Protein AF-A0A2D6RML5-F1 (afdb_monomer_lite)

Radius of gyration: 29.49 Å; chains: 1; bounding box: 66×85×63 Å

Foldseek 3Di:
DDDDPPVVVVVVVVVVVVVVVVPVVVVVVVVVVLVLQLLVLVLVVVCVVPPDDDDPPVNVVSVVVSVVVVVVVVVVVPDPVVVVVVVVVVVVQCVDVVSVVVVVVSSVVSVVSVVVVCVVVVVVCCVPVVVDDDDDDDDDDDDPVVVVVVVVVVVVPPPDPDPDPVPQPPPDPFDPFDWAPQADPLVVVWDQACPVVLDDDCVQFDADDLVDLLRLLLLLLLCQVQLQLLCVVLVADHCLLSLLLSLAASNQQLDAGPLLQQFGGSNRQHPVLCRNNGWGAGDDDDDSGHNPNSVSSVVQCVSCVVDLNSSCVRTVSSQRNSVSNSLSVQLSVQLVVQVPPPDDDPVPDDDVVVVRSSLQSQLCSVPNPCGPDPVSVVSSVSSVVSSVSSVPVVSVVVSQ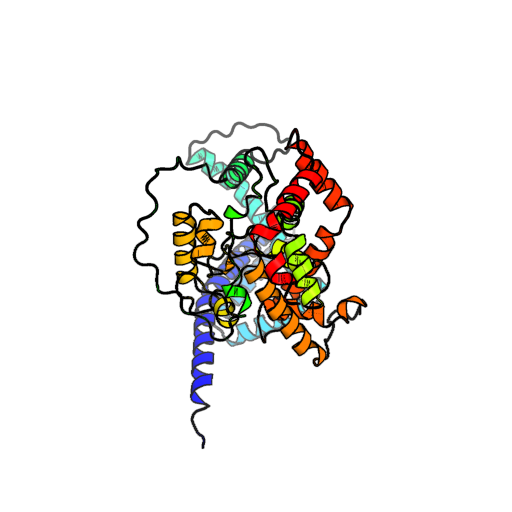VVRCVSRPPAGSVNVSVSSVSSVVSRVSVVVSVVD

Structure (mmCIF, N/CA/C/O backbone):
data_AF-A0A2D6RML5-F1
#
_entry.id   AF-A0A2D6RML5-F1
#
loop_
_atom_site.group_PDB
_atom_site.id
_atom_site.type_symbol
_atom_site.label_atom_id
_atom_site.label_alt_id
_atom_site.label_comp_id
_atom_site.label_asym_id
_atom_site.label_entity_id
_atom_site.label_seq_id
_atom_site.pdbx_PDB_ins_code
_atom_site.Cartn_x
_atom_site.Cartn_y
_atom_site.Cartn_z
_atom_site.occupancy
_atom_site.B_iso_or_equiv
_atom_site.auth_seq_id
_atom_site.auth_comp_id
_atom_site.auth_asym_id
_atom_site.auth_atom_id
_atom_site.pdbx_PDB_model_num
ATOM 1 N N . MET A 1 1 ? 26.154 -9.950 -41.671 1.00 42.19 1 MET A N 1
ATOM 2 C CA . MET A 1 1 ? 26.059 -9.262 -40.361 1.00 42.19 1 MET A CA 1
ATOM 3 C C . MET A 1 1 ? 27.225 -8.283 -40.330 1.00 42.19 1 MET A C 1
ATOM 5 O O . MET A 1 1 ? 28.320 -8.748 -40.572 1.00 42.19 1 MET A O 1
ATOM 9 N N . THR A 1 2 ? 27.128 -6.959 -40.227 1.00 41.44 2 THR A N 1
ATOM 10 C CA . THR A 1 2 ? 26.152 -6.022 -39.641 1.00 41.44 2 THR A CA 1
ATOM 11 C C . THR A 1 2 ? 26.542 -4.614 -40.118 1.00 41.44 2 THR A C 1
ATOM 13 O O . THR A 1 2 ? 27.722 -4.290 -40.067 1.00 41.44 2 THR A O 1
ATOM 16 N N . ASN A 1 3 ? 25.586 -3.774 -40.532 1.00 40.44 3 ASN A N 1
ATOM 17 C CA . ASN A 1 3 ? 25.802 -2.325 -40.693 1.00 40.44 3 ASN A CA 1
ATOM 18 C C . ASN A 1 3 ? 24.469 -1.559 -40.536 1.00 40.44 3 ASN A C 1
ATOM 20 O O . ASN A 1 3 ? 23.990 -0.903 -41.452 1.00 40.44 3 ASN A O 1
ATOM 24 N N . LYS A 1 4 ? 23.799 -1.746 -39.388 1.00 39.09 4 LYS A N 1
ATOM 25 C CA . LYS A 1 4 ? 22.510 -1.094 -39.057 1.00 39.09 4 LYS A CA 1
ATOM 26 C C . LYS A 1 4 ? 22.431 -0.521 -37.631 1.00 39.09 4 LYS A C 1
ATOM 28 O O . LYS A 1 4 ? 21.375 -0.063 -37.220 1.00 39.09 4 LYS A O 1
ATOM 33 N N . SER A 1 5 ? 23.524 -0.516 -36.867 1.00 38.81 5 SER A N 1
ATOM 34 C CA . SER A 1 5 ? 23.531 -0.071 -35.462 1.00 38.81 5 SER A CA 1
ATOM 35 C C . SER A 1 5 ? 24.027 1.365 -35.239 1.00 38.81 5 SER A C 1
ATOM 37 O O . SER A 1 5 ? 24.003 1.830 -34.104 1.00 38.81 5 SER A O 1
ATOM 39 N N . ILE A 1 6 ? 24.456 2.082 -36.284 1.00 40.28 6 ILE A N 1
ATOM 40 C CA . ILE A 1 6 ? 25.068 3.418 -36.139 1.00 40.28 6 ILE A CA 1
ATOM 41 C C . ILE A 1 6 ? 24.062 4.562 -36.386 1.00 40.28 6 ILE A C 1
ATOM 43 O O . ILE A 1 6 ? 24.215 5.640 -35.819 1.00 40.28 6 ILE A O 1
ATOM 47 N N . GLU A 1 7 ? 22.966 4.331 -37.114 1.00 38.59 7 GLU A N 1
ATOM 48 C CA . GLU A 1 7 ? 21.981 5.390 -37.406 1.00 38.59 7 GLU A CA 1
ATOM 49 C C . GLU A 1 7 ? 21.042 5.709 -36.225 1.00 38.59 7 GLU A C 1
ATOM 51 O O . GLU A 1 7 ? 20.632 6.854 -36.059 1.00 38.59 7 GLU A O 1
ATOM 56 N N . GLY A 1 8 ? 20.765 4.751 -35.331 1.00 37.38 8 GLY A N 1
ATOM 57 C CA . GLY A 1 8 ? 19.822 4.955 -34.217 1.00 37.38 8 GLY A CA 1
ATOM 58 C C . GLY A 1 8 ? 20.338 5.842 -33.073 1.00 37.38 8 GLY A C 1
ATOM 59 O O . GLY A 1 8 ? 19.549 6.472 -32.373 1.00 37.38 8 GLY A O 1
ATOM 60 N N . VAL A 1 9 ? 21.659 5.930 -32.885 1.00 39.06 9 VAL A N 1
ATOM 61 C CA . VAL A 1 9 ? 22.270 6.714 -31.791 1.00 39.06 9 VAL A CA 1
ATOM 62 C C . VAL A 1 9 ? 22.336 8.206 -32.143 1.00 39.06 9 VAL A C 1
ATOM 64 O O . VAL A 1 9 ? 22.167 9.060 -31.274 1.00 39.06 9 VAL A O 1
ATOM 67 N N . SER A 1 10 ? 22.490 8.528 -33.430 1.00 37.97 10 SER A N 1
ATOM 68 C CA . SER A 1 10 ? 22.509 9.904 -33.942 1.00 37.97 10 SER A CA 1
ATOM 69 C C . SER A 1 10 ? 21.151 10.602 -3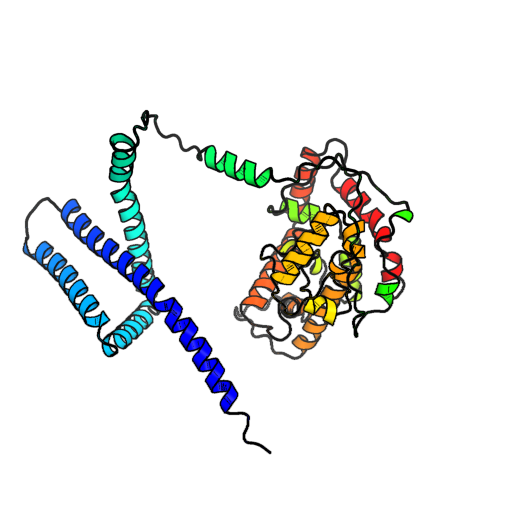3.789 1.00 37.97 10 SER A C 1
ATOM 71 O O . SER A 1 10 ? 21.093 11.755 -33.362 1.00 37.97 10 SER A O 1
ATOM 73 N N . THR A 1 11 ? 20.047 9.896 -34.047 1.00 42.00 11 THR A N 1
ATOM 74 C CA . THR A 1 11 ? 18.691 10.466 -33.971 1.00 42.00 11 THR A CA 1
ATOM 75 C C . THR A 1 11 ? 18.270 10.800 -32.536 1.00 42.00 11 THR A C 1
ATOM 77 O O . THR A 1 11 ? 17.606 11.808 -32.303 1.00 42.00 11 THR A O 1
ATOM 80 N N . ILE A 1 12 ? 18.702 9.998 -31.557 1.00 39.56 12 ILE A N 1
ATOM 81 C CA . ILE A 1 12 ? 18.418 10.229 -30.131 1.00 39.56 12 ILE A CA 1
ATOM 82 C C . ILE A 1 12 ? 19.254 11.398 -29.592 1.00 39.56 12 ILE A C 1
ATOM 84 O O . ILE A 1 12 ? 18.739 12.221 -28.834 1.00 39.56 12 ILE A O 1
ATOM 88 N N . ALA A 1 13 ? 20.513 11.516 -30.024 1.00 39.06 13 ALA A N 1
ATOM 89 C CA . ALA A 1 13 ? 21.373 12.638 -29.659 1.00 39.06 13 ALA A CA 1
ATOM 90 C C . ALA A 1 13 ? 20.826 13.974 -30.193 1.00 39.06 13 ALA A C 1
ATOM 92 O O . ALA A 1 13 ? 20.714 14.926 -29.426 1.00 39.06 13 ALA A O 1
ATOM 93 N N . CYS A 1 14 ? 20.380 14.029 -31.455 1.00 43.09 14 CYS A N 1
ATOM 94 C CA . CYS A 1 14 ? 19.749 15.229 -32.023 1.00 43.09 14 CYS A CA 1
ATOM 95 C C . CYS A 1 14 ? 18.402 15.577 -31.365 1.00 43.09 14 CYS A C 1
ATOM 97 O O . CYS A 1 14 ? 18.081 16.754 -31.212 1.00 43.09 14 CYS A O 1
ATOM 99 N N . GLY A 1 15 ? 17.617 14.579 -30.943 1.00 42.00 15 GLY A N 1
ATOM 100 C CA . GLY A 1 15 ? 16.360 14.808 -30.223 1.00 42.00 15 GLY A CA 1
ATOM 101 C C . GLY A 1 15 ? 16.565 15.447 -28.845 1.00 42.00 15 GLY A C 1
ATOM 102 O O . GLY A 1 15 ? 15.837 16.367 -28.474 1.00 42.00 15 GLY A O 1
ATOM 103 N N . LEU A 1 16 ? 17.589 15.006 -28.109 1.00 36.88 16 LEU A N 1
ATOM 104 C CA . LEU A 1 16 ? 17.956 15.577 -26.809 1.00 36.88 16 LEU A CA 1
ATOM 105 C C . LEU A 1 16 ? 18.562 16.982 -26.940 1.00 36.88 16 LEU A C 1
ATOM 107 O O . LEU A 1 16 ? 18.265 17.848 -26.116 1.00 36.88 16 LEU A O 1
ATOM 111 N N . ASP A 1 17 ? 19.341 17.229 -27.995 1.00 39.72 17 ASP A N 1
ATOM 112 C CA . ASP A 1 17 ? 19.921 18.548 -28.273 1.00 39.72 17 ASP A CA 1
ATOM 113 C C . ASP A 1 17 ? 18.847 19.584 -28.640 1.00 39.72 17 ASP A C 1
ATOM 115 O O . ASP A 1 17 ? 18.898 20.717 -28.168 1.00 39.72 17 ASP A O 1
ATOM 119 N N . ASN A 1 18 ? 17.807 19.189 -29.380 1.00 43.88 18 ASN A N 1
ATOM 120 C CA . ASN A 1 18 ? 16.681 20.072 -29.705 1.00 43.88 18 ASN A CA 1
ATOM 121 C C . ASN A 1 18 ? 15.830 20.429 -28.472 1.00 43.88 18 ASN A C 1
ATOM 123 O O . ASN A 1 18 ? 15.392 21.571 -28.328 1.00 43.88 18 ASN A O 1
ATOM 127 N N . ILE A 1 19 ? 15.626 19.483 -27.545 1.00 41.50 19 ILE A N 1
ATOM 128 C CA . ILE A 1 19 ? 14.914 19.737 -26.278 1.00 41.50 19 ILE A CA 1
ATOM 129 C C . ILE A 1 19 ? 15.720 20.698 -25.393 1.00 41.50 19 ILE A C 1
ATOM 131 O O . ILE A 1 19 ? 15.155 21.631 -24.812 1.00 41.50 19 ILE A O 1
ATOM 135 N N . LYS A 1 20 ? 17.044 20.523 -25.346 1.00 38.44 20 LYS A N 1
ATOM 136 C CA . LYS A 1 20 ? 17.963 21.405 -24.621 1.00 38.44 20 LYS A CA 1
ATOM 137 C C . LYS A 1 20 ? 17.997 22.817 -25.222 1.00 38.44 20 LYS A C 1
ATOM 139 O O . LYS A 1 20 ? 17.806 23.790 -24.498 1.00 38.44 20 LYS A O 1
ATOM 144 N N . GLN A 1 21 ? 18.107 22.933 -26.547 1.00 46.50 21 GLN A N 1
ATOM 145 C CA . GLN A 1 21 ? 18.068 24.221 -27.252 1.00 46.50 21 GLN A CA 1
ATOM 146 C C . GLN A 1 21 ? 16.720 24.949 -27.104 1.00 46.50 21 GLN A C 1
ATOM 148 O O . GLN A 1 21 ? 16.680 26.175 -27.173 1.00 46.50 21 GLN A O 1
ATOM 153 N N . SER A 1 22 ? 15.618 24.224 -26.874 1.00 39.84 22 SER A N 1
ATOM 154 C CA . SER A 1 22 ? 14.286 24.820 -26.683 1.00 39.84 22 SER A CA 1
ATOM 155 C C . SER A 1 22 ? 14.029 25.361 -25.269 1.00 39.84 22 SER A C 1
ATOM 157 O O . SER A 1 22 ? 13.205 26.259 -25.101 1.00 39.84 22 SER A O 1
ATOM 159 N N . THR A 1 23 ? 14.731 24.848 -24.252 1.00 42.41 23 THR A N 1
ATOM 160 C CA . THR A 1 23 ? 14.510 25.202 -22.836 1.00 42.41 23 THR A CA 1
ATOM 161 C C . THR A 1 23 ? 15.512 26.231 -22.297 1.00 42.41 23 THR A C 1
ATOM 163 O O . THR A 1 23 ? 15.146 27.038 -21.440 1.00 42.41 23 THR A O 1
ATOM 166 N N . GLU A 1 24 ? 16.733 26.287 -22.840 1.00 45.62 24 GLU A N 1
ATOM 167 C CA . GLU A 1 24 ? 17.774 27.265 -22.465 1.00 45.62 24 GLU A CA 1
ATOM 168 C C . GLU A 1 24 ? 17.383 28.752 -22.666 1.00 45.62 24 GLU A C 1
ATOM 170 O O . GLU A 1 24 ? 17.621 29.548 -21.756 1.00 45.62 24 GLU A O 1
ATOM 175 N N . PRO A 1 25 ? 16.709 29.181 -23.757 1.00 50.28 25 PRO A N 1
ATOM 176 C CA . PRO A 1 25 ? 16.496 30.608 -24.023 1.00 50.28 25 PRO A CA 1
ATOM 177 C C . PRO A 1 25 ? 15.594 31.317 -23.009 1.00 50.28 25 PRO A C 1
ATOM 179 O O . PRO A 1 25 ? 15.702 32.530 -22.834 1.00 50.28 25 PRO A O 1
ATOM 182 N N . TRP A 1 26 ? 14.672 30.594 -22.369 1.00 45.53 26 TRP A N 1
ATOM 183 C CA . TRP A 1 26 ? 13.777 31.168 -21.362 1.00 45.53 26 TRP A CA 1
ATOM 184 C C . TRP A 1 26 ? 14.434 31.212 -19.981 1.00 45.53 26 TRP A C 1
ATOM 186 O O . TRP A 1 26 ? 14.336 32.235 -19.303 1.00 45.53 26 TRP A O 1
ATOM 196 N N . LEU A 1 27 ? 15.147 30.150 -19.593 1.00 41.25 27 LEU A N 1
ATOM 197 C CA . LEU A 1 27 ? 15.841 30.093 -18.308 1.00 41.25 27 LEU A CA 1
ATOM 198 C C . LEU A 1 27 ? 16.982 31.120 -18.257 1.00 41.25 27 LEU A C 1
ATOM 200 O O . LEU A 1 27 ? 17.114 31.846 -17.273 1.00 41.25 27 LEU A O 1
ATOM 204 N N . ASP A 1 28 ? 17.729 31.263 -19.355 1.00 43.78 28 ASP A N 1
ATOM 205 C CA . ASP A 1 28 ? 18.783 32.269 -19.484 1.00 43.78 28 ASP A CA 1
ATOM 206 C C . ASP A 1 28 ? 18.213 33.691 -19.519 1.00 43.78 28 ASP A C 1
ATOM 208 O O . ASP A 1 28 ? 18.802 34.596 -18.934 1.00 43.78 28 ASP A O 1
ATOM 212 N N . LYS A 1 29 ? 17.034 33.910 -20.126 1.00 44.41 29 LYS A N 1
ATOM 213 C CA . LYS A 1 29 ? 16.326 35.203 -20.049 1.00 44.41 29 LYS A CA 1
ATOM 214 C C . LYS A 1 29 ? 15.871 35.521 -18.627 1.00 44.41 29 LYS A C 1
ATOM 216 O O . LYS A 1 29 ? 16.040 36.654 -18.190 1.00 44.41 29 LYS A O 1
ATOM 221 N N . ALA A 1 30 ? 15.319 34.551 -17.903 1.00 42.19 30 ALA A N 1
ATOM 222 C CA . ALA A 1 30 ? 14.874 34.735 -16.523 1.00 42.19 30 ALA A CA 1
ATOM 223 C C . ALA A 1 30 ? 16.055 35.019 -15.577 1.00 42.19 30 ALA A C 1
ATOM 225 O O . ALA A 1 30 ? 15.977 35.928 -14.753 1.00 42.19 30 ALA A O 1
ATOM 226 N N . LEU A 1 31 ? 17.176 34.312 -15.749 1.00 46.28 31 LEU A N 1
ATOM 227 C CA . LEU A 1 31 ? 18.411 34.542 -14.995 1.00 46.28 31 LEU A CA 1
ATOM 228 C C . LEU A 1 31 ? 19.086 35.868 -15.371 1.00 46.28 31 LEU A C 1
ATOM 230 O O . LEU A 1 31 ? 19.602 36.557 -14.496 1.00 46.28 31 LEU A O 1
ATOM 234 N N . PHE A 1 32 ? 19.040 36.264 -16.644 1.00 47.00 32 PHE A N 1
ATOM 235 C CA . PHE A 1 32 ? 19.547 37.553 -17.118 1.00 47.00 32 PHE A CA 1
ATOM 236 C C . PHE A 1 32 ? 18.724 38.730 -16.577 1.00 47.00 32 PHE A C 1
ATOM 238 O O . PHE A 1 32 ? 19.299 39.691 -16.075 1.00 47.00 32 PHE A O 1
ATOM 245 N N . ILE A 1 33 ? 17.390 38.639 -16.607 1.00 45.69 33 ILE A N 1
ATOM 246 C CA . ILE A 1 33 ? 16.487 39.656 -16.042 1.00 45.69 33 ILE A CA 1
ATOM 247 C C . ILE A 1 33 ? 16.641 39.723 -14.515 1.00 45.69 33 ILE A C 1
ATOM 249 O O . ILE A 1 33 ? 16.730 40.814 -13.953 1.00 45.69 33 ILE A O 1
ATOM 253 N N . GLY A 1 34 ? 16.745 38.573 -13.841 1.00 46.78 34 GLY A N 1
ATOM 254 C CA . GLY A 1 34 ? 17.000 38.511 -12.400 1.00 46.78 34 GLY A CA 1
ATOM 255 C C . GLY A 1 34 ? 18.358 39.106 -12.007 1.00 46.78 34 GLY A C 1
ATOM 256 O O . GLY A 1 34 ? 18.441 39.871 -11.049 1.00 46.78 34 GLY A O 1
ATOM 257 N N . GLY A 1 35 ? 19.411 38.818 -12.778 1.00 50.12 35 GLY A N 1
ATOM 258 C CA . GLY A 1 35 ? 20.758 39.352 -12.558 1.00 50.12 35 GLY A CA 1
ATOM 259 C C . GLY A 1 35 ? 20.877 40.853 -12.838 1.00 50.12 35 GLY A C 1
ATOM 260 O O . GLY A 1 35 ? 21.521 41.563 -12.066 1.00 50.12 35 GLY A O 1
ATOM 261 N N . LEU A 1 36 ? 20.218 41.351 -13.892 1.00 49.09 36 LEU A N 1
ATOM 262 C CA . LEU A 1 36 ? 20.160 42.780 -14.225 1.00 49.09 36 LEU A CA 1
ATOM 263 C C . LEU A 1 36 ? 19.483 43.596 -13.123 1.00 49.09 36 LEU A C 1
ATOM 265 O O . LEU A 1 36 ? 20.012 44.625 -12.702 1.00 49.09 36 LEU A O 1
ATOM 269 N N . ASN A 1 37 ? 18.345 43.112 -12.624 1.00 46.25 37 ASN A N 1
ATOM 270 C CA . ASN A 1 37 ? 17.605 43.803 -11.575 1.00 46.25 37 ASN A CA 1
ATOM 271 C C . ASN A 1 37 ? 18.340 43.733 -10.230 1.00 46.25 37 ASN A C 1
ATOM 273 O O . ASN A 1 37 ? 18.374 44.726 -9.509 1.00 46.25 37 ASN A O 1
ATOM 277 N N . GLY A 1 38 ? 19.001 42.615 -9.914 1.00 51.97 38 GLY A N 1
ATOM 278 C CA . GLY A 1 38 ? 19.785 42.476 -8.684 1.00 51.97 38 GLY A CA 1
ATOM 279 C C . GLY A 1 38 ? 20.999 43.410 -8.624 1.00 51.97 38 GLY A C 1
ATOM 280 O O . GLY A 1 38 ? 21.196 44.096 -7.623 1.00 51.97 38 GLY A O 1
ATOM 281 N N . ALA A 1 39 ? 21.788 43.491 -9.701 1.00 49.84 39 ALA A N 1
ATOM 282 C CA . ALA A 1 39 ? 22.988 44.333 -9.739 1.00 49.84 39 ALA A CA 1
ATOM 283 C C . ALA A 1 39 ? 22.658 45.836 -9.756 1.00 49.84 39 ALA A C 1
ATOM 285 O O . ALA A 1 39 ? 23.314 46.614 -9.065 1.00 49.84 39 ALA A O 1
ATOM 286 N N . GLY A 1 40 ? 21.614 46.241 -10.490 1.00 46.00 40 GLY A N 1
ATOM 287 C CA . GLY A 1 40 ? 21.133 47.625 -10.488 1.00 46.00 40 GLY A CA 1
ATOM 288 C C . GLY A 1 40 ? 20.578 48.052 -9.127 1.00 46.00 40 GLY A C 1
ATOM 289 O O . GLY A 1 40 ? 20.875 49.149 -8.664 1.00 46.00 40 GLY A O 1
ATOM 290 N N . THR A 1 41 ? 19.840 47.164 -8.452 1.00 48.03 41 THR A N 1
ATOM 291 C CA . THR A 1 41 ? 19.266 47.438 -7.123 1.00 48.03 41 THR A CA 1
ATOM 292 C C . THR A 1 41 ? 20.349 47.533 -6.050 1.00 48.03 41 THR A C 1
ATOM 294 O O . THR A 1 41 ? 20.286 48.430 -5.218 1.00 48.03 41 THR A O 1
ATOM 297 N N . LEU A 1 42 ? 21.381 46.680 -6.093 1.00 49.97 42 LEU A N 1
ATOM 298 C CA . LEU A 1 42 ? 22.512 46.757 -5.159 1.00 49.97 42 LEU A CA 1
ATOM 299 C C . LEU A 1 42 ? 23.336 48.036 -5.349 1.00 49.97 42 LEU A C 1
ATOM 301 O O . LEU A 1 42 ? 23.629 48.708 -4.366 1.00 49.97 42 LEU A O 1
ATOM 305 N N . ALA A 1 43 ? 23.634 48.426 -6.593 1.00 48.72 43 ALA A N 1
ATOM 306 C CA . ALA A 1 43 ? 24.344 49.676 -6.871 1.00 48.72 43 ALA A CA 1
ATOM 307 C C . ALA A 1 43 ? 23.538 50.911 -6.427 1.00 48.72 43 ALA A C 1
ATOM 309 O O . ALA A 1 43 ? 24.101 51.861 -5.890 1.00 48.72 43 ALA A O 1
ATOM 310 N N . LEU A 1 44 ? 22.213 50.890 -6.609 1.00 44.22 44 LEU A N 1
ATOM 311 C CA . LEU A 1 44 ? 21.331 51.968 -6.162 1.00 44.22 44 LEU A CA 1
ATOM 312 C C . LEU A 1 44 ? 21.219 52.009 -4.629 1.00 44.22 44 LEU A C 1
ATOM 314 O O . LEU A 1 44 ? 21.276 53.086 -4.046 1.00 44.22 44 LEU A O 1
ATOM 318 N N . MET A 1 45 ? 21.108 50.851 -3.967 1.00 47.91 45 MET A N 1
ATOM 319 C CA . MET A 1 45 ? 21.062 50.758 -2.503 1.00 47.91 45 MET A CA 1
ATOM 320 C C . MET A 1 45 ? 22.375 51.195 -1.856 1.00 47.91 45 MET A C 1
ATOM 322 O O . MET A 1 45 ? 22.332 51.858 -0.830 1.00 47.91 45 MET A O 1
ATOM 326 N N . GLU A 1 46 ? 23.525 50.903 -2.460 1.00 46.94 46 GLU A N 1
ATOM 327 C CA . GLU A 1 46 ? 24.830 51.331 -1.949 1.00 46.94 46 GLU A CA 1
ATOM 328 C C . GLU A 1 46 ? 25.055 52.846 -2.120 1.00 46.94 46 GLU A C 1
ATOM 330 O O . GLU A 1 46 ? 25.651 53.482 -1.251 1.00 46.94 46 GLU A O 1
ATOM 335 N N . VAL A 1 47 ? 24.501 53.451 -3.181 1.00 45.59 47 VAL A N 1
ATOM 336 C CA . VAL A 1 47 ? 24.452 54.916 -3.373 1.00 45.59 47 VAL A CA 1
ATOM 337 C C . VAL A 1 47 ? 23.504 55.590 -2.373 1.00 45.59 47 VAL A C 1
ATOM 339 O O . VAL A 1 47 ? 23.814 56.669 -1.873 1.00 45.59 47 VAL A O 1
ATOM 342 N N . ILE A 1 48 ? 22.367 54.959 -2.065 1.00 47.41 48 ILE A N 1
ATOM 343 C CA . ILE A 1 48 ? 21.362 55.478 -1.123 1.00 47.41 48 ILE A CA 1
ATOM 344 C C . ILE A 1 48 ? 21.814 55.309 0.336 1.00 47.41 48 ILE A C 1
ATOM 346 O O . ILE A 1 48 ? 21.557 56.180 1.159 1.00 47.41 48 ILE A O 1
ATOM 350 N N . GLN A 1 49 ? 22.487 54.206 0.675 1.00 47.78 49 GLN A N 1
ATOM 351 C CA . GLN A 1 49 ? 22.914 53.914 2.049 1.00 47.78 49 GLN A CA 1
ATOM 352 C C . GLN A 1 49 ? 24.173 54.675 2.473 1.00 47.78 49 GLN A C 1
ATOM 354 O O . GLN A 1 49 ? 24.360 54.887 3.667 1.00 47.78 49 GLN A O 1
ATOM 359 N N . ASN A 1 50 ? 25.011 55.113 1.529 1.00 45.72 50 ASN A N 1
ATOM 360 C CA . ASN A 1 50 ? 26.264 55.817 1.826 1.00 45.72 50 ASN A CA 1
ATOM 361 C C . ASN A 1 50 ? 26.233 57.308 1.448 1.00 45.72 50 ASN A C 1
ATOM 363 O O . ASN A 1 50 ? 27.278 57.916 1.212 1.00 45.72 50 ASN A O 1
ATOM 367 N N . SER A 1 51 ? 25.049 57.924 1.386 1.00 41.06 51 SER A N 1
ATOM 368 C CA . SER A 1 51 ? 24.885 59.334 1.022 1.00 41.06 51 SER A CA 1
ATOM 369 C C . SER A 1 51 ? 25.198 60.313 2.166 1.00 41.06 51 SER A C 1
ATOM 371 O O . SER A 1 51 ? 24.421 61.231 2.402 1.00 41.06 51 SER A O 1
ATOM 373 N N . ASP A 1 52 ? 26.342 60.149 2.834 1.00 40.84 52 ASP A N 1
ATOM 374 C CA . ASP A 1 52 ? 26.995 61.210 3.608 1.00 40.84 52 ASP A CA 1
ATOM 375 C C . ASP A 1 52 ? 28.530 61.143 3.408 1.00 40.84 52 ASP A C 1
ATOM 377 O O . ASP A 1 52 ? 29.258 60.447 4.108 1.00 40.84 52 ASP A O 1
ATOM 381 N N . PHE A 1 53 ? 28.988 61.922 2.414 1.00 36.44 53 PHE A N 1
ATOM 382 C CA . PHE A 1 53 ? 30.347 62.432 2.122 1.00 36.44 53 PHE A CA 1
ATOM 383 C C . PHE A 1 53 ? 31.500 61.500 1.655 1.00 36.44 53 PHE A C 1
ATOM 385 O O . PHE A 1 53 ? 32.134 60.800 2.434 1.00 36.44 53 PHE A O 1
ATOM 392 N N . SER A 1 54 ? 31.965 61.690 0.401 1.00 38.19 54 SER A N 1
ATOM 393 C CA . SER A 1 54 ? 33.125 62.566 0.046 1.00 38.19 54 SER A CA 1
ATOM 394 C C . SER A 1 54 ? 34.075 62.105 -1.072 1.00 38.19 54 SER A C 1
ATOM 396 O O . SER A 1 54 ? 34.828 62.949 -1.551 1.00 38.19 54 SER A O 1
ATOM 398 N N . GLU A 1 55 ? 34.022 60.876 -1.592 1.00 47.53 55 GLU A N 1
ATOM 399 C CA . GLU A 1 55 ? 34.833 60.532 -2.776 1.00 47.53 55 GLU A CA 1
ATOM 400 C C . GLU A 1 55 ? 33.981 60.065 -3.964 1.00 47.53 55 GLU A C 1
ATOM 402 O O . GLU A 1 55 ? 33.645 58.884 -4.086 1.00 47.53 55 GLU A O 1
ATOM 407 N N . PRO A 1 56 ? 33.670 60.991 -4.901 1.00 44.41 56 PRO A N 1
ATOM 408 C CA . PRO A 1 56 ? 33.011 60.690 -6.173 1.00 44.41 56 PRO A CA 1
ATOM 409 C C . PRO A 1 56 ? 33.703 59.570 -6.957 1.00 44.41 56 PRO A C 1
ATOM 411 O O . PRO A 1 56 ? 33.062 58.888 -7.750 1.00 44.41 56 PRO A O 1
ATOM 414 N N . ALA A 1 57 ? 35.002 59.359 -6.721 1.00 43.91 57 ALA A N 1
ATOM 415 C CA . ALA A 1 57 ? 35.798 58.324 -7.361 1.00 43.91 57 ALA A CA 1
ATOM 416 C C . ALA A 1 57 ? 35.273 56.911 -7.067 1.00 43.91 57 ALA A C 1
ATOM 418 O O . ALA A 1 57 ? 35.214 56.093 -7.981 1.00 43.91 57 ALA A O 1
ATOM 419 N N . THR A 1 58 ? 34.832 56.619 -5.844 1.00 46.47 58 THR A N 1
ATOM 420 C CA . THR A 1 58 ? 34.402 55.266 -5.452 1.00 46.47 58 THR A CA 1
ATOM 421 C C . THR A 1 58 ? 33.035 54.933 -6.042 1.00 46.47 58 THR A C 1
ATOM 423 O O . THR A 1 58 ? 32.861 53.876 -6.644 1.00 46.47 58 THR A O 1
ATOM 426 N N . ALA A 1 59 ? 32.097 55.883 -5.994 1.00 45.72 59 ALA A N 1
ATOM 427 C CA . ALA A 1 59 ? 30.785 55.744 -6.625 1.00 45.72 59 ALA A CA 1
ATOM 428 C C . ALA A 1 59 ? 30.891 55.648 -8.158 1.00 45.72 59 ALA A C 1
ATOM 430 O O . ALA A 1 59 ? 30.233 54.810 -8.777 1.00 45.72 59 ALA A O 1
ATOM 431 N N . LEU A 1 60 ? 31.769 56.449 -8.774 1.00 43.94 60 LEU A N 1
ATOM 432 C CA . LEU A 1 60 ? 32.038 56.390 -10.210 1.00 43.94 60 LEU A CA 1
ATOM 433 C C . LEU A 1 60 ? 32.713 55.070 -10.602 1.00 43.94 60 LEU A C 1
ATOM 435 O O . LEU A 1 60 ? 32.399 54.524 -11.655 1.00 43.94 60 LEU A O 1
ATOM 439 N N . THR A 1 61 ? 33.589 54.524 -9.753 1.00 44.72 61 THR A N 1
ATOM 440 C CA . THR A 1 61 ? 34.252 53.234 -9.992 1.00 44.72 61 THR A CA 1
ATOM 441 C C . THR A 1 61 ? 33.258 52.081 -9.905 1.00 44.72 61 THR A C 1
ATOM 443 O O . THR A 1 61 ? 33.260 51.235 -10.794 1.00 44.72 61 THR A O 1
ATOM 446 N N . SER A 1 62 ? 32.358 52.069 -8.918 1.00 48.72 62 SER A N 1
ATOM 447 C CA . SER A 1 62 ? 31.310 51.045 -8.793 1.00 48.72 62 SER A CA 1
ATOM 448 C C . SER A 1 62 ? 30.279 51.131 -9.922 1.00 48.72 62 SER A C 1
ATOM 450 O O . SER A 1 62 ? 29.916 50.110 -10.508 1.00 48.72 62 SER A O 1
ATOM 452 N N . ALA A 1 63 ? 29.872 52.345 -10.312 1.00 48.34 63 ALA A N 1
ATOM 453 C CA . ALA A 1 63 ? 29.002 52.563 -11.466 1.00 48.34 63 ALA A CA 1
ATOM 454 C C . ALA A 1 63 ? 29.686 52.163 -12.787 1.00 48.34 63 ALA A C 1
ATOM 456 O O . ALA A 1 63 ? 29.066 51.515 -13.631 1.00 48.34 63 ALA A O 1
ATOM 457 N N . ALA A 1 64 ? 30.977 52.473 -12.951 1.00 46.06 64 ALA A N 1
ATOM 458 C CA . ALA A 1 64 ? 31.775 52.040 -14.095 1.00 46.06 64 ALA A CA 1
ATOM 459 C C . ALA A 1 64 ? 31.960 50.517 -14.116 1.00 46.06 64 ALA A C 1
ATOM 461 O O . ALA A 1 64 ? 31.912 49.925 -15.190 1.00 46.06 64 ALA A O 1
ATOM 462 N N . TYR A 1 65 ? 32.098 49.865 -12.957 1.00 47.62 65 TYR A N 1
ATOM 463 C CA . TYR A 1 65 ? 32.164 48.406 -12.851 1.00 47.62 65 TYR A CA 1
ATOM 464 C C . TYR A 1 65 ? 30.831 47.757 -13.232 1.00 47.62 65 TYR A C 1
ATOM 466 O O . TYR A 1 65 ? 30.814 46.800 -14.007 1.00 47.62 65 TYR A O 1
ATOM 474 N N . GLY A 1 66 ? 29.708 48.304 -12.758 1.00 54.28 66 GLY A N 1
ATOM 475 C CA . GLY A 1 66 ? 28.364 47.865 -13.138 1.00 54.28 66 GLY A CA 1
ATOM 476 C C . GLY A 1 66 ? 28.114 48.020 -14.640 1.00 54.28 66 GLY A C 1
ATOM 477 O O . GLY A 1 66 ? 27.733 47.059 -15.309 1.00 54.28 66 GLY A O 1
ATOM 478 N N . ALA A 1 67 ? 28.431 49.190 -15.200 1.00 46.25 67 ALA A N 1
ATOM 479 C CA . ALA A 1 67 ? 28.293 49.472 -16.628 1.00 46.25 67 ALA A CA 1
ATOM 480 C C . ALA A 1 67 ? 29.241 48.622 -17.496 1.00 46.25 67 ALA A C 1
ATOM 482 O O . ALA A 1 67 ? 28.822 48.100 -18.529 1.00 46.25 67 ALA A O 1
ATOM 483 N N . ALA A 1 68 ? 30.491 48.411 -17.073 1.00 44.81 68 ALA A N 1
ATOM 484 C CA . ALA A 1 68 ? 31.441 47.534 -17.757 1.00 44.81 68 ALA A CA 1
ATOM 485 C C . ALA A 1 68 ? 30.981 46.072 -17.720 1.00 44.81 68 ALA A C 1
ATOM 487 O O . ALA A 1 68 ? 31.055 45.380 -18.731 1.00 44.81 68 ALA A O 1
ATOM 488 N N . THR A 1 69 ? 30.428 45.612 -16.596 1.00 50.84 69 THR A N 1
ATOM 489 C CA . THR A 1 69 ? 29.864 44.260 -16.469 1.00 50.84 69 THR A CA 1
ATOM 490 C C . THR A 1 69 ? 28.627 44.097 -17.358 1.00 50.84 69 THR A C 1
ATOM 492 O O . THR A 1 69 ? 28.482 43.072 -18.022 1.00 50.84 69 THR A O 1
ATOM 495 N N . MET A 1 70 ? 27.772 45.123 -17.459 1.00 48.84 70 MET A N 1
ATOM 496 C CA . MET A 1 70 ? 26.642 45.151 -18.398 1.00 48.84 70 MET A CA 1
ATOM 497 C C . MET A 1 70 ? 27.102 45.124 -19.861 1.00 48.84 70 MET A C 1
ATOM 499 O O . MET A 1 70 ? 26.545 44.368 -20.654 1.00 48.84 70 MET A O 1
ATOM 503 N N . LEU A 1 71 ? 28.135 45.890 -20.221 1.00 45.56 71 LEU A N 1
ATOM 504 C CA . LEU A 1 71 ? 28.694 45.923 -21.577 1.00 45.56 71 LEU A CA 1
ATOM 505 C C . LEU A 1 71 ? 29.394 44.611 -21.947 1.00 45.56 71 LEU A C 1
ATOM 507 O O . LEU A 1 71 ? 29.213 44.118 -23.057 1.00 45.56 71 LEU A O 1
ATOM 511 N N . VAL A 1 72 ? 30.138 44.004 -21.019 1.00 48.44 72 VAL A N 1
ATOM 512 C CA . VAL A 1 72 ? 30.782 42.696 -21.211 1.00 48.44 72 VAL A CA 1
ATOM 513 C C . VAL A 1 72 ? 29.736 41.589 -21.329 1.00 48.44 72 VAL A C 1
ATOM 515 O O . VAL A 1 72 ? 29.854 40.752 -22.220 1.00 48.44 72 VAL A O 1
ATOM 518 N N . ASN A 1 73 ? 28.676 41.603 -20.515 1.00 51.38 73 ASN A N 1
ATOM 519 C CA . ASN A 1 73 ? 27.582 40.631 -20.615 1.00 51.38 73 ASN A CA 1
ATOM 520 C C . ASN A 1 73 ? 26.743 40.827 -21.889 1.00 51.38 73 ASN A C 1
ATOM 522 O O . ASN A 1 73 ? 26.379 39.847 -22.541 1.00 51.38 73 ASN A O 1
ATOM 526 N N . GLY A 1 74 ? 26.502 42.076 -22.297 1.00 47.31 74 GLY A N 1
ATOM 527 C CA . GLY A 1 74 ? 25.864 42.411 -23.572 1.00 47.31 74 GLY A CA 1
ATOM 528 C C . GLY A 1 74 ? 26.700 41.977 -24.781 1.00 47.31 74 GLY A C 1
ATOM 529 O O . GLY A 1 74 ? 26.167 41.391 -25.721 1.00 47.31 74 GLY A O 1
ATOM 530 N N . ALA A 1 75 ? 28.022 42.166 -24.734 1.00 45.75 75 ALA A N 1
ATOM 531 C CA . ALA A 1 75 ? 28.950 41.708 -25.771 1.00 45.75 75 ALA A CA 1
ATOM 532 C C . ALA A 1 75 ? 29.127 40.174 -25.778 1.00 45.75 75 ALA A C 1
ATOM 534 O O . ALA A 1 75 ? 29.282 39.564 -26.839 1.00 45.75 75 ALA A O 1
ATOM 535 N N . ALA A 1 76 ? 29.055 39.521 -24.612 1.00 47.69 76 ALA A N 1
ATOM 536 C CA . ALA A 1 76 ? 29.122 38.065 -24.471 1.00 47.69 76 ALA A CA 1
ATOM 537 C C . ALA A 1 76 ? 27.885 37.348 -25.039 1.00 47.69 76 ALA A C 1
ATOM 539 O O . ALA A 1 76 ? 27.997 36.205 -25.490 1.00 47.69 76 ALA A O 1
ATOM 540 N N . TYR A 1 77 ? 26.731 38.023 -25.103 1.00 45.91 77 TYR A N 1
ATOM 541 C CA . TYR A 1 77 ? 25.505 37.488 -25.705 1.00 45.91 77 TYR A CA 1
ATOM 542 C C . TYR A 1 77 ? 25.715 37.074 -27.181 1.00 45.91 77 TYR A C 1
ATOM 544 O O . TYR A 1 77 ? 25.150 36.078 -27.640 1.00 45.91 77 TYR A O 1
ATOM 552 N N . GLY A 1 78 ? 26.631 37.746 -27.894 1.00 43.56 78 GLY A N 1
ATOM 553 C CA . GLY A 1 78 ? 26.985 37.451 -29.289 1.00 43.56 78 GLY A CA 1
ATOM 554 C C . GLY A 1 78 ? 28.178 36.506 -29.515 1.00 43.56 78 GLY A C 1
ATOM 555 O O . GLY A 1 78 ? 28.444 36.144 -30.657 1.00 43.56 78 GLY A O 1
ATOM 556 N N . SER A 1 79 ? 28.912 36.086 -28.477 1.00 49.62 79 SER A N 1
ATOM 557 C CA . SER A 1 79 ? 30.223 35.427 -28.630 1.00 49.62 79 SER A CA 1
ATOM 558 C C . SER A 1 79 ? 30.279 34.043 -27.967 1.00 49.62 79 SER A C 1
ATOM 560 O O . SER A 1 79 ? 30.290 33.914 -26.742 1.00 49.62 79 SER A O 1
ATOM 562 N N . GLN A 1 80 ? 30.372 32.977 -28.775 1.00 51.97 80 GLN A N 1
ATOM 563 C CA . GLN A 1 80 ? 30.488 31.587 -28.293 1.00 51.97 80 GLN A CA 1
ATOM 564 C C . GLN A 1 80 ? 31.735 31.340 -27.423 1.00 51.97 80 GLN A C 1
ATOM 566 O O . GLN A 1 80 ? 31.681 30.534 -26.495 1.00 51.97 80 GLN A O 1
ATOM 571 N N . ARG A 1 81 ? 32.848 32.049 -27.672 1.00 44.28 81 ARG A N 1
ATOM 572 C CA . ARG A 1 81 ? 34.083 31.905 -26.878 1.00 44.28 81 ARG A CA 1
ATOM 573 C C . ARG A 1 81 ? 33.903 32.379 -25.434 1.00 44.28 81 ARG A C 1
ATOM 575 O O . ARG A 1 81 ? 34.415 31.732 -24.527 1.00 44.28 81 ARG A O 1
ATOM 582 N N . LEU A 1 82 ? 33.137 33.449 -25.212 1.00 43.00 82 LEU A N 1
ATOM 583 C CA . LEU A 1 82 ? 32.907 34.003 -23.873 1.00 43.00 82 LEU A CA 1
ATOM 584 C C . LEU A 1 82 ? 31.970 33.133 -23.021 1.00 43.00 82 LEU A C 1
ATOM 586 O O . LEU A 1 82 ? 32.180 33.026 -21.815 1.00 43.00 82 LEU A O 1
ATOM 590 N N . ARG A 1 83 ? 31.004 32.428 -23.630 1.00 52.34 83 ARG A N 1
ATOM 591 C CA . ARG A 1 83 ? 30.159 31.451 -22.911 1.00 52.34 83 ARG A CA 1
ATOM 592 C C . ARG A 1 83 ? 30.971 30.282 -22.355 1.00 52.34 83 ARG A C 1
ATOM 594 O O . ARG A 1 83 ? 30.727 29.854 -21.230 1.00 52.34 83 ARG A O 1
ATOM 601 N N . GLY A 1 84 ? 31.969 29.810 -23.107 1.00 55.81 84 GLY A N 1
ATOM 602 C CA . GLY A 1 84 ? 32.901 28.781 -22.636 1.00 55.81 84 GLY A CA 1
ATOM 603 C C . GLY A 1 84 ? 33.717 29.244 -21.427 1.00 55.81 84 GLY A C 1
ATOM 604 O O . GLY A 1 84 ? 33.835 28.518 -20.440 1.00 55.81 84 GLY A O 1
ATOM 605 N N . THR A 1 85 ? 34.211 30.484 -21.459 1.00 47.19 85 THR A N 1
ATOM 606 C CA . THR A 1 85 ? 34.938 31.088 -20.334 1.00 47.19 85 THR A CA 1
ATOM 607 C C . THR A 1 85 ? 34.041 31.271 -19.107 1.00 47.19 85 THR A C 1
ATOM 609 O O . THR A 1 85 ? 34.453 30.923 -18.003 1.00 47.19 85 THR A O 1
ATOM 612 N N . MET A 1 86 ? 32.794 31.721 -19.279 1.00 46.38 86 MET A N 1
ATOM 613 C CA . MET A 1 86 ? 31.843 31.880 -18.169 1.00 46.38 86 MET A CA 1
ATOM 614 C C . MET A 1 86 ? 31.403 30.541 -17.567 1.00 46.38 86 MET A C 1
ATOM 616 O O . MET A 1 86 ? 31.281 30.434 -16.349 1.00 46.38 86 MET A O 1
ATOM 620 N N . GLY A 1 87 ? 31.239 29.494 -18.383 1.00 56.94 87 GLY A N 1
ATOM 621 C CA . GLY A 1 87 ? 30.982 28.135 -17.897 1.00 56.94 87 GLY A CA 1
ATOM 622 C C . GLY A 1 87 ? 32.139 27.583 -17.058 1.00 56.94 87 GLY A C 1
ATOM 623 O O . GLY A 1 87 ? 31.915 26.976 -16.008 1.00 56.94 87 GLY A O 1
ATOM 624 N N . TRP A 1 88 ? 33.382 27.856 -17.469 1.00 62.25 88 TRP A N 1
ATOM 625 C CA . TRP A 1 88 ? 34.570 27.497 -16.692 1.00 62.25 88 TRP A CA 1
ATOM 626 C C . TRP A 1 88 ? 34.655 28.278 -15.372 1.00 62.25 88 TRP A C 1
ATOM 628 O O . TRP A 1 88 ? 34.866 27.663 -14.329 1.00 62.25 88 TRP A O 1
ATOM 638 N N . ILE A 1 89 ? 34.404 29.594 -15.388 1.00 47.19 89 ILE A N 1
ATOM 639 C CA . ILE A 1 89 ? 34.383 30.438 -14.180 1.00 47.19 89 ILE A CA 1
ATOM 640 C C . ILE A 1 89 ? 33.299 29.965 -13.201 1.00 47.19 89 ILE A C 1
ATOM 642 O O . ILE A 1 89 ? 33.593 29.781 -12.024 1.00 47.19 89 ILE A O 1
ATOM 646 N N . ASN A 1 90 ? 32.076 29.680 -13.664 1.00 49.28 90 ASN A N 1
ATOM 647 C CA . ASN A 1 90 ? 31.009 29.159 -12.797 1.00 49.28 90 ASN A CA 1
ATOM 648 C C . ASN A 1 90 ? 31.397 27.812 -12.168 1.00 49.28 90 ASN A C 1
ATOM 650 O O . ASN A 1 90 ? 31.252 27.624 -10.965 1.00 49.28 90 ASN A O 1
ATOM 654 N N . THR A 1 91 ? 31.979 26.909 -12.962 1.00 56.44 91 THR A N 1
ATOM 655 C CA . THR A 1 91 ? 32.449 25.602 -12.475 1.00 56.44 91 THR A CA 1
ATOM 656 C C . THR A 1 91 ? 33.603 25.739 -11.472 1.00 56.44 91 THR A C 1
ATOM 658 O O . THR A 1 91 ? 33.731 24.931 -10.553 1.00 56.44 91 THR A O 1
ATOM 661 N N . TYR A 1 92 ? 34.460 26.748 -11.638 1.00 51.00 92 T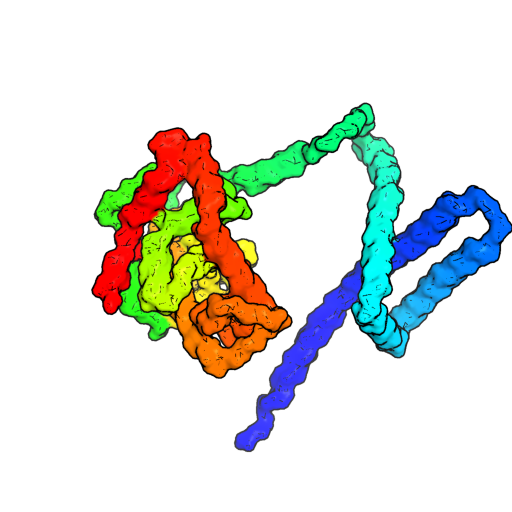YR A N 1
ATOM 662 C CA . TYR A 1 92 ? 35.562 27.051 -10.725 1.00 51.00 92 TYR A CA 1
ATOM 663 C C . TYR A 1 92 ? 35.064 27.646 -9.394 1.00 51.00 92 TYR A C 1
ATOM 665 O O . TYR A 1 92 ? 35.504 27.223 -8.322 1.00 51.00 92 TYR A O 1
ATOM 673 N N . LEU A 1 93 ? 34.096 28.565 -9.448 1.00 44.28 93 LEU A N 1
ATOM 674 C CA . LEU A 1 93 ? 33.493 29.198 -8.269 1.00 44.28 93 LEU A CA 1
ATOM 675 C C . LEU A 1 93 ? 32.633 28.217 -7.457 1.00 44.28 93 LEU A C 1
ATOM 677 O O . LEU A 1 93 ? 32.678 28.232 -6.230 1.00 44.28 93 LEU A O 1
ATOM 681 N N . ASP A 1 94 ? 31.916 27.303 -8.114 1.00 48.84 94 ASP A N 1
ATOM 682 C CA . ASP A 1 94 ? 31.098 26.295 -7.425 1.00 48.84 94 ASP A CA 1
ATOM 683 C C . ASP A 1 94 ? 31.954 25.239 -6.692 1.00 48.84 94 ASP A C 1
ATOM 685 O O . ASP A 1 94 ? 31.505 24.626 -5.722 1.00 48.84 94 ASP A O 1
ATOM 689 N N . LYS A 1 95 ? 33.222 25.057 -7.089 1.00 49.72 95 LYS A N 1
ATOM 690 C CA . LYS A 1 95 ? 34.177 24.175 -6.390 1.00 49.72 95 LYS A CA 1
ATOM 691 C C . LYS A 1 95 ? 34.785 24.800 -5.134 1.00 49.72 95 LYS A C 1
ATOM 693 O O . LYS A 1 95 ? 35.337 24.076 -4.306 1.00 49.72 95 LYS A O 1
ATOM 698 N N . THR A 1 96 ? 34.682 26.115 -4.955 1.00 43.38 96 THR A N 1
ATOM 699 C CA . THR A 1 96 ? 35.208 26.814 -3.778 1.00 43.38 96 THR A CA 1
ATOM 700 C C . THR A 1 96 ? 34.060 27.175 -2.835 1.00 43.38 96 THR A C 1
ATOM 702 O O . THR A 1 96 ? 33.377 28.184 -2.991 1.00 43.38 96 THR A O 1
ATOM 705 N N . ARG A 1 97 ? 33.846 26.318 -1.821 1.00 42.62 97 ARG A N 1
ATOM 706 C CA . ARG A 1 97 ? 32.728 26.400 -0.854 1.00 42.62 97 ARG A CA 1
ATOM 707 C C . ARG A 1 97 ? 32.450 27.811 -0.297 1.00 42.62 97 ARG A C 1
ATOM 709 O O . ARG A 1 97 ? 31.281 28.181 -0.290 1.00 42.62 97 ARG A O 1
ATOM 716 N N . PRO A 1 98 ? 33.447 28.627 0.104 1.00 39.31 98 PRO A N 1
ATOM 717 C CA . PRO A 1 98 ? 33.177 29.969 0.632 1.00 39.31 98 PRO A CA 1
ATOM 718 C C . PRO A 1 98 ? 32.538 30.912 -0.401 1.00 39.31 98 PRO A C 1
ATOM 720 O O . PRO A 1 98 ? 31.701 31.743 -0.064 1.00 39.31 98 PRO A O 1
ATOM 723 N N . VAL A 1 99 ? 32.893 30.753 -1.677 1.00 41.00 99 VAL A N 1
ATOM 724 C CA . VAL A 1 99 ? 32.462 31.640 -2.765 1.00 41.00 99 VAL A CA 1
ATOM 725 C C . VAL A 1 99 ? 31.084 31.239 -3.298 1.00 41.00 99 VAL A C 1
ATOM 727 O O . VAL A 1 99 ? 30.259 32.097 -3.603 1.00 41.00 99 VAL A O 1
ATOM 730 N N . SER A 1 100 ? 30.783 29.938 -3.311 1.00 42.78 100 SER A N 1
ATOM 731 C CA . SER A 1 100 ? 29.437 29.415 -3.592 1.00 42.78 100 SER A CA 1
ATOM 732 C C . SER A 1 100 ? 28.396 29.889 -2.558 1.00 42.78 100 SER A C 1
ATOM 734 O O . SER A 1 100 ? 27.260 30.228 -2.911 1.00 42.78 100 SER A O 1
ATOM 736 N N . TRP A 1 101 ? 28.799 30.008 -1.287 1.00 42.69 101 TRP A N 1
ATOM 737 C CA . TRP A 1 101 ? 27.954 30.555 -0.220 1.00 42.69 101 TRP A CA 1
ATOM 738 C C . TRP A 1 101 ? 27.745 32.064 -0.370 1.00 42.69 101 TRP A C 1
ATOM 740 O O . TRP A 1 101 ? 26.612 32.528 -0.269 1.00 42.69 101 TRP A O 1
ATOM 750 N N . ALA A 1 102 ? 28.795 32.818 -0.710 1.00 43.75 102 ALA A N 1
ATOM 751 C CA . ALA A 1 102 ? 28.680 34.247 -1.002 1.00 43.75 102 ALA A CA 1
ATOM 752 C C . ALA A 1 102 ? 27.750 34.524 -2.200 1.00 43.75 102 ALA A C 1
ATOM 754 O O . ALA A 1 102 ? 26.878 35.385 -2.118 1.00 43.75 102 ALA A O 1
ATOM 755 N N . LYS A 1 103 ? 27.855 33.735 -3.280 1.00 47.59 103 LYS A N 1
ATOM 756 C CA . LYS A 1 103 ? 26.966 33.806 -4.456 1.00 47.59 103 LYS A CA 1
ATOM 757 C C . LYS A 1 103 ? 25.497 33.579 -4.081 1.00 47.59 103 LYS A C 1
ATOM 759 O O . LYS A 1 103 ? 24.627 34.332 -4.510 1.00 47.59 103 LYS A O 1
ATOM 764 N N . SER A 1 104 ? 25.227 32.576 -3.247 1.00 44.69 104 SER A N 1
ATOM 765 C CA . SER A 1 104 ? 23.870 32.262 -2.776 1.00 44.69 104 SER A CA 1
ATOM 766 C C . SER A 1 104 ? 23.324 33.336 -1.824 1.00 44.69 104 SER A C 1
ATOM 768 O O . SER A 1 104 ? 22.148 33.699 -1.906 1.00 44.69 104 SER A O 1
ATOM 770 N N . GLY A 1 105 ? 24.185 33.898 -0.970 1.00 41.41 105 GLY A N 1
ATOM 771 C CA . GLY A 1 105 ? 23.852 35.010 -0.078 1.00 41.41 105 GLY A CA 1
ATOM 772 C C . GLY A 1 105 ? 23.491 36.287 -0.838 1.00 41.41 105 GLY A C 1
ATOM 773 O O . GLY A 1 105 ? 22.460 36.888 -0.554 1.00 41.41 105 GLY A O 1
ATOM 774 N N . ILE A 1 106 ? 24.271 36.650 -1.861 1.00 47.81 106 ILE A N 1
ATOM 775 C CA . ILE A 1 106 ? 24.022 37.831 -2.705 1.00 47.81 106 ILE A CA 1
ATOM 776 C C . ILE A 1 106 ? 22.710 37.687 -3.489 1.00 47.81 106 ILE A C 1
ATOM 778 O O . ILE A 1 106 ? 21.933 38.636 -3.563 1.00 47.81 106 ILE A O 1
ATOM 782 N N . LEU A 1 107 ? 22.415 36.497 -4.025 1.00 45.84 107 LEU A N 1
ATOM 783 C CA . LEU A 1 107 ? 21.152 36.237 -4.730 1.00 45.84 107 LEU A CA 1
ATOM 784 C C . LEU A 1 107 ? 19.937 36.329 -3.799 1.00 45.84 107 LEU A C 1
ATOM 786 O O . LEU A 1 107 ? 18.915 36.903 -4.171 1.00 45.84 107 LEU A O 1
ATOM 790 N N . THR A 1 108 ? 20.060 35.804 -2.580 1.00 42.38 108 THR A N 1
ATOM 791 C CA . THR A 1 108 ? 18.987 35.853 -1.578 1.00 42.38 108 THR A CA 1
ATOM 792 C C . THR A 1 108 ? 18.759 37.284 -1.089 1.00 42.38 108 THR A C 1
ATOM 794 O O . THR A 1 108 ? 17.619 37.741 -1.035 1.00 42.38 108 THR A O 1
ATOM 797 N N . ALA A 1 109 ? 19.833 38.028 -0.811 1.00 44.81 109 ALA A N 1
ATOM 798 C CA . ALA A 1 109 ? 19.761 39.433 -0.419 1.00 44.81 109 ALA A CA 1
ATOM 799 C C . ALA A 1 109 ? 19.188 40.317 -1.539 1.00 44.81 109 ALA A C 1
ATOM 801 O O . ALA A 1 109 ? 18.362 41.183 -1.264 1.00 44.81 109 ALA A O 1
ATOM 802 N N . GLY A 1 110 ? 19.546 40.057 -2.801 1.00 49.22 110 GLY A N 1
ATOM 803 C CA . GLY A 1 110 ? 18.971 40.741 -3.961 1.00 49.22 110 GLY A CA 1
ATOM 804 C C . GLY A 1 110 ? 17.473 40.470 -4.130 1.00 49.22 110 GLY A C 1
ATOM 805 O O . GLY A 1 110 ? 16.706 41.400 -4.365 1.00 49.22 110 GLY A O 1
ATOM 806 N N . ALA A 1 111 ? 17.028 39.222 -3.942 1.00 42.66 111 ALA A N 1
ATOM 807 C CA . ALA A 1 111 ? 15.607 38.871 -3.992 1.00 42.66 111 ALA A CA 1
ATOM 808 C C . ALA A 1 111 ? 14.802 39.541 -2.863 1.00 42.66 111 ALA A C 1
ATOM 810 O O . ALA A 1 111 ? 13.717 40.068 -3.105 1.00 42.66 111 ALA A O 1
ATOM 811 N N . ILE A 1 112 ? 15.356 39.577 -1.647 1.00 42.09 112 ILE A N 1
ATOM 812 C CA . ILE A 1 112 ? 14.748 40.260 -0.496 1.00 42.09 112 ILE A CA 1
ATOM 813 C C . ILE A 1 112 ? 14.730 41.781 -0.712 1.00 42.09 112 ILE A C 1
ATOM 815 O O . ILE A 1 112 ? 13.710 42.414 -0.460 1.00 42.09 112 ILE A O 1
ATOM 819 N N . GLY A 1 113 ? 15.808 42.368 -1.239 1.00 48.00 113 GLY A N 1
ATOM 820 C CA . GLY A 1 113 ? 15.891 43.797 -1.556 1.00 48.00 113 GLY A CA 1
ATOM 821 C C . GLY A 1 113 ? 14.876 44.234 -2.614 1.00 48.00 113 GLY A C 1
ATOM 822 O O . GLY A 1 113 ? 14.236 45.268 -2.453 1.00 48.00 113 GLY A O 1
ATOM 823 N N . VAL A 1 114 ? 14.650 43.414 -3.647 1.00 47.25 114 VAL A N 1
ATOM 824 C CA . VAL A 1 114 ? 13.596 43.653 -4.648 1.00 47.25 114 VAL A CA 1
ATOM 825 C C . VAL A 1 114 ? 12.205 43.557 -4.015 1.00 47.25 114 VAL A C 1
ATOM 827 O O . VAL A 1 114 ? 11.372 44.426 -4.254 1.00 47.25 114 VAL A O 1
ATOM 830 N N . LEU A 1 115 ? 11.948 42.558 -3.165 1.00 42.31 115 LEU A N 1
ATOM 831 C CA . LEU A 1 115 ? 10.660 42.427 -2.468 1.00 42.31 115 LEU A CA 1
ATOM 832 C C . LEU A 1 115 ? 10.380 43.613 -1.532 1.00 42.31 115 LEU A C 1
ATOM 834 O O . LEU A 1 115 ? 9.265 44.131 -1.517 1.00 42.31 115 LEU A O 1
ATOM 838 N N . LEU A 1 116 ? 11.392 44.078 -0.797 1.00 45.91 116 LEU A N 1
ATOM 839 C CA . LEU A 1 116 ? 11.277 45.221 0.110 1.00 45.91 116 LEU A CA 1
ATOM 840 C C . LEU A 1 116 ? 11.202 46.561 -0.634 1.00 45.91 116 LEU A C 1
ATOM 842 O O . LEU A 1 116 ? 10.480 47.449 -0.193 1.00 45.91 116 LEU A O 1
ATOM 846 N N . GLY A 1 117 ? 11.890 46.709 -1.770 1.00 51.50 117 GLY A N 1
ATOM 847 C CA . GLY A 1 117 ? 11.843 47.913 -2.609 1.00 51.50 117 GLY A CA 1
ATOM 848 C C . GLY A 1 117 ? 10.549 48.052 -3.417 1.00 51.50 117 GLY A C 1
ATOM 849 O O . GLY A 1 117 ? 10.124 49.164 -3.713 1.00 51.50 117 GLY A O 1
ATOM 850 N N . LEU A 1 118 ? 9.882 46.939 -3.737 1.00 45.47 118 LEU A N 1
ATOM 851 C CA . LEU A 1 118 ? 8.574 46.943 -4.400 1.00 45.47 118 LEU A CA 1
ATOM 852 C C . LEU A 1 118 ? 7.406 47.145 -3.422 1.00 45.47 118 LEU A C 1
ATOM 854 O O . LEU A 1 118 ? 6.320 47.535 -3.846 1.00 45.47 118 LEU A O 1
ATOM 858 N N . TYR A 1 119 ? 7.618 46.923 -2.123 1.00 47.41 119 TYR A N 1
ATOM 859 C CA . TYR A 1 119 ? 6.581 47.029 -1.094 1.00 47.41 119 TYR A CA 1
ATOM 860 C C . TYR A 1 119 ? 5.932 48.432 -0.982 1.00 47.41 119 TYR A C 1
ATOM 862 O O . TYR A 1 119 ? 4.701 48.505 -0.932 1.00 47.41 119 TYR A O 1
ATOM 870 N N . PRO A 1 120 ? 6.676 49.560 -1.032 1.00 45.34 120 PRO A N 1
ATOM 871 C CA . PRO A 1 120 ? 6.083 50.900 -1.012 1.00 45.34 120 PRO A CA 1
ATOM 872 C C . PRO A 1 120 ? 5.267 51.205 -2.277 1.00 45.34 120 PRO A C 1
ATOM 874 O O . PRO A 1 120 ? 4.235 51.867 -2.204 1.00 45.34 120 PRO A O 1
ATOM 877 N N . HIS A 1 121 ? 5.691 50.681 -3.432 1.00 47.53 121 HIS A N 1
ATOM 878 C CA . HIS A 1 121 ? 5.025 50.908 -4.718 1.00 47.53 121 HIS A CA 1
ATOM 879 C C . HIS A 1 121 ? 3.785 50.027 -4.910 1.00 47.53 121 HIS A C 1
ATOM 881 O O . HIS A 1 121 ? 2.799 50.475 -5.487 1.00 47.53 121 HIS A O 1
ATOM 887 N N . ALA A 1 122 ? 3.781 48.809 -4.362 1.00 48.12 122 ALA A N 1
ATOM 888 C CA . ALA A 1 122 ? 2.589 47.965 -4.312 1.00 48.12 122 ALA A CA 1
ATOM 889 C C . ALA A 1 122 ? 1.476 48.600 -3.458 1.00 48.12 122 ALA A C 1
ATOM 891 O O . ALA A 1 122 ? 0.300 48.506 -3.810 1.00 48.12 122 ALA A O 1
ATOM 892 N N . LYS A 1 123 ? 1.850 49.298 -2.373 1.00 42.84 123 LYS A N 1
ATOM 893 C CA . LYS A 1 123 ? 0.918 50.070 -1.536 1.00 42.84 123 LYS A CA 1
ATOM 894 C C . LYS A 1 123 ? 0.310 51.247 -2.307 1.00 42.84 123 LYS A C 1
ATOM 896 O O . LYS A 1 123 ? -0.894 51.446 -2.222 1.00 42.84 123 LYS A O 1
ATOM 901 N N . GLN A 1 124 ? 1.118 51.955 -3.099 1.00 43.97 124 GLN A N 1
ATOM 902 C CA . GLN A 1 124 ? 0.675 53.087 -3.918 1.00 43.97 124 GLN A CA 1
ATOM 903 C C . GLN A 1 124 ? -0.265 52.667 -5.066 1.00 43.97 124 GLN A C 1
ATOM 905 O O . GLN A 1 124 ? -1.269 53.324 -5.307 1.00 43.97 124 GLN A O 1
ATOM 910 N N . ILE A 1 125 ? -0.010 51.526 -5.719 1.00 44.16 125 ILE A N 1
ATOM 911 C CA . ILE A 1 125 ? -0.911 50.966 -6.747 1.00 44.16 125 ILE A CA 1
ATOM 912 C C . ILE A 1 125 ? -2.250 50.518 -6.129 1.00 44.16 125 ILE A C 1
ATOM 914 O O . ILE A 1 125 ? -3.309 50.690 -6.731 1.00 44.16 125 ILE A O 1
ATOM 918 N N . ALA A 1 126 ? -2.228 49.967 -4.911 1.00 45.41 126 ALA A N 1
ATOM 919 C CA . ALA A 1 126 ? -3.442 49.545 -4.213 1.00 45.41 126 ALA A CA 1
ATOM 920 C C . ALA A 1 126 ? -4.331 50.728 -3.776 1.00 45.41 126 ALA A C 1
ATOM 922 O O . ALA A 1 126 ? -5.558 50.600 -3.793 1.00 45.41 126 ALA A O 1
ATOM 923 N N . THR A 1 127 ? -3.733 51.870 -3.414 1.00 46.72 127 THR A N 1
ATOM 924 C CA . THR A 1 127 ? -4.471 53.071 -2.997 1.00 46.72 127 THR A CA 1
ATOM 925 C C . THR A 1 127 ? -4.912 53.950 -4.165 1.00 46.72 127 THR A C 1
ATOM 927 O O . THR A 1 127 ? -6.041 54.437 -4.135 1.00 46.72 127 THR A O 1
ATOM 930 N N . ASP A 1 128 ? -4.079 54.121 -5.196 1.00 41.94 128 ASP A N 1
ATOM 931 C CA . ASP A 1 128 ? -4.306 55.149 -6.224 1.00 41.94 128 ASP A CA 1
ATOM 932 C C . ASP A 1 128 ? -5.075 54.614 -7.451 1.00 41.94 128 ASP A C 1
ATOM 934 O O . ASP A 1 128 ? -5.888 55.345 -8.014 1.00 41.94 128 ASP A O 1
ATOM 938 N N . ASP A 1 129 ? -4.906 53.333 -7.820 1.00 42.69 129 ASP A N 1
ATOM 939 C CA . ASP A 1 129 ? -5.540 52.744 -9.020 1.00 42.69 129 ASP A CA 1
ATOM 940 C C . ASP A 1 129 ? -6.728 51.811 -8.714 1.00 42.69 129 ASP A C 1
ATOM 942 O O . ASP A 1 129 ? -7.572 51.571 -9.581 1.00 42.69 129 ASP A O 1
ATOM 946 N N . LEU A 1 130 ? -6.820 51.267 -7.494 1.00 38.94 130 LEU A N 1
ATOM 947 C CA . LEU A 1 130 ? -7.829 50.258 -7.124 1.00 38.94 130 LEU A CA 1
ATOM 948 C C . LEU A 1 130 ? -8.807 50.704 -6.026 1.00 38.94 130 LEU A C 1
ATOM 950 O O . LEU A 1 130 ? -9.747 49.971 -5.721 1.00 38.94 130 LEU A O 1
ATOM 954 N N . GLY A 1 131 ? -8.625 51.898 -5.450 1.00 36.31 131 GLY A N 1
ATOM 955 C CA . GLY A 1 131 ? -9.555 52.483 -4.477 1.00 36.31 131 GLY A CA 1
ATOM 956 C C . GLY A 1 131 ? -9.743 51.660 -3.196 1.00 36.31 131 GLY A C 1
ATOM 957 O O . GLY A 1 131 ? -10.796 51.739 -2.562 1.00 36.31 131 GLY A O 1
ATOM 958 N N . MET A 1 132 ? -8.756 50.846 -2.815 1.00 36.38 132 MET A N 1
ATOM 959 C CA . MET A 1 132 ? -8.831 50.021 -1.613 1.00 36.38 132 MET A CA 1
ATOM 960 C C . MET A 1 132 ? -8.260 50.776 -0.410 1.00 36.38 132 MET A C 1
ATOM 962 O O . MET A 1 132 ? -7.053 50.985 -0.301 1.00 36.38 132 MET A O 1
ATOM 966 N N . PHE A 1 133 ? -9.133 51.158 0.523 1.00 36.25 133 PHE A N 1
ATOM 967 C CA . PHE A 1 133 ? -8.718 51.671 1.826 1.00 36.25 133 PHE A CA 1
ATOM 968 C C . PHE A 1 133 ? -8.084 50.544 2.648 1.00 36.25 133 PHE A C 1
ATOM 970 O O . PHE A 1 133 ? -8.730 49.537 2.934 1.00 36.25 133 PHE A O 1
ATOM 977 N N . VAL A 1 134 ? -6.822 50.724 3.040 1.00 39.06 134 VAL A N 1
ATOM 978 C CA . VAL A 1 134 ? -6.156 49.880 4.037 1.00 39.06 134 VAL A CA 1
ATOM 979 C C . VAL A 1 134 ? -6.098 50.680 5.332 1.00 39.06 134 VAL A C 1
ATOM 981 O O . VAL A 1 134 ? -5.303 51.610 5.455 1.00 39.06 134 VAL A O 1
ATOM 984 N N . GLU A 1 135 ? -6.985 50.350 6.267 1.00 36.69 135 GLU A N 1
ATOM 985 C CA . GLU A 1 135 ? -6.977 50.902 7.620 1.00 36.69 135 GLU A CA 1
ATOM 986 C C . GLU A 1 135 ? -5.819 50.279 8.417 1.00 36.69 135 GLU A C 1
ATOM 988 O O . GLU A 1 135 ? -5.577 49.071 8.374 1.00 36.69 135 GLU A O 1
ATOM 993 N N . GLU A 1 136 ? -5.046 51.131 9.083 1.00 39.78 136 GLU A N 1
ATOM 994 C CA . GLU A 1 136 ? -3.796 50.786 9.752 1.00 39.78 136 GLU A CA 1
ATOM 995 C C . GLU A 1 136 ? -4.090 50.196 11.140 1.00 39.78 136 GLU A C 1
ATOM 997 O O . GLU A 1 136 ? -4.448 50.921 12.068 1.00 39.78 136 GLU A O 1
ATOM 1002 N N . GLN A 1 137 ? -3.938 48.875 11.302 1.00 32.22 137 GLN A N 1
ATOM 1003 C CA . GLN A 1 137 ? -3.851 48.248 12.622 1.00 32.22 137 GLN A CA 1
ATOM 1004 C C . GLN A 1 137 ? -2.528 47.508 12.826 1.00 32.22 137 GLN A C 1
ATOM 1006 O O . GLN A 1 137 ? -1.977 46.854 11.942 1.00 32.22 137 GLN A O 1
ATOM 1011 N N . VAL A 1 138 ? -2.028 47.698 14.043 1.00 34.44 138 VAL A N 1
ATOM 1012 C CA . VAL A 1 138 ? -0.744 47.286 14.603 1.00 34.44 138 VAL A CA 1
ATOM 1013 C C . VAL A 1 138 ? -0.548 45.769 14.520 1.00 34.44 138 VAL A C 1
ATOM 1015 O O . VAL A 1 138 ? -1.423 44.990 14.883 1.00 34.44 138 VAL A O 1
ATOM 1018 N N . VAL A 1 139 ? 0.638 45.365 14.061 1.00 34.03 139 VAL A N 1
ATOM 1019 C CA . VAL A 1 139 ? 1.056 43.975 13.847 1.00 34.03 139 VAL A CA 1
ATOM 1020 C C . VAL A 1 139 ? 1.266 43.249 15.183 1.00 34.03 139 VAL A C 1
ATOM 1022 O O . VAL A 1 139 ? 2.278 43.449 15.851 1.00 34.03 139 VAL A O 1
ATOM 1025 N N . ALA A 1 140 ? 0.349 42.343 15.521 1.00 33.66 140 ALA A N 1
ATOM 1026 C CA . ALA A 1 140 ? 0.678 41.069 16.156 1.00 33.66 140 ALA A CA 1
ATOM 1027 C C . ALA A 1 140 ? 0.558 39.987 15.071 1.00 33.66 140 ALA A C 1
ATOM 1029 O O . ALA A 1 140 ? -0.377 39.997 14.275 1.00 33.66 140 ALA A O 1
ATOM 1030 N N . THR A 1 141 ? 1.557 39.115 14.964 1.00 43.62 141 THR A N 1
ATOM 1031 C CA . THR A 1 141 ? 1.682 38.113 13.897 1.00 43.62 141 THR A CA 1
ATOM 1032 C C . THR A 1 141 ? 0.576 37.060 13.972 1.00 43.62 141 THR A C 1
ATOM 1034 O O . THR A 1 141 ? 0.725 36.068 14.682 1.00 43.62 141 THR A O 1
ATOM 1037 N N . GLU A 1 142 ? -0.489 37.245 13.195 1.00 35.91 142 GLU A N 1
ATOM 1038 C CA . GLU A 1 142 ? -1.444 36.195 12.839 1.00 35.91 142 GLU A CA 1
ATOM 1039 C C . GLU A 1 142 ? -1.291 35.835 11.356 1.00 35.91 142 GLU A C 1
ATOM 1041 O O . GLU A 1 142 ? -1.162 36.692 10.477 1.00 35.91 142 GLU A O 1
ATOM 1046 N N . ILE A 1 143 ? -1.252 34.530 11.089 1.00 39.28 143 ILE A N 1
ATOM 1047 C CA . ILE A 1 143 ? -1.256 33.950 9.746 1.00 39.28 143 ILE A CA 1
ATOM 1048 C C . ILE A 1 143 ? -2.548 34.413 9.052 1.00 39.28 143 ILE A C 1
ATOM 1050 O O . ILE A 1 143 ? -3.610 34.350 9.667 1.00 39.28 143 ILE A O 1
ATOM 1054 N N . PRO A 1 144 ? -2.513 34.889 7.792 1.00 43.19 144 PRO A N 1
ATOM 1055 C CA . PRO A 1 144 ? -3.713 35.417 7.159 1.00 43.19 144 PRO A CA 1
ATOM 1056 C C . PRO A 1 144 ? -4.800 34.338 7.078 1.00 43.19 144 PRO A C 1
ATOM 1058 O O . PRO A 1 144 ? -4.622 33.303 6.437 1.00 43.19 144 PRO A O 1
ATOM 1061 N N . THR A 1 145 ? -5.958 34.634 7.669 1.00 50.59 145 THR A N 1
ATOM 1062 C CA . THR A 1 145 ? -7.185 33.815 7.726 1.00 50.59 145 THR A CA 1
ATOM 1063 C C . THR A 1 145 ? -7.704 33.379 6.351 1.00 50.59 145 THR A C 1
ATOM 1065 O O . THR A 1 145 ? -8.528 32.475 6.246 1.00 50.59 145 THR A O 1
ATOM 1068 N N . SER A 1 146 ? -7.226 33.986 5.260 1.00 46.88 146 SER A N 1
ATOM 1069 C CA . SER A 1 146 ? -7.507 33.544 3.889 1.00 46.88 146 SER A CA 1
ATOM 1070 C C . SER A 1 146 ? -6.674 32.330 3.465 1.00 46.88 146 SER A C 1
ATOM 1072 O O . SER A 1 146 ? -7.129 31.557 2.625 1.00 46.88 146 SER A O 1
ATOM 1074 N N . LEU A 1 147 ? -5.485 32.138 4.047 1.00 40.25 147 LEU A N 1
ATOM 1075 C CA . LEU A 1 147 ? -4.653 30.951 3.867 1.00 40.25 147 LEU A CA 1
ATOM 1076 C C . LEU A 1 147 ? -5.174 29.799 4.729 1.00 40.25 147 LEU A C 1
ATOM 1078 O O . LEU A 1 147 ? -5.272 28.694 4.214 1.00 40.25 147 LEU A O 1
ATOM 1082 N N . GLU A 1 148 ? -5.604 30.064 5.967 1.00 49.75 148 GLU A N 1
ATOM 1083 C CA . GLU A 1 148 ? -6.347 29.084 6.775 1.00 49.75 148 GLU A CA 1
ATOM 1084 C C . GLU A 1 148 ? -7.661 28.701 6.103 1.00 49.75 148 GLU A C 1
ATOM 1086 O O . GLU A 1 148 ? -7.868 27.522 5.877 1.00 49.75 148 GLU A O 1
ATOM 1091 N N . LYS A 1 149 ? -8.475 29.648 5.615 1.00 45.47 149 LYS A N 1
ATOM 1092 C CA . LYS A 1 149 ? -9.684 29.304 4.842 1.00 45.47 149 LYS A CA 1
ATOM 1093 C C . LYS A 1 149 ? -9.391 28.554 3.547 1.00 45.47 149 LYS A C 1
ATOM 1095 O O . LYS A 1 149 ? -10.216 27.750 3.136 1.00 45.47 149 LYS A O 1
ATOM 1100 N N . ARG A 1 150 ? -8.259 28.800 2.879 1.00 48.28 150 ARG A N 1
ATOM 1101 C CA . ARG A 1 150 ? -7.857 28.054 1.670 1.00 48.28 150 ARG A CA 1
ATOM 1102 C C . ARG A 1 150 ? -7.298 26.671 1.995 1.00 48.28 150 ARG A C 1
ATOM 1104 O O . ARG A 1 150 ? -7.514 25.754 1.212 1.00 48.28 150 ARG A O 1
ATOM 1111 N N . LEU A 1 151 ? -6.609 26.511 3.124 1.00 44.12 151 LEU A N 1
ATOM 1112 C CA . LEU A 1 151 ? -6.115 25.227 3.624 1.00 44.12 151 LEU A CA 1
ATOM 1113 C C . LEU A 1 151 ? -7.250 24.393 4.232 1.00 44.12 151 LEU A C 1
ATOM 1115 O O . LEU A 1 151 ? -7.293 23.196 3.988 1.00 44.12 151 LEU A O 1
ATOM 1119 N N . GLU A 1 152 ? -8.213 25.020 4.907 1.00 46.56 152 GLU A N 1
ATOM 1120 C CA . GLU A 1 152 ? -9.483 24.426 5.322 1.00 46.56 152 GLU A CA 1
ATOM 1121 C C . GLU A 1 152 ? -10.336 24.082 4.102 1.00 46.56 152 GLU A C 1
ATOM 1123 O O . GLU A 1 152 ? -10.788 22.958 4.010 1.00 46.56 152 GLU A O 1
ATOM 1128 N N . GLN A 1 153 ? -10.495 24.951 3.096 1.00 42.84 153 GLN A N 1
ATOM 1129 C CA . GLN A 1 153 ? -11.219 24.597 1.862 1.00 42.84 153 GLN A CA 1
ATOM 1130 C C . GLN A 1 153 ? -10.534 23.473 1.068 1.00 42.84 153 GLN A C 1
ATOM 1132 O O . GLN A 1 153 ? -11.229 22.649 0.483 1.00 42.84 153 GLN A O 1
ATOM 1137 N N . ALA A 1 154 ? -9.199 23.389 1.082 1.00 42.59 154 ALA A N 1
ATOM 1138 C CA . ALA A 1 154 ? -8.449 22.282 0.481 1.00 42.59 154 ALA A CA 1
ATOM 1139 C C . ALA A 1 154 ? -8.441 21.003 1.348 1.00 42.59 154 ALA A C 1
ATOM 1141 O O . ALA A 1 154 ? -8.202 19.916 0.825 1.00 42.59 154 ALA A O 1
ATOM 1142 N N . ALA A 1 155 ? -8.701 21.114 2.654 1.00 42.72 155 ALA A N 1
ATOM 1143 C CA . ALA A 1 155 ? -8.890 19.990 3.573 1.00 42.72 155 ALA A CA 1
ATOM 1144 C C . ALA A 1 155 ? -10.363 19.541 3.683 1.00 42.72 155 ALA A C 1
ATOM 1146 O O . ALA A 1 155 ? -10.613 18.414 4.091 1.00 42.72 155 ALA A O 1
ATOM 1147 N N . VAL A 1 156 ? -11.314 20.397 3.288 1.00 39.78 156 VAL A N 1
ATOM 1148 C CA . VAL A 1 156 ? -12.776 20.192 3.297 1.00 39.78 156 VAL A CA 1
ATOM 1149 C C . VAL A 1 156 ? -13.314 19.759 1.924 1.00 39.78 156 VAL A C 1
ATOM 1151 O O . VAL A 1 156 ? -14.483 19.399 1.815 1.00 39.78 156 VAL A O 1
ATOM 1154 N N . GLU A 1 157 ? -12.468 19.613 0.896 1.00 38.78 157 GLU A N 1
ATOM 1155 C CA . GLU A 1 157 ? -12.733 18.639 -0.182 1.00 38.78 157 GLU A CA 1
ATOM 1156 C C . GLU A 1 157 ? -12.533 17.189 0.319 1.00 38.78 157 GLU A C 1
ATOM 1158 O O . GLU A 1 157 ? -11.992 16.321 -0.365 1.00 38.78 157 GLU A O 1
ATOM 1163 N N . ASP A 1 158 ? -13.006 16.911 1.535 1.00 44.66 158 ASP A N 1
ATOM 1164 C CA . ASP A 1 158 ? -13.578 15.616 1.840 1.00 44.66 158 ASP A CA 1
ATOM 1165 C C . ASP A 1 158 ? -14.830 15.478 0.979 1.00 44.66 158 ASP A C 1
ATOM 1167 O O . ASP A 1 158 ? -15.666 16.381 0.864 1.00 44.66 158 ASP A O 1
ATOM 1171 N N . ILE A 1 159 ? -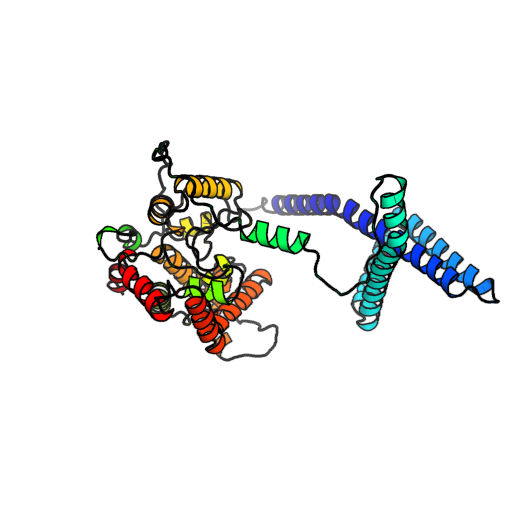14.906 14.340 0.306 1.00 45.47 159 ILE A N 1
ATOM 1172 C CA . ILE A 1 159 ? -15.987 13.955 -0.585 1.00 45.47 159 ILE A CA 1
ATOM 1173 C C . ILE A 1 159 ? -17.290 14.074 0.210 1.00 45.47 159 ILE A C 1
ATOM 1175 O O . ILE A 1 159 ? -17.633 13.187 0.988 1.00 45.47 159 ILE A O 1
ATOM 1179 N N . LYS A 1 160 ? -18.032 15.176 0.029 1.00 29.17 160 LYS A N 1
ATOM 1180 C CA . LYS A 1 160 ? -19.423 15.238 0.481 1.00 29.17 160 LYS A CA 1
ATOM 1181 C C . LYS A 1 160 ? -20.117 14.020 -0.124 1.00 29.17 160 LYS A C 1
ATOM 1183 O O . LYS A 1 160 ? -19.995 13.848 -1.341 1.00 29.17 160 LYS A O 1
ATOM 1188 N N . PRO A 1 161 ? -20.819 13.185 0.662 1.00 33.06 161 PRO A N 1
ATOM 1189 C CA . PRO A 1 161 ? -21.591 12.090 0.103 1.00 33.06 161 PRO A CA 1
ATOM 1190 C C . PRO A 1 161 ? -22.577 12.698 -0.893 1.00 33.06 161 PRO A C 1
ATOM 1192 O O . PRO A 1 161 ? -23.523 13.397 -0.527 1.00 33.06 161 PRO A O 1
ATOM 1195 N N . VAL A 1 162 ? -22.287 12.509 -2.180 1.00 36.56 162 VAL A N 1
ATOM 1196 C CA . VAL A 1 162 ? -23.205 12.861 -3.252 1.00 36.56 162 VAL A CA 1
ATOM 1197 C C . VAL A 1 162 ? -24.425 11.993 -3.009 1.00 36.56 162 VAL A C 1
ATOM 1199 O O . VAL A 1 162 ? -24.301 10.771 -2.932 1.00 36.56 162 VAL A O 1
ATOM 1202 N N . ALA A 1 163 ? -25.582 12.632 -2.823 1.00 33.72 163 ALA A N 1
ATOM 1203 C CA . ALA A 1 163 ? -26.854 11.944 -2.685 1.00 33.72 163 ALA A CA 1
ATOM 1204 C C . ALA A 1 163 ? -26.943 10.870 -3.775 1.00 33.72 163 ALA A C 1
ATOM 1206 O O . ALA A 1 163 ? -26.852 11.181 -4.965 1.00 33.72 163 ALA A O 1
ATOM 1207 N N . VAL A 1 164 ? -27.033 9.611 -3.344 1.00 39.50 164 VAL A N 1
ATOM 1208 C CA . VAL A 1 164 ? -27.036 8.438 -4.214 1.00 39.50 164 VAL A CA 1
ATOM 1209 C C . VAL A 1 164 ? -28.281 8.512 -5.091 1.00 39.50 164 VAL A C 1
ATOM 1211 O O . VAL A 1 164 ? -29.366 8.088 -4.701 1.00 39.50 164 VAL A O 1
ATOM 1214 N N . ALA A 1 165 ? -28.133 9.070 -6.291 1.00 36.69 165 ALA A N 1
ATOM 1215 C CA . ALA A 1 165 ? -29.041 8.774 -7.380 1.00 36.69 165 ALA A CA 1
ATOM 1216 C C . ALA A 1 165 ? -28.838 7.288 -7.701 1.00 36.69 165 ALA A C 1
ATOM 1218 O O . ALA A 1 165 ? -27.753 6.878 -8.108 1.00 36.69 165 ALA A O 1
ATOM 1219 N N . SER A 1 166 ? -29.866 6.477 -7.459 1.00 42.28 166 SER A N 1
ATOM 1220 C CA . SER A 1 166 ? -29.870 5.009 -7.543 1.00 42.28 166 SER A CA 1
ATOM 1221 C C . SER A 1 166 ? -29.653 4.432 -8.949 1.00 42.28 166 SER A C 1
ATOM 1223 O O . SER A 1 166 ? -29.891 3.243 -9.174 1.00 42.28 166 SER A O 1
ATOM 1225 N N . ASP A 1 167 ? -29.214 5.239 -9.907 1.00 43.91 167 ASP A N 1
ATOM 1226 C CA . ASP A 1 167 ? -28.921 4.778 -11.252 1.00 43.91 167 ASP A CA 1
ATOM 1227 C C . ASP A 1 167 ? -27.516 4.184 -11.260 1.00 43.91 167 ASP A C 1
ATOM 1229 O O . ASP A 1 167 ? -26.520 4.868 -11.503 1.00 43.91 167 ASP A O 1
ATOM 1233 N N . LYS A 1 168 ? -27.446 2.873 -10.979 1.00 50.25 168 LYS A N 1
ATOM 1234 C CA . LYS A 1 168 ? -26.249 2.062 -11.232 1.00 50.25 168 LYS A CA 1
ATOM 1235 C C . LYS A 1 168 ? -25.694 2.466 -12.606 1.00 50.25 168 LYS A C 1
ATOM 1237 O O . LYS A 1 168 ? -26.461 2.449 -13.577 1.00 50.25 168 LYS A O 1
ATOM 1242 N N . PRO A 1 169 ? -24.404 2.835 -12.713 1.00 44.91 169 PRO A N 1
ATOM 1243 C CA . PRO A 1 169 ? -23.839 3.291 -13.971 1.00 44.91 169 PRO A CA 1
ATOM 1244 C C . PRO A 1 169 ? -24.154 2.269 -15.055 1.00 44.91 169 PRO A C 1
ATOM 1246 O O . PRO A 1 169 ? -23.938 1.070 -14.861 1.00 44.91 169 PRO A O 1
ATOM 1249 N N . LYS A 1 170 ? -24.674 2.725 -16.201 1.00 46.97 170 LYS A N 1
ATOM 1250 C CA . LYS A 1 170 ? -24.781 1.875 -17.388 1.00 46.97 170 LYS A CA 1
ATOM 1251 C C . LYS A 1 170 ? -23.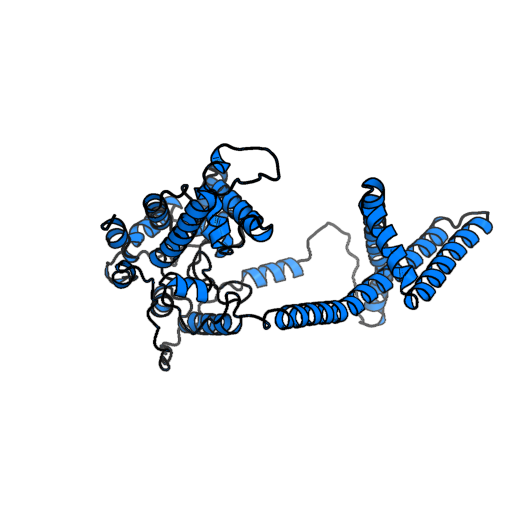369 1.416 -17.720 1.00 46.97 170 LYS A C 1
ATOM 1253 O O . LYS A 1 170 ? -22.578 2.186 -18.261 1.00 46.97 170 LYS A O 1
ATOM 1258 N N . VAL A 1 171 ? -23.062 0.177 -17.342 1.00 51.47 171 VAL A N 1
ATOM 1259 C CA . VAL A 1 171 ? -21.801 -0.509 -17.605 1.00 51.47 171 VAL A CA 1
ATOM 1260 C C . VAL A 1 171 ? -21.692 -0.684 -19.119 1.00 51.47 171 VAL A C 1
ATOM 1262 O O . VAL A 1 171 ? -22.061 -1.708 -19.691 1.00 51.47 171 VAL A O 1
ATOM 1265 N N . ASN A 1 172 ? -21.272 0.374 -19.809 1.00 45.06 172 ASN A N 1
ATOM 1266 C CA . ASN A 1 172 ? -21.005 0.342 -21.235 1.00 45.06 172 ASN A CA 1
ATOM 1267 C C . ASN A 1 172 ? -19.852 -0.631 -21.443 1.00 45.06 172 ASN A C 1
ATOM 1269 O O . ASN A 1 172 ? -18.740 -0.328 -21.026 1.00 45.06 172 ASN A O 1
ATOM 1273 N N . LYS A 1 173 ? -20.166 -1.800 -22.029 1.00 47.56 173 LYS A N 1
ATOM 1274 C CA . LYS A 1 173 ? -19.256 -2.873 -22.471 1.00 47.56 173 LYS A CA 1
ATOM 1275 C C . LYS A 1 173 ? -17.828 -2.678 -21.964 1.00 47.56 173 LYS A C 1
ATOM 1277 O O . LYS A 1 173 ? -16.979 -2.150 -22.681 1.00 47.56 173 LYS A O 1
ATOM 1282 N N . LEU A 1 174 ? -17.604 -3.104 -20.722 1.00 52.34 174 LEU A N 1
ATOM 1283 C CA . LEU A 1 174 ? -16.274 -3.203 -20.139 1.00 52.34 174 LEU A CA 1
ATOM 1284 C C . LEU A 1 174 ? -15.357 -3.884 -21.149 1.00 52.34 174 LEU A C 1
ATOM 1286 O O . LEU A 1 174 ? -15.691 -4.947 -21.686 1.00 52.34 174 LEU A O 1
ATOM 1290 N N . GLY A 1 175 ? -14.233 -3.233 -21.447 1.00 54.78 175 GLY A N 1
ATOM 1291 C CA . GLY A 1 175 ? -13.188 -3.839 -22.254 1.00 54.78 175 GLY A CA 1
ATOM 1292 C C . GLY A 1 175 ? -12.862 -5.213 -21.677 1.00 54.78 175 GLY A C 1
ATOM 1293 O O . GLY A 1 175 ? -12.795 -5.376 -20.461 1.00 54.78 175 GLY A O 1
ATOM 1294 N N . LYS A 1 176 ? -12.728 -6.220 -22.544 1.00 55.97 176 LYS A N 1
ATOM 1295 C CA . LYS A 1 176 ? -12.327 -7.559 -22.113 1.00 55.97 176 LYS A CA 1
ATOM 1296 C C . LYS A 1 176 ? -10.992 -7.435 -21.382 1.00 55.97 176 LYS A C 1
ATOM 1298 O O . LYS A 1 176 ? -9.989 -7.113 -22.014 1.00 55.97 176 LYS A O 1
ATOM 1303 N N . VAL A 1 177 ? -11.004 -7.688 -20.078 1.00 60.03 177 VAL A N 1
ATOM 1304 C CA . VAL A 1 177 ? -9.795 -7.843 -19.274 1.00 60.03 177 VAL A CA 1
ATOM 1305 C C . VAL A 1 177 ? -8.958 -8.946 -19.916 1.00 60.03 177 VAL A C 1
ATOM 1307 O O . VAL A 1 177 ? -9.458 -10.044 -20.176 1.00 60.03 177 VAL A O 1
ATOM 1310 N N . LYS A 1 178 ? -7.707 -8.638 -20.256 1.00 60.41 178 LYS A N 1
ATOM 1311 C CA . LYS A 1 178 ? -6.817 -9.590 -20.916 1.00 60.41 178 LYS A CA 1
ATOM 1312 C C . LYS A 1 178 ? -6.028 -10.346 -19.843 1.00 60.41 178 LYS A C 1
ATOM 1314 O O . LYS A 1 178 ? -5.286 -9.700 -19.111 1.00 60.41 178 LYS A O 1
ATOM 1319 N N . PRO A 1 179 ? -6.136 -11.683 -19.757 1.00 61.69 179 PRO A N 1
ATOM 1320 C CA . PRO A 1 179 ? -5.379 -12.442 -18.771 1.00 61.69 179 PRO A CA 1
ATOM 1321 C C . PRO A 1 179 ? -3.871 -12.295 -19.017 1.00 61.69 179 PRO A C 1
ATOM 1323 O O . PRO A 1 179 ? -3.392 -12.408 -20.153 1.00 61.69 179 PRO A O 1
ATOM 1326 N N . SER A 1 180 ? -3.127 -12.023 -17.944 1.00 71.00 180 SER A N 1
ATOM 1327 C CA . SER A 1 180 ? -1.667 -11.910 -17.969 1.00 71.00 180 SER A CA 1
ATOM 1328 C C . SER A 1 180 ? -0.986 -13.277 -18.100 1.00 71.00 180 SER A C 1
ATOM 1330 O O . SER A 1 180 ? -1.462 -14.282 -17.580 1.00 71.00 180 SER A O 1
ATOM 1332 N N . ARG A 1 181 ? 0.176 -13.310 -18.768 1.00 72.44 181 ARG A N 1
ATOM 1333 C CA . ARG A 1 181 ? 0.985 -14.527 -18.970 1.00 72.44 181 ARG A CA 1
ATOM 1334 C C . ARG A 1 181 ? 1.651 -15.060 -17.695 1.00 72.44 181 ARG A C 1
ATOM 1336 O O . ARG A 1 181 ? 2.005 -16.229 -17.677 1.00 72.44 181 ARG A O 1
ATOM 1343 N N . ASN A 1 182 ? 1.830 -14.229 -16.665 1.00 87.44 182 ASN A N 1
ATOM 1344 C CA . ASN A 1 182 ? 2.566 -14.575 -15.436 1.00 87.44 182 ASN A CA 1
ATOM 1345 C C . ASN A 1 182 ? 1.666 -14.574 -14.190 1.00 87.44 182 ASN A C 1
ATOM 1347 O O . ASN A 1 182 ? 2.125 -14.280 -13.082 1.00 87.44 182 ASN A O 1
ATOM 1351 N N . ARG A 1 183 ? 0.371 -14.825 -14.386 1.00 93.31 183 ARG A N 1
ATOM 1352 C CA . ARG A 1 183 ? -0.641 -14.772 -13.335 1.00 93.31 183 ARG A CA 1
ATOM 1353 C C . ARG A 1 183 ? -0.490 -15.939 -12.350 1.00 93.31 183 ARG A C 1
ATOM 1355 O O . ARG A 1 183 ? -0.536 -17.083 -12.793 1.00 93.31 183 ARG A O 1
ATOM 1362 N N . PRO A 1 184 ? -0.338 -15.678 -11.038 1.00 95.62 184 PRO A N 1
ATOM 1363 C CA . PRO A 1 184 ? -0.443 -16.721 -10.021 1.00 95.62 184 PRO A CA 1
ATOM 1364 C C . PRO A 1 184 ? -1.842 -17.338 -10.016 1.00 95.62 184 PRO A C 1
ATOM 1366 O O . PRO A 1 184 ? -2.824 -16.603 -9.953 1.00 95.62 184 PRO A O 1
ATOM 1369 N N . GLU A 1 185 ? -1.934 -18.669 -10.013 1.00 94.62 185 GLU A N 1
ATOM 1370 C CA . GLU A 1 185 ? -3.219 -19.393 -10.006 1.00 94.62 185 GLU A CA 1
ATOM 1371 C C . GLU A 1 185 ? -4.104 -18.992 -8.817 1.00 94.62 185 GLU A C 1
ATOM 1373 O O . GLU A 1 185 ? -5.314 -18.830 -8.957 1.00 94.62 185 GLU A O 1
ATOM 1378 N N . ILE A 1 186 ? -3.490 -18.718 -7.660 1.00 95.56 186 ILE A N 1
ATOM 1379 C CA . ILE A 1 186 ? -4.195 -18.253 -6.461 1.00 95.56 186 ILE A CA 1
ATOM 1380 C C . ILE A 1 186 ? -4.989 -16.962 -6.702 1.00 95.56 186 ILE A C 1
ATOM 1382 O O . ILE A 1 186 ? -6.016 -16.763 -6.068 1.00 95.56 186 ILE A O 1
ATOM 1386 N N . TYR A 1 187 ? -4.600 -16.096 -7.646 1.00 96.00 187 TYR A N 1
ATOM 1387 C CA . TYR A 1 187 ? -5.348 -14.858 -7.901 1.00 96.00 187 TYR A CA 1
ATOM 1388 C C . TYR A 1 187 ? -6.749 -15.108 -8.464 1.00 96.00 187 TYR A C 1
ATOM 1390 O O . TYR A 1 187 ? -7.617 -14.256 -8.283 1.00 96.00 187 TYR A O 1
ATOM 1398 N N . ASP A 1 188 ? -6.987 -16.247 -9.114 1.00 94.25 188 ASP A N 1
ATOM 1399 C CA . ASP A 1 188 ? -8.317 -16.611 -9.615 1.00 94.25 188 ASP A CA 1
ATOM 1400 C C . ASP A 1 188 ? -9.240 -17.141 -8.514 1.00 94.25 188 ASP A C 1
ATOM 1402 O O . ASP A 1 188 ? -10.457 -17.139 -8.681 1.00 94.25 188 ASP A O 1
ATOM 1406 N N . LEU A 1 189 ? -8.668 -17.535 -7.374 1.00 94.38 189 LEU A N 1
ATOM 1407 C CA . LEU A 1 189 ? -9.397 -17.946 -6.174 1.00 94.38 189 LEU A CA 1
ATOM 1408 C C . LEU A 1 189 ? -9.616 -16.786 -5.195 1.00 94.38 189 LEU A C 1
ATOM 1410 O O . LEU A 1 189 ? -10.393 -16.913 -4.255 1.00 94.38 189 LEU A O 1
ATOM 1414 N N . LEU A 1 190 ? -8.911 -15.669 -5.390 1.00 94.69 190 LEU A N 1
ATOM 1415 C CA . LEU A 1 190 ? -9.021 -14.492 -4.541 1.00 94.69 190 LEU A CA 1
ATOM 1416 C C . LEU A 1 190 ? -10.042 -13.509 -5.112 1.00 94.69 190 LEU A C 1
ATOM 1418 O O . LEU A 1 190 ? -9.894 -12.987 -6.223 1.00 94.69 190 LEU A O 1
ATOM 1422 N N . SER A 1 191 ? -11.031 -13.190 -4.298 1.00 90.56 191 SER A N 1
ATOM 1423 C CA . SER A 1 191 ? -11.946 -12.073 -4.477 1.00 90.56 191 SER A CA 1
ATOM 1424 C C . SER A 1 191 ? -12.203 -11.443 -3.122 1.00 90.56 191 SER A C 1
ATOM 1426 O O . SER A 1 191 ? -12.107 -12.124 -2.104 1.00 90.56 191 SER A O 1
ATOM 1428 N N . TYR A 1 192 ? -12.584 -10.169 -3.112 1.00 87.62 192 TYR A N 1
ATOM 1429 C CA . TYR A 1 192 ? -13.254 -9.644 -1.938 1.00 87.62 192 TYR A CA 1
ATOM 1430 C C . TYR A 1 192 ? -14.662 -10.214 -1.863 1.00 87.62 192 TYR A C 1
ATOM 1432 O O . TYR A 1 192 ? -15.472 -9.971 -2.764 1.00 87.62 192 TYR A O 1
ATOM 1440 N N . ASP A 1 193 ? -14.914 -10.971 -0.809 1.00 85.50 193 ASP A N 1
ATOM 1441 C CA . ASP A 1 193 ? -16.195 -11.593 -0.542 1.00 85.50 193 ASP A CA 1
ATOM 1442 C C . ASP A 1 193 ? -16.833 -10.934 0.684 1.00 85.50 193 ASP A C 1
ATOM 1444 O O . ASP A 1 193 ? -16.439 -11.184 1.823 1.00 85.50 193 ASP A O 1
ATOM 1448 N N . SER A 1 194 ? -17.796 -10.044 0.436 1.00 78.44 194 SER A N 1
ATOM 1449 C CA . SER A 1 194 ? -18.626 -9.450 1.491 1.00 78.44 194 SER A CA 1
ATOM 1450 C C . SER A 1 194 ? -19.574 -10.474 2.122 1.00 78.44 194 SER A C 1
ATOM 1452 O O . SER A 1 194 ? -20.031 -10.281 3.245 1.00 78.44 194 SER A O 1
ATOM 1454 N N . ASP A 1 195 ? -19.860 -11.582 1.433 1.00 80.62 195 ASP A N 1
ATOM 1455 C CA . ASP A 1 195 ? -20.872 -12.551 1.853 1.00 80.62 195 ASP A CA 1
ATOM 1456 C C . ASP A 1 195 ? -20.359 -13.489 2.961 1.00 80.62 195 ASP A C 1
ATOM 1458 O O . ASP A 1 195 ? -21.152 -14.210 3.569 1.00 80.62 195 ASP A O 1
ATOM 1462 N N . LEU A 1 196 ? -19.062 -13.427 3.307 1.00 81.94 196 LEU A N 1
ATOM 1463 C CA . LEU A 1 196 ? -18.509 -14.072 4.508 1.00 81.94 196 LEU A CA 1
ATOM 1464 C C . LEU A 1 196 ? -19.099 -13.507 5.813 1.00 81.94 196 LEU A C 1
ATOM 1466 O O . LEU A 1 196 ? -18.916 -14.099 6.875 1.00 81.94 196 LEU A O 1
ATOM 1470 N N . GLY A 1 197 ? -19.835 -12.391 5.742 1.00 77.38 197 GLY A N 1
ATOM 1471 C CA . GLY A 1 197 ? -20.648 -11.876 6.843 1.00 77.38 197 GLY A CA 1
ATOM 1472 C C . GLY A 1 197 ? -19.856 -11.178 7.947 1.00 77.38 197 GLY A C 1
ATOM 1473 O O . GLY A 1 197 ? -20.443 -10.803 8.962 1.00 77.38 197 GLY A O 1
ATOM 1474 N N . ILE A 1 198 ? -18.547 -10.982 7.762 1.00 88.69 198 ILE A N 1
ATOM 1475 C CA . ILE A 1 198 ? -17.719 -10.186 8.668 1.00 88.69 198 ILE A CA 1
ATOM 1476 C C . ILE A 1 198 ? -17.729 -8.744 8.168 1.00 88.69 198 ILE A C 1
ATOM 1478 O O . ILE A 1 198 ? -16.871 -8.325 7.391 1.00 88.69 198 ILE A O 1
ATOM 1482 N N . GLU A 1 199 ? -18.737 -7.986 8.575 1.00 91.56 199 GLU A N 1
ATOM 1483 C CA . GLU A 1 199 ? -18.830 -6.558 8.290 1.00 91.56 199 GLU A CA 1
ATOM 1484 C C . GLU A 1 199 ? -18.910 -5.774 9.597 1.00 91.56 199 GLU A C 1
ATOM 1486 O O . GLU A 1 199 ? -19.685 -6.104 10.495 1.00 91.56 199 GLU A O 1
ATOM 1491 N N . HIS A 1 200 ? -18.122 -4.706 9.683 1.00 94.44 200 HIS A N 1
ATOM 1492 C CA . HIS A 1 200 ? -18.199 -3.737 10.769 1.00 94.44 200 HIS A CA 1
ATOM 1493 C C . HIS A 1 200 ? -18.610 -2.381 10.206 1.00 94.44 200 HIS A C 1
ATOM 1495 O O . HIS A 1 200 ? -18.166 -1.969 9.130 1.00 94.44 200 HIS A O 1
ATOM 1501 N N . ASP A 1 201 ? -19.468 -1.681 10.942 1.00 93.94 201 ASP A N 1
ATOM 1502 C CA . ASP A 1 201 ? -19.886 -0.333 10.586 1.00 93.94 201 ASP A CA 1
ATOM 1503 C C . ASP A 1 201 ? -18.879 0.694 11.115 1.00 93.94 201 ASP A C 1
ATOM 1505 O O . ASP A 1 201 ? -18.749 0.916 12.317 1.00 93.94 201 ASP A O 1
ATOM 1509 N N . PHE A 1 202 ? -18.186 1.351 10.188 1.00 94.31 202 PHE A N 1
ATOM 1510 C CA . PHE A 1 202 ? -17.239 2.424 10.480 1.00 94.31 202 PHE A CA 1
ATOM 1511 C C . PHE A 1 202 ? -17.812 3.821 10.209 1.00 94.31 202 PHE A C 1
ATOM 1513 O O . PHE A 1 202 ? -17.060 4.796 10.253 1.00 94.31 202 PHE A O 1
ATOM 1520 N N . SER A 1 203 ? -19.112 3.950 9.912 1.00 92.12 203 SER A N 1
ATOM 1521 C CA . SER A 1 203 ? -19.741 5.221 9.519 1.00 92.12 203 SER A CA 1
ATOM 1522 C C . SER A 1 203 ? -19.661 6.313 10.594 1.00 92.12 203 SER A C 1
ATOM 1524 O O . SER A 1 203 ? -19.668 7.498 10.263 1.00 92.12 203 SER A O 1
ATOM 1526 N N . GLY A 1 204 ? -19.520 5.928 11.865 1.00 93.19 204 GLY A N 1
ATOM 1527 C CA . GLY A 1 204 ? -19.288 6.833 12.994 1.00 93.19 204 GLY A CA 1
ATOM 1528 C C . GLY A 1 204 ? -17.816 7.134 13.293 1.00 93.19 204 GLY A C 1
ATOM 1529 O O . GLY A 1 204 ? -17.546 7.890 14.221 1.00 93.19 204 GLY A O 1
ATOM 1530 N N . THR A 1 205 ? -16.870 6.551 12.547 1.00 96.25 205 THR A N 1
ATOM 1531 C CA . THR A 1 205 ? -15.434 6.709 12.821 1.00 96.25 205 THR A CA 1
ATOM 1532 C C . THR A 1 205 ? -14.783 7.785 11.953 1.00 96.25 205 THR A C 1
ATOM 1534 O O . THR A 1 205 ? -15.026 7.883 10.750 1.00 96.25 205 THR A O 1
ATOM 1537 N N . SER A 1 206 ? -13.904 8.580 12.558 1.00 96.56 206 SER A N 1
ATOM 1538 C CA . SER A 1 206 ? -13.130 9.642 11.925 1.00 96.56 206 SER A CA 1
ATOM 1539 C C . SER A 1 206 ? -11.631 9.424 12.124 1.00 96.56 206 SER A C 1
ATOM 1541 O O . SER A 1 206 ? -11.118 9.330 13.240 1.00 96.56 206 SER A O 1
ATOM 1543 N N . ILE A 1 207 ? -10.906 9.374 11.012 1.00 94.75 207 ILE A N 1
ATOM 1544 C CA . ILE A 1 207 ? -9.454 9.183 10.958 1.00 94.75 207 ILE A CA 1
ATOM 1545 C C . ILE A 1 207 ? -8.775 10.478 10.529 1.00 94.75 207 ILE A C 1
ATOM 1547 O O . ILE A 1 207 ? -9.296 11.205 9.681 1.00 94.75 207 ILE A O 1
ATOM 1551 N N . VAL A 1 208 ? -7.584 10.759 11.064 1.00 95.50 208 VAL A N 1
ATOM 1552 C CA . VAL A 1 208 ? -6.902 12.024 10.769 1.00 95.50 208 VAL A CA 1
ATOM 1553 C C . VAL A 1 208 ? -6.524 12.135 9.286 1.00 95.50 208 VAL A C 1
ATOM 1555 O O . VAL A 1 208 ? -6.474 11.159 8.515 1.00 95.50 208 VAL A O 1
ATOM 1558 N N . ASN A 1 209 ? -6.246 13.372 8.878 1.00 95.50 209 ASN A N 1
ATOM 1559 C CA . ASN A 1 209 ? -5.810 13.713 7.535 1.00 95.50 209 ASN A CA 1
ATOM 1560 C C . ASN A 1 209 ? -4.654 12.804 7.075 1.00 95.50 209 ASN A C 1
ATOM 1562 O O . ASN A 1 209 ? -3.618 12.690 7.730 1.00 95.50 209 ASN A O 1
ATOM 1566 N N . LYS A 1 210 ? -4.818 12.188 5.899 1.00 94.56 210 LYS A N 1
ATOM 1567 C CA . LYS A 1 210 ? -3.870 11.219 5.321 1.00 94.56 210 LYS A CA 1
ATOM 1568 C C . LYS A 1 210 ? -2.457 11.770 5.077 1.00 94.56 210 LYS A C 1
ATOM 1570 O O . LYS A 1 210 ? -1.525 10.997 4.882 1.00 94.56 210 LYS A O 1
ATOM 1575 N N . ASN A 1 211 ? -2.286 13.091 5.063 1.00 94.88 211 ASN A N 1
ATOM 1576 C CA . ASN A 1 211 ? -0.990 13.726 4.844 1.00 94.88 211 ASN A CA 1
ATOM 1577 C C . ASN A 1 211 ? -0.134 13.802 6.118 1.00 94.88 211 ASN A C 1
ATOM 1579 O O . ASN A 1 211 ? 1.073 14.021 6.004 1.00 94.88 211 ASN A O 1
ATOM 1583 N N . THR A 1 212 ? -0.711 13.601 7.309 1.00 97.56 212 THR A N 1
ATOM 1584 C CA . THR A 1 212 ? 0.041 13.588 8.573 1.00 97.56 212 THR A CA 1
ATOM 1585 C C . THR A 1 212 ? 0.695 12.224 8.809 1.00 97.56 212 THR A C 1
ATOM 1587 O O . THR A 1 212 ? 0.264 11.206 8.263 1.00 97.56 212 THR A O 1
ATOM 1590 N N . ASN A 1 213 ? 1.744 12.176 9.640 1.00 97.88 213 ASN A N 1
ATOM 1591 C CA . ASN A 1 213 ? 2.349 10.898 10.038 1.00 97.88 213 ASN A CA 1
ATOM 1592 C C . ASN A 1 213 ? 1.311 9.990 10.717 1.00 97.88 213 ASN A C 1
ATOM 1594 O O . ASN A 1 213 ? 1.210 8.818 10.364 1.00 97.88 213 ASN A O 1
ATOM 1598 N N . ILE A 1 214 ? 0.519 10.559 11.631 1.00 98.25 214 ILE A N 1
ATOM 1599 C CA . ILE A 1 214 ? -0.513 9.843 12.384 1.00 98.25 214 ILE A CA 1
ATOM 1600 C C . ILE A 1 214 ? -1.567 9.246 11.441 1.00 98.25 214 ILE A C 1
ATOM 1602 O O . ILE A 1 214 ? -1.892 8.068 11.551 1.00 98.25 214 ILE A O 1
ATOM 1606 N N . GLY A 1 215 ? -2.024 10.002 10.438 1.00 97.88 215 GLY A N 1
ATOM 1607 C CA . GLY A 1 215 ? -3.048 9.528 9.502 1.00 97.88 215 GLY A CA 1
ATOM 1608 C C . GLY A 1 215 ? -2.575 8.388 8.632 1.00 97.88 215 GLY A C 1
ATOM 1609 O O . GLY A 1 215 ? -3.327 7.449 8.382 1.00 97.88 215 GLY A O 1
ATOM 1610 N N . ARG A 1 216 ? -1.311 8.423 8.208 1.00 98.12 216 ARG A N 1
ATOM 1611 C CA . ARG A 1 216 ? -0.708 7.302 7.481 1.00 98.12 216 ARG A CA 1
ATOM 1612 C C . ARG A 1 216 ? -0.612 6.056 8.355 1.00 98.12 216 ARG A C 1
ATOM 1614 O O . ARG A 1 216 ? -0.890 4.972 7.850 1.00 98.12 216 ARG A O 1
ATOM 1621 N N . ILE A 1 217 ? -0.250 6.202 9.633 1.00 98.50 217 ILE A N 1
ATOM 1622 C CA . ILE A 1 217 ? -0.171 5.088 10.593 1.00 98.50 217 ILE A CA 1
ATOM 1623 C C . ILE A 1 217 ? -1.559 4.475 10.794 1.00 98.50 217 ILE A C 1
ATOM 1625 O O . ILE A 1 217 ? -1.744 3.302 10.471 1.00 98.50 217 ILE A O 1
ATOM 1629 N N . GLN A 1 218 ? -2.549 5.282 11.200 1.00 98.12 218 GLN A N 1
ATOM 1630 C CA . GLN A 1 218 ? -3.937 4.842 11.402 1.00 98.12 218 GLN A CA 1
ATOM 1631 C C . GLN A 1 218 ? -4.484 4.107 10.175 1.00 98.12 218 GLN A C 1
ATOM 1633 O O . GLN A 1 218 ? -5.097 3.048 10.283 1.00 98.12 218 GLN A O 1
ATOM 1638 N N . ARG A 1 219 ? -4.213 4.631 8.974 1.00 98.19 219 ARG A N 1
ATOM 1639 C CA . ARG A 1 219 ? -4.708 4.045 7.725 1.00 98.19 219 ARG A CA 1
ATOM 1640 C C . ARG A 1 219 ? -4.003 2.757 7.325 1.00 98.19 219 ARG A C 1
ATOM 1642 O O . ARG A 1 219 ? -4.656 1.909 6.722 1.00 98.19 219 ARG A O 1
ATOM 1649 N N . THR A 1 220 ? -2.707 2.637 7.599 1.00 98.50 220 THR A N 1
ATOM 1650 C CA . THR A 1 220 ? -1.883 1.496 7.170 1.00 98.50 220 THR A CA 1
ATOM 1651 C C . THR A 1 220 ? -2.058 0.297 8.093 1.00 98.50 220 THR A C 1
ATOM 1653 O O . THR A 1 220 ? -2.130 -0.829 7.605 1.00 98.50 220 THR A O 1
ATOM 1656 N N . LEU A 1 221 ? -2.197 0.524 9.404 1.00 98.56 221 LEU A N 1
ATOM 1657 C CA . LEU A 1 221 ? -2.338 -0.550 10.394 1.00 98.56 221 LEU A CA 1
ATOM 1658 C C . LEU A 1 221 ? -3.600 -1.404 10.206 1.00 98.56 221 LEU A C 1
ATOM 1660 O O . LEU A 1 221 ? -3.591 -2.575 10.576 1.00 98.56 221 LEU A O 1
ATOM 1664 N N . ARG A 1 222 ? -4.641 -0.882 9.544 1.00 98.06 222 ARG A N 1
ATOM 1665 C CA . ARG A 1 222 ? -5.830 -1.656 9.126 1.00 98.06 222 ARG A CA 1
ATOM 1666 C C . ARG A 1 222 ? -5.483 -2.895 8.302 1.00 98.06 222 ARG A C 1
ATOM 1668 O O . ARG A 1 222 ? -6.184 -3.894 8.351 1.00 98.06 222 ARG A O 1
ATOM 1675 N N . TRP A 1 223 ? -4.387 -2.831 7.549 1.00 98.12 223 TRP A N 1
ATOM 1676 C CA . TRP A 1 223 ? -3.968 -3.876 6.615 1.00 98.12 223 TRP A CA 1
ATOM 1677 C C . TRP A 1 223 ? -2.867 -4.780 7.181 1.00 98.12 223 TRP A C 1
ATOM 1679 O O . TRP A 1 223 ? -2.295 -5.577 6.437 1.00 98.12 223 TRP A O 1
ATOM 1689 N N . GLN A 1 224 ? -2.553 -4.656 8.476 1.00 98.50 224 GLN A N 1
ATOM 1690 C CA . GLN A 1 224 ? -1.421 -5.330 9.111 1.00 98.50 224 GLN A CA 1
ATOM 1691 C C . GLN A 1 224 ? -1.418 -6.855 8.990 1.00 98.50 224 GLN A C 1
ATOM 1693 O O . GLN A 1 224 ? -0.380 -7.382 8.579 1.00 98.50 224 GLN A O 1
ATOM 1698 N N . PRO A 1 225 ? -2.523 -7.573 9.256 1.00 98.50 225 PRO A N 1
ATOM 1699 C CA . PRO A 1 225 ? -2.538 -9.024 9.092 1.00 98.50 225 PRO A CA 1
ATOM 1700 C C . PRO A 1 225 ? -2.188 -9.447 7.662 1.00 98.50 225 PRO A C 1
ATOM 1702 O O . PRO A 1 225 ? -1.419 -10.382 7.456 1.00 98.50 225 PRO A O 1
ATOM 1705 N N . ILE A 1 226 ? -2.687 -8.702 6.669 1.00 98.50 226 ILE A N 1
ATOM 1706 C CA . ILE A 1 226 ? -2.460 -8.992 5.252 1.00 98.50 226 ILE A CA 1
ATOM 1707 C C . ILE A 1 226 ? -0.997 -8.760 4.876 1.00 98.50 226 ILE A C 1
ATOM 1709 O O . ILE A 1 226 ? -0.357 -9.662 4.336 1.00 98.50 226 ILE A O 1
ATOM 1713 N N . TYR A 1 227 ? -0.451 -7.564 5.130 1.00 98.50 227 TYR A N 1
ATOM 1714 C CA . TYR A 1 227 ? 0.909 -7.275 4.673 1.00 98.50 227 TYR A CA 1
ATOM 1715 C C . TYR A 1 227 ? 1.956 -8.106 5.427 1.00 98.50 227 TYR A C 1
ATOM 1717 O O . TYR A 1 227 ? 2.931 -8.513 4.806 1.00 98.50 227 TYR A O 1
ATOM 1725 N N . ARG A 1 228 ? 1.741 -8.435 6.712 1.00 98.31 228 ARG A N 1
ATOM 1726 C CA . ARG A 1 228 ? 2.675 -9.278 7.480 1.00 98.31 228 ARG A CA 1
ATOM 1727 C C . ARG A 1 228 ? 2.677 -10.728 7.012 1.00 98.31 228 ARG A C 1
ATOM 1729 O O . ARG A 1 228 ? 3.753 -11.287 6.842 1.00 98.31 228 ARG A O 1
ATOM 1736 N N . ALA A 1 229 ? 1.510 -11.307 6.724 1.00 98.12 229 ALA A N 1
ATOM 1737 C CA . ALA A 1 229 ? 1.430 -12.661 6.170 1.00 98.12 229 ALA A CA 1
ATOM 1738 C C . ALA A 1 229 ? 2.126 -12.772 4.799 1.00 98.12 229 ALA A C 1
ATOM 1740 O O . ALA A 1 229 ? 2.705 -13.801 4.454 1.00 98.12 229 ALA A O 1
ATOM 1741 N N . ILE A 1 230 ? 2.080 -11.702 3.998 1.00 98.12 230 ILE A N 1
ATOM 1742 C CA . ILE A 1 230 ? 2.790 -11.634 2.717 1.00 98.12 230 ILE A CA 1
ATOM 1743 C C . ILE A 1 230 ? 4.297 -11.452 2.937 1.00 98.12 230 ILE A C 1
ATOM 1745 O O . ILE A 1 230 ? 5.084 -12.108 2.260 1.00 98.12 230 ILE A O 1
ATOM 1749 N N . GLU A 1 231 ? 4.712 -10.582 3.859 1.00 97.25 231 GLU A N 1
ATOM 1750 C CA . GLU A 1 231 ? 6.127 -10.401 4.201 1.00 97.25 231 GLU A CA 1
ATOM 1751 C C . GLU A 1 231 ? 6.762 -11.706 4.681 1.00 97.25 231 GLU A C 1
ATOM 1753 O O . GLU A 1 231 ? 7.823 -12.071 4.183 1.00 97.25 231 GLU A O 1
ATOM 1758 N N . GLU A 1 232 ? 6.081 -12.441 5.562 1.00 96.38 232 GLU A N 1
ATOM 1759 C CA . GLU A 1 232 ? 6.519 -13.747 6.059 1.00 96.38 232 GLU A CA 1
ATOM 1760 C C . GLU A 1 232 ? 6.719 -14.753 4.916 1.00 96.38 232 GLU A C 1
ATOM 1762 O O . GLU A 1 232 ? 7.799 -15.328 4.786 1.00 96.38 232 GLU A O 1
ATOM 1767 N N . LYS A 1 233 ? 5.736 -14.882 4.013 1.00 95.88 233 LYS A N 1
ATOM 1768 C CA . LYS A 1 233 ? 5.811 -15.778 2.843 1.00 95.88 233 LYS A CA 1
ATOM 1769 C C . LYS A 1 233 ? 7.058 -15.564 1.983 1.00 95.88 233 LYS A C 1
ATOM 1771 O O . LYS A 1 233 ? 7.591 -16.510 1.407 1.00 95.88 233 LYS A O 1
ATOM 1776 N N . TYR A 1 234 ? 7.471 -14.309 1.823 1.00 94.50 234 TYR A N 1
ATOM 1777 C CA . TYR A 1 234 ? 8.565 -13.919 0.932 1.00 94.50 234 TYR A CA 1
ATOM 1778 C C . TYR A 1 234 ? 9.876 -13.621 1.669 1.00 94.50 234 TYR A C 1
ATOM 1780 O O . TYR A 1 234 ? 10.805 -13.120 1.029 1.00 94.50 234 TYR A O 1
ATOM 1788 N N . ASP A 1 235 ? 9.956 -13.926 2.970 1.00 93.31 235 ASP A N 1
ATOM 1789 C CA . ASP A 1 235 ? 11.108 -13.625 3.831 1.00 93.31 235 ASP A CA 1
ATOM 1790 C C . ASP A 1 235 ? 11.523 -12.142 3.736 1.00 93.31 235 ASP A C 1
ATOM 1792 O O . ASP A 1 235 ? 12.692 -11.776 3.583 1.00 93.31 235 ASP A O 1
ATOM 1796 N N . LEU A 1 236 ? 10.522 -11.257 3.735 1.00 93.19 236 LEU A N 1
ATOM 1797 C CA . LEU A 1 236 ? 10.731 -9.817 3.708 1.00 93.19 236 LEU A CA 1
ATOM 1798 C C . LEU A 1 236 ? 10.894 -9.267 5.129 1.00 93.19 236 LEU A C 1
ATOM 1800 O O . LEU A 1 236 ? 10.208 -9.718 6.048 1.00 93.19 236 LEU A O 1
ATOM 1804 N N . PRO A 1 237 ? 11.740 -8.236 5.331 1.00 93.75 237 PRO A N 1
ATOM 1805 C CA . PRO A 1 237 ? 11.789 -7.518 6.589 1.00 93.75 237 PRO A CA 1
ATOM 1806 C C . PRO A 1 237 ? 10.395 -7.037 6.967 1.00 93.75 237 PRO A C 1
ATOM 1808 O O . PRO A 1 237 ? 9.722 -6.376 6.178 1.00 93.75 237 PRO A O 1
ATOM 1811 N N . GLN A 1 238 ? 9.997 -7.334 8.197 1.00 96.06 238 GLN A N 1
ATOM 1812 C CA . GLN A 1 238 ? 8.692 -6.943 8.705 1.00 96.06 238 GLN A CA 1
ATOM 1813 C C . GLN A 1 238 ? 8.456 -5.424 8.533 1.00 96.06 238 GLN A C 1
ATOM 1815 O O . GLN A 1 238 ? 9.376 -4.602 8.668 1.00 96.06 238 GLN A O 1
ATOM 1820 N N . ASP A 1 239 ? 7.211 -5.077 8.221 1.00 97.56 239 ASP A N 1
ATOM 1821 C CA . ASP A 1 239 ? 6.682 -3.739 7.944 1.00 97.56 239 ASP A CA 1
ATOM 1822 C C . ASP A 1 239 ? 7.349 -2.998 6.758 1.00 97.56 239 ASP A C 1
ATOM 1824 O O . ASP A 1 239 ? 7.194 -1.779 6.617 1.00 97.56 239 ASP A O 1
ATOM 1828 N N . ILE A 1 240 ? 8.074 -3.694 5.872 1.00 97.25 240 ILE A N 1
ATOM 1829 C CA . ILE A 1 240 ? 8.594 -3.093 4.635 1.00 97.25 240 ILE A CA 1
ATOM 1830 C C . ILE A 1 240 ? 7.461 -2.712 3.675 1.00 97.25 240 ILE A C 1
ATOM 1832 O O . ILE A 1 240 ? 7.463 -1.609 3.123 1.00 97.25 240 ILE A O 1
ATOM 1836 N N . LEU A 1 241 ? 6.453 -3.576 3.526 1.00 98.25 241 LEU A N 1
ATOM 1837 C CA . LEU A 1 241 ? 5.265 -3.302 2.726 1.00 98.25 241 LEU A CA 1
ATOM 1838 C C . LEU A 1 241 ? 4.443 -2.190 3.371 1.00 98.25 241 LEU A C 1
ATOM 1840 O O . LEU A 1 241 ? 3.936 -1.329 2.658 1.00 98.25 241 LEU A O 1
ATOM 1844 N N . ALA A 1 242 ? 4.379 -2.127 4.704 1.00 98.56 242 ALA A N 1
ATOM 1845 C CA . ALA A 1 242 ? 3.757 -1.002 5.400 1.00 98.56 242 ALA A CA 1
ATOM 1846 C C . ALA A 1 242 ? 4.440 0.331 5.047 1.00 98.56 242 ALA A C 1
ATOM 1848 O O . ALA A 1 242 ? 3.766 1.307 4.711 1.00 98.56 242 ALA A O 1
ATOM 1849 N N . GLY A 1 243 ? 5.777 0.357 5.026 1.00 98.12 243 GLY A N 1
ATOM 1850 C CA . GLY A 1 243 ? 6.544 1.519 4.579 1.00 98.12 243 GLY A CA 1
ATOM 1851 C C . GLY A 1 243 ? 6.224 1.929 3.135 1.00 98.12 243 GLY A C 1
ATOM 1852 O O . GLY A 1 243 ? 6.056 3.118 2.855 1.00 98.12 243 GLY A O 1
ATOM 1853 N N . MET A 1 244 ? 6.069 0.958 2.228 1.00 98.25 244 MET A N 1
ATOM 1854 C CA . MET A 1 244 ? 5.652 1.210 0.841 1.00 98.25 244 MET A CA 1
ATOM 1855 C C . MET A 1 244 ? 4.221 1.759 0.759 1.00 98.25 244 MET A C 1
ATOM 1857 O O . MET A 1 244 ? 3.972 2.704 0.012 1.00 98.25 244 MET A O 1
ATOM 1861 N N . ILE A 1 245 ? 3.292 1.217 1.551 1.00 98.50 245 ILE A N 1
ATOM 1862 C CA . ILE A 1 245 ? 1.895 1.667 1.605 1.00 98.50 245 ILE A CA 1
ATOM 1863 C C . ILE A 1 245 ? 1.806 3.131 2.057 1.00 98.50 245 ILE A C 1
ATOM 1865 O O . ILE A 1 245 ? 1.112 3.945 1.438 1.00 98.50 245 ILE A O 1
ATOM 1869 N N . MET A 1 246 ? 2.523 3.476 3.130 1.00 98.25 246 MET A N 1
ATOM 1870 C CA . MET A 1 246 ? 2.558 4.832 3.683 1.00 98.25 246 MET A CA 1
ATOM 1871 C C . MET A 1 246 ? 3.204 5.836 2.732 1.00 98.25 246 MET A C 1
ATOM 1873 O O . MET A 1 246 ? 2.809 7.004 2.728 1.00 98.25 246 MET A O 1
ATOM 1877 N N . GLU A 1 247 ? 4.204 5.408 1.962 1.00 97.38 247 GLU A N 1
ATOM 1878 C CA . GLU A 1 247 ? 4.886 6.252 0.983 1.00 97.38 247 GLU A CA 1
ATOM 1879 C C . GLU A 1 247 ? 4.018 6.521 -0.247 1.00 97.38 247 GLU A C 1
ATOM 1881 O O . GLU A 1 247 ? 3.943 7.663 -0.694 1.00 97.38 247 GLU A O 1
ATOM 1886 N N . GLU A 1 248 ? 3.374 5.486 -0.785 1.00 97.00 248 GLU A N 1
ATOM 1887 C CA . GLU A 1 248 ? 2.698 5.574 -2.078 1.00 97.00 248 GLU A CA 1
ATOM 1888 C C . GLU A 1 248 ? 1.265 6.098 -1.940 1.00 97.00 248 GLU A C 1
ATOM 1890 O O . GLU A 1 248 ? 0.923 7.099 -2.565 1.00 97.00 248 GLU A O 1
ATOM 1895 N N . SER A 1 249 ? 0.428 5.479 -1.102 1.00 97.31 249 SER A N 1
ATOM 1896 C CA . SER A 1 249 ? -1.027 5.728 -1.099 1.00 97.31 249 SER A CA 1
ATOM 1897 C C . SER A 1 249 ? -1.584 6.300 0.202 1.00 97.31 249 SER A C 1
ATOM 1899 O O . SER A 1 249 ? -2.781 6.595 0.283 1.00 97.31 249 SER A O 1
ATOM 1901 N N . TYR A 1 250 ? -0.750 6.406 1.239 1.00 97.31 250 TYR A N 1
ATOM 1902 C CA . TYR A 1 250 ? -1.183 6.753 2.596 1.00 97.31 250 TYR A CA 1
ATOM 1903 C C . TYR A 1 250 ? -2.165 5.729 3.198 1.00 97.31 250 TYR A C 1
ATOM 1905 O O . TYR A 1 250 ? -2.975 6.078 4.056 1.00 97.31 250 TYR A O 1
ATOM 1913 N N . GLY A 1 251 ? -2.135 4.475 2.729 1.00 97.06 251 GLY A N 1
ATOM 1914 C CA . GLY A 1 251 ? -3.026 3.409 3.200 1.00 97.06 251 GLY A CA 1
ATOM 1915 C C . GLY A 1 251 ? -4.400 3.363 2.532 1.00 97.06 251 GLY A C 1
ATOM 1916 O O . GLY A 1 251 ? -5.316 2.764 3.101 1.00 97.06 251 GLY A O 1
ATOM 1917 N N . ASN A 1 252 ? -4.575 3.990 1.363 1.00 96.62 252 ASN A N 1
ATOM 1918 C CA . ASN A 1 252 ? -5.843 4.004 0.631 1.00 96.62 252 ASN A CA 1
ATOM 1919 C C . ASN A 1 252 ? -5.786 3.121 -0.643 1.00 96.62 252 ASN A C 1
ATOM 1921 O O . ASN A 1 252 ? -5.097 3.486 -1.597 1.00 96.62 252 ASN A O 1
ATOM 1925 N N . PRO A 1 253 ? -6.537 2.002 -0.712 1.00 96.62 253 PRO A N 1
ATOM 1926 C CA . PRO A 1 253 ? -6.501 1.071 -1.848 1.00 96.62 253 PRO A CA 1
ATOM 1927 C C . PRO A 1 253 ? -7.070 1.634 -3.154 1.00 96.62 253 PRO A C 1
ATOM 1929 O O . PRO A 1 253 ? -6.725 1.140 -4.224 1.00 96.62 253 PRO A O 1
ATOM 1932 N N . VAL A 1 254 ? -7.905 2.673 -3.094 1.00 96.94 254 VAL A N 1
ATOM 1933 C CA . VAL A 1 254 ? -8.504 3.307 -4.283 1.00 96.94 254 VAL A CA 1
ATOM 1934 C C . VAL A 1 254 ? -7.856 4.647 -4.627 1.00 96.94 254 VAL A C 1
ATOM 1936 O O . VAL A 1 254 ? -8.382 5.399 -5.444 1.00 96.94 254 VAL A O 1
ATOM 1939 N N . GLN A 1 255 ? -6.715 4.973 -4.012 1.00 95.00 255 GLN A N 1
ATOM 1940 C CA . GLN A 1 255 ? -5.969 6.190 -4.313 1.00 95.00 255 GLN A CA 1
ATOM 1941 C C . GLN A 1 255 ? -5.293 6.046 -5.686 1.00 95.00 255 GLN A C 1
ATOM 1943 O O . GLN A 1 255 ? -4.441 5.173 -5.859 1.00 95.00 255 GLN A O 1
ATOM 1948 N N . PRO A 1 256 ? -5.642 6.879 -6.682 1.00 94.81 256 PRO A N 1
ATOM 1949 C CA . PRO A 1 256 ? -4.835 6.983 -7.882 1.00 94.81 256 PRO A CA 1
ATOM 1950 C C . PRO A 1 256 ? -3.588 7.817 -7.579 1.00 94.81 256 PRO A C 1
ATOM 1952 O O . PRO A 1 256 ? -3.621 8.735 -6.744 1.00 94.81 256 PRO A O 1
ATOM 1955 N N . ASN A 1 257 ? -2.513 7.561 -8.321 1.00 91.88 257 ASN A N 1
ATOM 1956 C CA . ASN A 1 257 ? -1.317 8.387 -8.234 1.00 91.88 257 ASN A CA 1
ATOM 1957 C C . ASN A 1 257 ? -1.634 9.854 -8.598 1.00 91.88 257 ASN A C 1
ATOM 1959 O O . ASN A 1 257 ? -2.349 10.137 -9.567 1.00 91.88 257 ASN A O 1
ATOM 1963 N N . ALA A 1 258 ? -1.094 10.801 -7.827 1.00 89.25 258 ALA A N 1
ATOM 1964 C CA . ALA A 1 258 ? -1.392 12.230 -7.935 1.00 89.25 258 ALA A CA 1
ATOM 1965 C C . ALA A 1 258 ? -1.016 12.823 -9.303 1.00 89.25 258 ALA A C 1
ATOM 1967 O O . ALA A 1 258 ? -1.710 13.699 -9.818 1.00 89.25 258 ALA A O 1
ATOM 1968 N N . THR A 1 259 ? 0.044 12.304 -9.924 1.00 90.00 259 THR A N 1
ATOM 1969 C CA . THR A 1 259 ? 0.499 12.691 -11.271 1.00 90.00 259 THR A CA 1
ATOM 1970 C C . THR A 1 259 ? -0.453 12.238 -12.379 1.00 90.00 259 THR A C 1
ATOM 1972 O O . THR A 1 259 ? -0.305 12.661 -13.524 1.00 90.00 259 THR A O 1
ATOM 1975 N N . GLY A 1 260 ? -1.429 11.379 -12.060 1.00 91.44 260 GLY A N 1
ATOM 1976 C CA . GLY A 1 260 ? -2.325 10.774 -13.036 1.00 91.44 260 GLY A CA 1
ATOM 1977 C C . GLY A 1 260 ? -1.601 9.837 -13.998 1.00 91.44 260 GLY A C 1
ATOM 1978 O O . GLY A 1 260 ? -2.053 9.690 -15.122 1.00 91.44 260 GLY A O 1
ATOM 1979 N N . ASP A 1 261 ? -0.489 9.231 -13.587 1.00 92.31 261 ASP A N 1
ATOM 1980 C CA . ASP A 1 261 ? 0.376 8.428 -14.458 1.00 92.31 261 ASP A CA 1
ATOM 1981 C C . ASP A 1 261 ? -0.085 6.989 -14.708 1.00 92.31 261 ASP A C 1
ATOM 1983 O O . ASP A 1 261 ? 0.599 6.243 -15.402 1.00 92.31 261 ASP A O 1
ATOM 1987 N N . GLY A 1 262 ? -1.246 6.613 -14.180 1.00 94.44 262 GLY A N 1
ATOM 1988 C CA . GLY A 1 262 ? -1.792 5.271 -14.325 1.00 94.44 262 GLY A CA 1
ATOM 1989 C C . GLY A 1 262 ? -1.544 4.363 -13.121 1.00 94.44 262 GLY A C 1
ATOM 1990 O O . GLY A 1 262 ? -2.096 3.268 -13.102 1.00 94.44 262 GLY A O 1
ATOM 1991 N N . GLY A 1 263 ? -0.783 4.785 -12.104 1.00 96.56 263 GLY A N 1
ATOM 1992 C CA . GLY A 1 263 ? -0.622 4.035 -10.850 1.00 96.56 263 GLY A CA 1
ATOM 1993 C C . GLY A 1 263 ? -1.906 3.984 -10.005 1.00 96.56 263 GLY A C 1
ATOM 1994 O O . GLY A 1 263 ? -2.618 4.986 -9.889 1.00 96.56 263 GLY A O 1
ATOM 1995 N N . LEU A 1 264 ? -2.189 2.820 -9.407 1.00 97.88 264 LEU A N 1
ATOM 1996 C CA . LEU A 1 264 ? -3.352 2.560 -8.541 1.00 97.88 264 LEU A CA 1
ATOM 1997 C C . LEU A 1 264 ? -2.996 1.536 -7.448 1.00 97.88 264 LEU A C 1
ATOM 1999 O O . LEU A 1 264 ? -2.060 0.750 -7.615 1.00 97.88 264 LEU A O 1
ATOM 2003 N N . GLY A 1 265 ? -3.761 1.523 -6.357 1.00 97.50 265 GLY A N 1
ATOM 2004 C CA . GLY A 1 265 ? -3.636 0.540 -5.282 1.00 97.50 265 GLY A CA 1
ATOM 2005 C C . GLY A 1 265 ? -2.831 1.063 -4.101 1.00 97.50 265 GLY A C 1
ATOM 2006 O O . GLY A 1 265 ? -2.189 2.109 -4.186 1.00 97.50 265 GLY A O 1
ATOM 2007 N N . VAL A 1 266 ? -2.798 0.299 -3.006 1.00 97.81 266 VAL A N 1
ATOM 2008 C CA . VAL A 1 266 ? -2.115 0.725 -1.769 1.00 97.81 266 VAL A CA 1
ATOM 2009 C C . VAL A 1 266 ? -0.613 0.986 -1.938 1.00 97.81 266 VAL A C 1
ATOM 2011 O O . VAL A 1 266 ? -0.031 1.711 -1.139 1.00 97.81 266 VAL A O 1
ATOM 2014 N N . VAL A 1 267 ? 0.010 0.453 -2.988 1.00 97.81 267 VAL A N 1
ATOM 2015 C CA . VAL A 1 267 ? 1.432 0.651 -3.317 1.00 97.81 267 VAL A CA 1
ATOM 2016 C C . VAL A 1 267 ? 1.643 1.276 -4.707 1.00 97.81 267 VAL A C 1
ATOM 2018 O O . VAL A 1 267 ? 2.767 1.325 -5.195 1.00 97.81 267 VAL A O 1
ATOM 2021 N N . HIS A 1 268 ? 0.579 1.764 -5.358 1.00 96.81 268 HIS A N 1
ATOM 2022 C CA . HIS A 1 268 ? 0.621 2.411 -6.680 1.00 96.81 268 HIS A CA 1
ATOM 2023 C C . HIS A 1 268 ? 1.359 1.618 -7.781 1.00 96.81 268 HIS A C 1
ATOM 2025 O O . HIS A 1 268 ? 2.220 2.152 -8.487 1.00 96.81 268 HIS A O 1
ATOM 2031 N N . VAL A 1 269 ? 1.000 0.346 -7.991 1.00 96.25 269 VAL A N 1
ATOM 2032 C CA . VAL A 1 269 ? 1.577 -0.436 -9.099 1.00 96.25 269 VAL A CA 1
ATOM 2033 C C . VAL A 1 269 ? 1.142 0.169 -10.441 1.00 96.25 269 VAL A C 1
ATOM 2035 O O . VAL A 1 269 ? -0.050 0.336 -10.727 1.00 96.25 269 VAL A O 1
ATOM 2038 N N . GLN A 1 270 ? 2.121 0.493 -11.288 1.00 95.56 270 GLN A N 1
ATOM 2039 C CA . GLN A 1 270 ? 1.887 1.022 -12.636 1.00 95.56 270 GLN A CA 1
ATOM 2040 C C . GLN A 1 270 ? 1.203 -0.016 -13.530 1.00 95.56 270 GLN A C 1
ATOM 2042 O O . GLN A 1 270 ? 1.479 -1.206 -13.395 1.00 95.56 270 GLN A O 1
ATOM 2047 N N . GLY A 1 271 ? 0.341 0.416 -14.457 1.00 95.00 271 GLY A N 1
ATOM 2048 C CA . GLY A 1 271 ? -0.499 -0.486 -15.259 1.00 95.00 271 GLY A CA 1
ATOM 2049 C C . GLY A 1 271 ? 0.294 -1.563 -16.006 1.00 95.00 271 GLY A C 1
ATOM 2050 O O . GLY A 1 271 ? 0.064 -2.751 -15.793 1.00 95.00 271 GLY A O 1
ATOM 2051 N N . THR A 1 272 ? 1.314 -1.170 -16.774 1.00 94.12 272 THR A N 1
ATOM 2052 C CA . THR A 1 272 ? 2.180 -2.129 -17.488 1.00 94.12 272 THR A CA 1
ATOM 2053 C C . THR A 1 272 ? 2.912 -3.094 -16.553 1.00 94.12 272 THR A C 1
ATOM 2055 O O . THR A 1 272 ? 3.160 -4.246 -16.908 1.00 94.12 272 THR A O 1
ATOM 2058 N N . THR A 1 273 ? 3.295 -2.631 -15.358 1.00 94.19 273 THR A N 1
ATOM 2059 C CA . THR A 1 273 ? 3.959 -3.471 -14.352 1.00 94.19 273 THR A CA 1
ATOM 2060 C C . THR A 1 273 ? 2.962 -4.459 -13.756 1.00 94.19 273 THR A C 1
ATOM 2062 O O . THR A 1 273 ? 3.257 -5.643 -13.674 1.00 94.19 273 THR A O 1
ATOM 2065 N N . ALA A 1 274 ? 1.763 -4.006 -13.403 1.00 95.62 274 ALA A N 1
ATOM 2066 C CA . ALA A 1 274 ? 0.704 -4.858 -12.881 1.00 95.62 274 ALA A CA 1
ATOM 2067 C C . ALA A 1 274 ? 0.377 -5.998 -13.858 1.00 95.62 274 ALA A C 1
ATOM 2069 O O . ALA A 1 274 ? 0.411 -7.166 -13.469 1.00 95.62 274 ALA A O 1
ATOM 2070 N N . GLU A 1 275 ? 0.194 -5.683 -15.144 1.00 94.94 275 GLU A N 1
ATOM 2071 C CA . GLU A 1 275 ? -0.022 -6.694 -16.184 1.00 94.94 275 GLU A CA 1
ATOM 2072 C C . GLU A 1 275 ? 1.165 -7.651 -16.311 1.00 94.94 275 GLU A C 1
ATOM 2074 O O . GLU A 1 275 ? 0.972 -8.862 -16.371 1.00 94.94 275 GLU A O 1
ATOM 2079 N N . MET A 1 276 ? 2.406 -7.152 -16.313 1.00 93.69 276 MET A N 1
ATOM 2080 C CA . MET A 1 276 ? 3.610 -7.995 -16.387 1.00 93.69 276 MET A CA 1
ATOM 2081 C C . MET A 1 276 ? 3.688 -9.021 -15.246 1.00 93.69 276 MET A C 1
ATOM 2083 O O . MET A 1 276 ? 4.206 -10.123 -15.449 1.00 93.69 276 MET A O 1
ATOM 2087 N N . TRP A 1 277 ? 3.161 -8.666 -14.073 1.00 95.06 277 TRP A N 1
ATOM 2088 C CA . TRP A 1 277 ? 3.228 -9.464 -12.849 1.00 95.06 277 TRP A CA 1
ATOM 2089 C C . TRP A 1 277 ? 1.971 -10.280 -12.539 1.00 95.06 277 TRP A C 1
ATOM 2091 O O . TRP A 1 277 ? 1.946 -10.992 -11.533 1.00 95.06 277 TRP A O 1
ATOM 2101 N N . GLY A 1 278 ? 0.976 -10.267 -13.428 1.00 95.50 278 GLY A N 1
ATOM 2102 C CA . GLY A 1 278 ? -0.165 -11.178 -13.335 1.00 95.50 278 GLY A CA 1
ATOM 2103 C C . GLY A 1 278 ? -1.504 -10.533 -12.998 1.00 95.50 278 GLY A C 1
ATOM 2104 O O . GLY A 1 278 ? -2.508 -11.246 -12.973 1.00 95.50 278 GLY A O 1
ATOM 2105 N N . LEU A 1 279 ? -1.531 -9.225 -12.738 1.00 96.00 279 LEU A N 1
ATOM 2106 C CA . LEU A 1 279 ? -2.748 -8.507 -12.372 1.00 96.00 279 LEU A CA 1
ATOM 2107 C C . LEU A 1 279 ? -3.557 -8.124 -13.608 1.00 96.00 279 LEU A C 1
ATOM 2109 O O . LEU A 1 279 ? -3.023 -7.679 -14.625 1.00 96.00 279 LEU A O 1
ATOM 2113 N N . ASN A 1 280 ? -4.866 -8.239 -13.467 1.00 96.00 280 ASN A N 1
ATOM 2114 C CA . ASN A 1 280 ? -5.842 -7.691 -14.384 1.00 96.00 280 ASN A CA 1
ATOM 2115 C C . ASN A 1 280 ? -6.088 -6.215 -14.049 1.00 96.00 280 ASN A C 1
ATOM 2117 O O . ASN A 1 280 ? -6.456 -5.886 -12.921 1.00 96.00 280 ASN A O 1
ATOM 2121 N N . ILE A 1 281 ? -5.911 -5.327 -15.026 1.00 96.12 281 ILE A N 1
ATOM 2122 C CA . ILE A 1 281 ? -6.120 -3.884 -14.855 1.00 96.12 281 ILE A CA 1
ATOM 2123 C C . ILE A 1 281 ? -7.339 -3.400 -15.641 1.00 96.12 281 ILE A C 1
ATOM 2125 O O . ILE A 1 281 ? -7.709 -3.979 -16.665 1.00 96.12 281 ILE A O 1
ATOM 2129 N N . TYR A 1 282 ? -7.930 -2.293 -15.197 1.00 95.25 282 TYR A N 1
ATOM 2130 C CA . TYR A 1 282 ? -8.960 -1.598 -15.957 1.00 95.25 282 TYR A CA 1
ATOM 2131 C C . TYR A 1 282 ? -8.321 -0.763 -17.069 1.00 95.25 282 TYR A C 1
ATOM 2133 O O . TYR A 1 282 ? -7.402 0.006 -16.801 1.00 95.25 282 TYR A O 1
ATOM 2141 N N . GLY A 1 283 ? -8.842 -0.838 -18.296 1.00 93.75 283 GLY A N 1
ATOM 2142 C CA . GLY A 1 283 ? -8.333 -0.060 -19.434 1.00 93.75 283 GLY A CA 1
ATOM 2143 C C . GLY A 1 283 ? -7.091 -0.679 -20.082 1.00 93.75 283 GLY A C 1
ATOM 2144 O O . GLY A 1 283 ? -6.870 -1.880 -19.975 1.00 93.75 283 GLY A O 1
ATOM 2145 N N . ASN A 1 284 ? -6.305 0.131 -20.797 1.00 92.06 284 ASN A N 1
ATOM 2146 C CA . ASN A 1 284 ? -5.047 -0.316 -21.411 1.00 92.06 284 ASN A CA 1
ATOM 2147 C C . ASN A 1 284 ? -3.913 0.645 -21.050 1.00 92.06 284 ASN A C 1
ATOM 2149 O O . ASN A 1 284 ? -3.975 1.826 -21.395 1.00 92.06 284 ASN A O 1
ATOM 2153 N N . SER A 1 285 ? -2.856 0.124 -20.429 1.00 94.00 285 SER A N 1
ATOM 2154 C CA . SER A 1 285 ? -1.645 0.881 -20.108 1.00 94.00 285 SER A CA 1
ATOM 2155 C C . SER A 1 285 ? -0.555 0.575 -21.130 1.00 94.00 285 SER A C 1
ATOM 2157 O O . SER A 1 285 ? -0.234 -0.587 -21.357 1.00 94.00 285 SER A O 1
ATOM 2159 N N . ASN A 1 286 ? 0.030 1.595 -21.761 1.00 92.81 286 ASN A N 1
ATOM 2160 C CA . ASN A 1 286 ? 1.084 1.387 -22.769 1.00 92.81 286 ASN A CA 1
ATOM 2161 C C . ASN A 1 286 ? 2.483 1.771 -22.271 1.00 92.81 286 ASN A C 1
ATOM 2163 O O . ASN A 1 286 ? 3.479 1.514 -22.951 1.00 92.81 286 ASN A O 1
ATOM 2167 N N . SER A 1 287 ? 2.577 2.391 -21.096 1.00 93.31 287 SER A N 1
ATOM 2168 C CA . SER A 1 287 ? 3.836 2.835 -20.501 1.00 93.31 287 SER A CA 1
ATOM 2169 C C . SER A 1 287 ? 3.733 2.946 -18.982 1.00 93.31 287 SER A C 1
ATOM 2171 O O . SER A 1 287 ? 2.656 3.117 -18.426 1.00 93.31 287 SER A O 1
ATOM 2173 N N . ALA A 1 288 ? 4.885 2.930 -18.304 1.00 89.19 288 ALA A N 1
ATOM 2174 C CA . ALA A 1 288 ? 4.969 3.139 -16.854 1.00 89.19 288 ALA A CA 1
ATOM 2175 C C . ALA A 1 288 ? 4.530 4.546 -16.400 1.00 89.19 288 ALA A C 1
ATOM 2177 O O . ALA A 1 288 ? 4.339 4.775 -15.214 1.00 89.19 288 ALA A O 1
ATOM 2178 N N . HIS A 1 289 ? 4.433 5.493 -17.334 1.00 93.75 289 HIS A N 1
ATOM 2179 C CA . HIS A 1 289 ? 3.795 6.787 -17.140 1.00 93.75 289 HIS A CA 1
ATOM 2180 C C . HIS A 1 289 ? 2.795 6.966 -18.281 1.00 93.75 289 HIS A C 1
ATOM 2182 O O . HIS A 1 289 ? 3.205 7.219 -19.416 1.00 93.75 289 HIS A O 1
ATOM 2188 N N . ASP A 1 290 ? 1.510 6.770 -18.004 1.00 96.19 290 ASP A N 1
ATOM 2189 C CA . ASP A 1 290 ? 0.427 6.808 -18.989 1.00 96.19 290 ASP A CA 1
ATOM 2190 C C . ASP A 1 290 ? -0.725 7.710 -18.496 1.00 96.19 290 ASP A C 1
ATOM 2192 O O . ASP A 1 290 ? -1.684 7.249 -17.866 1.00 96.19 290 ASP A O 1
ATOM 2196 N N . PRO A 1 291 ? -0.670 9.023 -18.800 1.00 96.25 291 PRO A N 1
ATOM 2197 C CA . PRO A 1 291 ? -1.720 9.971 -18.431 1.00 96.25 291 PRO A CA 1
ATOM 2198 C C . PRO A 1 291 ? -3.097 9.653 -19.015 1.00 96.25 291 PRO A C 1
ATOM 2200 O O . PRO A 1 291 ? -4.117 10.092 -18.478 1.00 96.25 291 PRO A O 1
ATOM 2203 N N . LYS A 1 292 ? -3.152 8.926 -20.139 1.00 96.62 292 LYS A N 1
ATOM 2204 C CA . LYS A 1 292 ? -4.420 8.504 -20.736 1.00 96.62 292 LYS A CA 1
ATOM 2205 C C . LYS A 1 292 ? -5.043 7.414 -19.873 1.00 96.62 292 LYS A C 1
ATOM 2207 O O . LYS A 1 292 ? -6.203 7.549 -19.487 1.00 96.62 292 LYS A O 1
ATOM 2212 N N . HIS A 1 293 ? -4.261 6.405 -19.503 1.00 96.38 293 HIS A N 1
ATOM 2213 C CA . HIS A 1 293 ? -4.700 5.352 -18.591 1.00 96.38 293 HIS A CA 1
ATOM 2214 C C . HIS A 1 293 ? -5.089 5.909 -17.212 1.00 96.38 293 HIS A C 1
ATOM 2216 O O . HIS A 1 293 ? -6.124 5.542 -16.661 1.00 96.38 293 HIS A O 1
ATOM 2222 N N . GLY A 1 294 ? -4.359 6.902 -16.694 1.00 96.75 294 GLY A N 1
ATOM 2223 C CA . GLY A 1 294 ? -4.744 7.611 -15.468 1.00 96.75 294 GLY A CA 1
ATOM 2224 C C . GLY A 1 294 ? -6.121 8.290 -15.535 1.00 96.75 294 GLY A C 1
ATOM 2225 O O . GLY A 1 294 ? -6.856 8.294 -14.545 1.00 96.75 294 GLY A O 1
ATOM 2226 N N . LYS A 1 295 ? -6.520 8.832 -16.696 1.00 96.69 295 LYS A N 1
ATOM 2227 C CA . LYS A 1 295 ? -7.880 9.372 -16.907 1.00 96.69 295 LYS A CA 1
ATOM 2228 C C . LYS A 1 295 ? -8.941 8.270 -16.949 1.00 96.69 295 LYS A C 1
ATOM 2230 O O . LYS A 1 295 ? -10.037 8.466 -16.420 1.00 96.69 295 LYS A O 1
ATOM 2235 N N . GLU A 1 296 ? -8.621 7.125 -17.549 1.00 96.25 296 GLU A N 1
ATOM 2236 C CA . GLU A 1 296 ? -9.498 5.948 -17.564 1.00 96.25 296 GLU A CA 1
ATOM 2237 C C . GLU A 1 296 ? -9.754 5.458 -16.130 1.00 96.25 296 GLU A C 1
ATOM 2239 O O . GLU A 1 296 ? -10.911 5.312 -15.737 1.00 96.25 296 GLU A O 1
ATOM 2244 N N . ILE A 1 297 ? -8.703 5.331 -15.311 1.00 96.88 297 ILE A N 1
ATOM 2245 C CA . ILE A 1 297 ? -8.808 4.960 -13.889 1.00 96.88 297 ILE A CA 1
ATOM 2246 C C . ILE A 1 297 ? -9.688 5.948 -13.125 1.00 96.88 297 ILE A C 1
ATOM 2248 O O . ILE A 1 297 ? -10.612 5.524 -12.442 1.00 96.88 297 ILE A O 1
ATOM 2252 N N . LYS A 1 298 ? -9.471 7.264 -13.266 1.00 96.50 298 LYS A N 1
ATOM 2253 C CA . LYS A 1 298 ? -10.321 8.273 -12.602 1.00 96.50 298 LYS A CA 1
ATOM 2254 C C . LYS A 1 298 ? -11.793 8.148 -12.998 1.00 96.50 298 LYS A C 1
ATOM 2256 O O . LYS A 1 298 ? -12.668 8.290 -12.151 1.00 96.50 298 LYS A O 1
ATOM 2261 N N . THR A 1 299 ? -12.066 7.857 -14.269 1.00 96.25 299 THR A N 1
ATOM 2262 C CA . THR A 1 299 ? -13.435 7.632 -14.755 1.00 96.25 299 THR A CA 1
ATOM 2263 C C . THR A 1 299 ? -14.059 6.405 -14.088 1.00 96.25 299 THR A C 1
ATOM 2265 O O . THR A 1 299 ? -15.195 6.477 -13.627 1.00 96.25 299 THR A O 1
ATOM 2268 N N . MET A 1 300 ? -13.304 5.307 -13.984 1.00 96.38 300 MET A N 1
ATOM 2269 C CA . MET A 1 300 ? -13.747 4.087 -13.307 1.00 96.38 300 MET A CA 1
ATOM 2270 C C . MET A 1 300 ? -13.983 4.313 -11.809 1.00 96.38 300 MET A C 1
ATOM 2272 O O . MET A 1 300 ? -15.059 3.978 -11.319 1.00 96.38 300 MET A O 1
ATOM 2276 N N . LEU A 1 301 ? -13.058 4.976 -11.110 1.00 96.88 301 LEU A N 1
ATOM 2277 C CA . LEU A 1 301 ? -13.205 5.314 -9.691 1.00 96.88 301 LEU A CA 1
ATOM 2278 C C . LEU A 1 301 ? -14.464 6.150 -9.434 1.00 96.88 301 LEU A C 1
ATOM 2280 O O . LEU A 1 301 ? -15.253 5.807 -8.558 1.00 96.88 301 LEU A O 1
ATOM 2284 N N . ASN A 1 302 ? -14.703 7.183 -10.249 1.00 96.19 302 ASN A N 1
ATOM 2285 C CA . ASN A 1 302 ? -15.912 8.002 -10.156 1.00 96.19 302 ASN A CA 1
ATOM 2286 C C . ASN A 1 302 ? -17.182 7.184 -10.424 1.00 96.19 302 ASN A C 1
ATOM 2288 O O . ASN A 1 302 ? -18.181 7.369 -9.738 1.00 96.19 302 ASN A O 1
ATOM 2292 N N . SER A 1 303 ? -17.153 6.263 -11.395 1.00 95.44 303 SER A N 1
ATOM 2293 C CA . SER A 1 303 ? -18.304 5.397 -11.689 1.00 95.44 303 SER A CA 1
ATOM 2294 C C . SER A 1 303 ? -18.618 4.412 -10.561 1.00 95.44 303 SER A C 1
ATOM 2296 O O . SER A 1 303 ? -19.771 4.043 -10.374 1.00 95.44 303 SER A O 1
ATOM 2298 N N . CYS A 1 304 ? -17.605 4.020 -9.791 1.00 95.56 304 CYS A N 1
ATOM 2299 C CA . CYS A 1 304 ? -17.762 3.204 -8.596 1.00 95.56 304 CYS A CA 1
ATOM 2300 C C . CYS A 1 304 ? -18.009 4.035 -7.332 1.00 95.56 304 CYS A C 1
ATOM 2302 O O . CYS A 1 304 ? -18.085 3.456 -6.257 1.00 95.56 304 CYS A O 1
ATOM 2304 N N . SER A 1 305 ? -18.080 5.369 -7.409 1.00 96.12 305 SER A N 1
ATOM 2305 C CA . SER A 1 305 ? -18.112 6.243 -6.225 1.00 96.12 305 SER A CA 1
ATOM 2306 C C . SER A 1 305 ? -16.989 5.935 -5.225 1.00 96.12 305 SER A C 1
ATOM 2308 O O . SER A 1 305 ? -17.178 6.055 -4.020 1.00 96.12 305 SER A O 1
ATOM 2310 N N . PHE A 1 306 ? -15.823 5.510 -5.728 1.00 94.75 306 PHE A N 1
ATOM 2311 C CA . PHE A 1 306 ? -14.681 5.043 -4.933 1.00 94.75 306 PHE A CA 1
ATOM 2312 C C . PHE A 1 306 ? -14.970 3.834 -4.021 1.00 94.75 306 PHE A C 1
ATOM 2314 O O . PHE A 1 306 ? -14.147 3.511 -3.167 1.00 94.75 306 PHE A O 1
ATOM 2321 N N . ASP A 1 307 ? -16.086 3.130 -4.228 1.00 93.56 307 ASP A N 1
ATOM 2322 C CA . ASP A 1 307 ? -16.402 1.893 -3.522 1.00 93.56 307 ASP A CA 1
ATOM 2323 C C . ASP A 1 307 ? -15.394 0.795 -3.875 1.00 93.56 307 ASP A C 1
ATOM 2325 O O . ASP A 1 307 ? -15.230 0.401 -5.034 1.00 93.56 307 ASP A O 1
ATOM 2329 N N . LEU A 1 308 ? -14.713 0.286 -2.855 1.00 92.19 308 LEU A N 1
ATOM 2330 C CA . LEU A 1 308 ? -13.627 -0.672 -3.007 1.00 92.19 308 LEU A CA 1
ATOM 2331 C C . LEU A 1 308 ? -14.113 -2.018 -3.567 1.00 92.19 308 LEU A C 1
ATOM 2333 O O . LEU A 1 308 ? -13.414 -2.630 -4.380 1.00 92.19 308 LEU A O 1
ATOM 2337 N N . ALA A 1 309 ? -15.317 -2.460 -3.188 1.00 90.75 309 ALA A N 1
ATOM 2338 C CA . ALA A 1 309 ? -15.927 -3.685 -3.704 1.00 90.75 309 ALA A CA 1
ATOM 2339 C C . ALA A 1 309 ? -16.266 -3.571 -5.202 1.00 90.75 309 ALA A C 1
ATOM 2341 O O . ALA A 1 309 ? -16.111 -4.534 -5.954 1.00 90.75 309 ALA A O 1
ATOM 2342 N N . CYS A 1 310 ? -16.679 -2.392 -5.670 1.00 94.00 310 CYS A N 1
ATOM 2343 C CA . CYS A 1 310 ? -16.886 -2.093 -7.084 1.00 94.00 310 CYS A CA 1
ATOM 2344 C C . CYS A 1 310 ? -15.567 -1.996 -7.858 1.00 94.00 310 CYS A C 1
ATOM 2346 O O . CYS A 1 310 ? -15.414 -2.654 -8.887 1.00 94.00 310 CYS A O 1
ATOM 2348 N N . VAL A 1 311 ? -14.603 -1.207 -7.371 1.00 95.94 311 VAL A N 1
ATOM 2349 C CA . VAL A 1 311 ? -13.351 -0.910 -8.090 1.00 95.94 311 VAL A CA 1
ATOM 2350 C C . VAL A 1 311 ? -12.560 -2.181 -8.388 1.00 95.94 311 VAL A C 1
ATOM 2352 O O . VAL A 1 311 ? -12.112 -2.384 -9.517 1.00 95.94 311 VAL A O 1
ATOM 2355 N N . GLN A 1 312 ? -12.424 -3.073 -7.407 1.00 95.00 312 GLN A N 1
ATOM 2356 C CA . GLN A 1 312 ? -11.608 -4.276 -7.572 1.00 95.00 312 GLN A CA 1
ATOM 2357 C C . GLN A 1 312 ? -12.167 -5.287 -8.584 1.00 95.00 312 GLN A C 1
ATOM 2359 O O . GLN A 1 312 ? -11.411 -6.103 -9.105 1.00 95.00 312 GLN A O 1
ATOM 2364 N N . LYS A 1 313 ? -13.473 -5.225 -8.896 1.00 93.75 313 LYS A N 1
ATOM 2365 C CA . LYS A 1 313 ? -14.082 -6.041 -9.964 1.00 93.75 313 LYS A CA 1
ATOM 2366 C C . LYS A 1 313 ? -13.534 -5.664 -11.338 1.00 93.75 313 LYS A C 1
ATOM 2368 O O . LYS A 1 313 ? -13.608 -6.461 -12.270 1.00 93.75 313 LYS A O 1
ATOM 2373 N N . TYR A 1 314 ? -13.011 -4.447 -11.464 1.00 94.88 314 TYR A N 1
ATOM 2374 C CA . TYR A 1 314 ? -12.480 -3.901 -12.705 1.00 94.88 314 TYR A CA 1
ATOM 2375 C C . TYR A 1 314 ? -10.959 -3.803 -12.713 1.00 94.88 314 TYR A C 1
ATOM 2377 O O . TYR A 1 314 ? -10.361 -3.931 -13.779 1.00 94.88 314 TYR A O 1
ATOM 2385 N N . ASP A 1 315 ? -10.337 -3.571 -11.557 1.00 96.81 315 ASP A N 1
ATOM 2386 C CA . ASP A 1 315 ? -8.893 -3.403 -11.443 1.00 96.81 315 ASP A CA 1
ATOM 2387 C C . ASP A 1 315 ? -8.340 -4.099 -10.194 1.00 96.81 315 ASP A C 1
ATOM 2389 O O . ASP A 1 315 ? -8.523 -3.643 -9.063 1.00 96.81 315 ASP A O 1
ATOM 2393 N N . GLU A 1 316 ? -7.615 -5.200 -10.392 1.00 97.38 316 GLU A N 1
ATOM 2394 C CA . GLU A 1 316 ? -7.081 -6.016 -9.299 1.00 97.38 316 GLU A CA 1
ATOM 2395 C C . GLU A 1 316 ? -5.989 -5.310 -8.491 1.00 97.38 316 GLU A C 1
ATOM 2397 O O . GLU A 1 316 ? -5.642 -5.778 -7.409 1.00 97.38 316 GLU A O 1
ATOM 2402 N N . ARG A 1 317 ? -5.477 -4.157 -8.944 1.00 97.62 317 ARG A N 1
ATOM 2403 C CA . ARG A 1 317 ? -4.574 -3.335 -8.121 1.00 97.62 317 ARG A CA 1
ATOM 2404 C C . ARG A 1 317 ? -5.269 -2.756 -6.889 1.00 97.62 317 ARG A C 1
ATOM 2406 O O . ARG A 1 317 ? -4.587 -2.385 -5.939 1.00 97.62 317 ARG A O 1
ATOM 2413 N N . ALA A 1 318 ? -6.601 -2.692 -6.883 1.00 97.50 318 ALA A N 1
ATOM 2414 C CA . ALA A 1 318 ? -7.370 -2.340 -5.692 1.00 97.50 318 ALA A CA 1
ATOM 2415 C C . ALA A 1 318 ? -7.559 -3.526 -4.726 1.00 97.50 318 ALA A C 1
ATOM 2417 O O . ALA A 1 318 ? -7.940 -3.313 -3.577 1.00 97.50 318 ALA A O 1
ATOM 2418 N N . HIS A 1 319 ? -7.274 -4.765 -5.146 1.00 97.69 319 HIS A N 1
ATOM 2419 C CA . HIS A 1 319 ? -7.376 -5.935 -4.278 1.00 97.69 319 HIS A CA 1
ATOM 2420 C C . HIS A 1 319 ? -6.128 -6.074 -3.396 1.00 97.69 319 HIS A C 1
ATOM 2422 O O . HIS A 1 319 ? -5.041 -6.356 -3.904 1.00 97.69 319 HIS A O 1
ATOM 2428 N N . LEU A 1 320 ? -6.282 -5.947 -2.070 1.00 97.56 320 LEU A N 1
ATOM 2429 C CA . LEU A 1 320 ? -5.157 -5.833 -1.127 1.00 97.56 320 LEU A CA 1
ATOM 2430 C C . LEU A 1 320 ? -4.150 -6.983 -1.223 1.00 97.56 320 LEU A C 1
ATOM 2432 O O . LEU A 1 320 ? -2.963 -6.726 -1.406 1.00 97.56 320 LEU A O 1
ATOM 2436 N N . ILE A 1 321 ? -4.607 -8.240 -1.163 1.00 98.12 321 ILE A N 1
ATOM 2437 C CA . ILE A 1 321 ? -3.691 -9.392 -1.237 1.00 98.12 321 ILE A CA 1
ATOM 2438 C C . ILE A 1 321 ? -2.959 -9.436 -2.578 1.00 98.12 321 ILE A C 1
ATOM 2440 O O . ILE A 1 321 ? -1.736 -9.506 -2.598 1.00 98.12 321 ILE A O 1
ATOM 2444 N N . LYS A 1 322 ? -3.682 -9.344 -3.700 1.00 98.12 322 LYS A N 1
ATOM 2445 C CA . LYS A 1 322 ? -3.097 -9.425 -5.046 1.00 98.12 322 LYS A CA 1
ATOM 2446 C C . LYS A 1 322 ? -2.045 -8.336 -5.279 1.00 98.12 322 LYS A C 1
ATOM 2448 O O . LYS A 1 322 ? -0.948 -8.631 -5.751 1.00 98.12 322 LYS A O 1
ATOM 2453 N N . VAL A 1 323 ? -2.343 -7.082 -4.927 1.00 98.19 323 VAL A N 1
ATOM 2454 C CA . VAL A 1 323 ? -1.411 -5.968 -5.161 1.00 98.19 323 VAL A CA 1
ATOM 2455 C C . VAL A 1 323 ? -0.186 -6.026 -4.242 1.00 98.19 323 VAL A C 1
ATOM 2457 O O . VAL A 1 323 ? 0.924 -5.736 -4.691 1.00 98.19 323 VAL A O 1
ATOM 2460 N N . LEU A 1 324 ? -0.356 -6.446 -2.983 1.00 98.56 324 LEU A N 1
ATOM 2461 C CA . LEU A 1 324 ? 0.748 -6.574 -2.030 1.00 98.56 324 LEU A CA 1
ATOM 2462 C C . LEU A 1 324 ? 1.614 -7.810 -2.303 1.00 98.56 324 LEU A C 1
ATOM 2464 O O . LEU A 1 324 ? 2.834 -7.695 -2.247 1.00 98.56 324 LEU A O 1
ATOM 2468 N N . ASP A 1 325 ? 1.028 -8.949 -2.683 1.00 98.25 325 ASP A N 1
ATOM 2469 C CA . ASP A 1 325 ? 1.774 -10.130 -3.147 1.00 98.25 325 ASP A CA 1
ATOM 2470 C C . ASP A 1 325 ? 2.572 -9.793 -4.413 1.00 98.25 325 ASP A C 1
ATOM 2472 O O . ASP A 1 325 ? 3.759 -10.104 -4.496 1.00 98.25 325 ASP A O 1
ATOM 2476 N N . THR A 1 326 ? 1.973 -9.063 -5.362 1.00 97.69 326 THR A N 1
ATOM 2477 C CA . THR A 1 326 ? 2.693 -8.557 -6.540 1.00 97.69 326 THR A CA 1
ATOM 2478 C C . THR A 1 326 ? 3.893 -7.698 -6.135 1.00 97.69 326 THR A C 1
ATOM 2480 O O . THR A 1 326 ? 4.999 -7.921 -6.630 1.00 97.69 326 THR A O 1
ATOM 2483 N N . ALA A 1 327 ? 3.713 -6.744 -5.216 1.00 97.62 327 ALA A N 1
ATOM 2484 C CA . ALA A 1 327 ? 4.813 -5.916 -4.726 1.00 97.62 327 ALA A CA 1
ATOM 2485 C C . ALA A 1 327 ? 5.902 -6.749 -4.035 1.00 97.62 327 ALA A C 1
ATOM 2487 O O . ALA A 1 327 ? 7.082 -6.573 -4.337 1.00 97.62 327 ALA A O 1
ATOM 2488 N N . ALA A 1 328 ? 5.519 -7.702 -3.186 1.00 97.19 328 ALA A N 1
ATOM 2489 C CA . ALA A 1 328 ? 6.442 -8.586 -2.486 1.00 97.19 328 ALA A CA 1
ATOM 2490 C C . ALA A 1 328 ? 7.259 -9.463 -3.446 1.00 97.19 328 ALA A C 1
ATOM 2492 O O . ALA A 1 328 ? 8.475 -9.566 -3.294 1.00 97.19 328 ALA A O 1
ATOM 2493 N N . ARG A 1 329 ? 6.637 -10.016 -4.496 1.00 96.00 329 ARG A N 1
ATOM 2494 C CA . ARG A 1 329 ? 7.333 -10.775 -5.550 1.00 96.00 329 ARG A CA 1
ATOM 2495 C C . ARG A 1 329 ? 8.353 -9.921 -6.297 1.00 96.00 329 ARG A C 1
ATOM 2497 O O . ARG A 1 329 ? 9.460 -10.391 -6.570 1.00 96.00 329 ARG A O 1
ATOM 2504 N N . ILE A 1 330 ? 8.001 -8.673 -6.614 1.00 95.19 330 ILE A N 1
ATOM 2505 C CA . ILE A 1 330 ? 8.916 -7.727 -7.264 1.00 95.19 330 ILE A CA 1
ATOM 2506 C C . ILE A 1 330 ? 10.102 -7.420 -6.343 1.00 95.19 330 ILE A C 1
ATOM 2508 O O . ILE A 1 330 ? 11.248 -7.490 -6.789 1.00 95.19 330 ILE A O 1
ATOM 2512 N N . VAL A 1 331 ? 9.834 -7.115 -5.068 1.00 94.81 331 VAL A N 1
ATOM 2513 C CA . VAL A 1 331 ? 10.869 -6.842 -4.061 1.00 94.81 331 VAL A CA 1
ATOM 2514 C C . VAL A 1 331 ? 11.787 -8.052 -3.920 1.00 94.81 331 VAL A C 1
ATOM 2516 O O . VAL A 1 331 ? 12.978 -7.916 -4.170 1.00 94.81 331 VAL A O 1
ATOM 2519 N N . SER A 1 332 ? 11.239 -9.238 -3.650 1.00 93.19 332 SER A N 1
ATOM 2520 C CA . SER A 1 332 ? 11.988 -10.493 -3.492 1.00 93.19 332 SER A CA 1
ATOM 2521 C C . SER A 1 332 ? 12.845 -10.830 -4.724 1.00 93.19 332 SER A C 1
ATOM 2523 O O . SER A 1 332 ? 14.018 -11.197 -4.607 1.00 93.19 332 SER A O 1
ATOM 2525 N N . THR A 1 333 ? 12.316 -10.603 -5.932 1.00 91.69 333 THR A N 1
ATOM 2526 C CA . THR A 1 333 ? 13.085 -10.754 -7.180 1.00 91.69 333 THR A CA 1
ATOM 2527 C C . THR A 1 333 ? 14.262 -9.783 -7.231 1.00 91.69 333 THR A C 1
ATOM 2529 O O . THR A 1 333 ? 15.383 -10.182 -7.548 1.00 91.69 333 THR A O 1
ATOM 2532 N N . GLY A 1 334 ? 14.032 -8.515 -6.885 1.00 89.81 334 GLY A N 1
ATOM 2533 C CA . GLY A 1 334 ? 15.093 -7.521 -6.763 1.00 89.81 334 GLY A CA 1
ATOM 2534 C C . GLY A 1 334 ? 16.158 -7.946 -5.757 1.00 89.81 334 GLY A C 1
ATOM 2535 O O . GLY A 1 334 ? 17.346 -7.920 -6.065 1.00 89.81 334 GLY A O 1
ATOM 2536 N N . SER A 1 335 ? 15.742 -8.425 -4.589 1.00 86.31 335 SER A N 1
ATOM 2537 C CA . SER A 1 335 ? 16.630 -8.923 -3.542 1.00 86.31 335 SER A CA 1
ATOM 2538 C C . SER A 1 335 ? 17.565 -10.019 -4.047 1.00 86.31 335 SER A C 1
ATOM 2540 O O . SER A 1 335 ? 18.768 -9.981 -3.787 1.00 86.31 335 SER A O 1
ATOM 2542 N N . TYR A 1 336 ? 17.038 -10.971 -4.820 1.00 83.00 336 TYR A N 1
ATOM 2543 C CA . TYR A 1 336 ? 17.838 -12.021 -5.448 1.00 83.00 336 TYR A CA 1
ATOM 2544 C C . TYR A 1 336 ? 18.848 -11.457 -6.458 1.00 83.00 336 TYR A C 1
ATOM 2546 O O . TYR A 1 336 ? 20.019 -11.840 -6.448 1.00 83.00 336 TYR A O 1
ATOM 2554 N N . VAL A 1 337 ? 18.428 -10.502 -7.295 1.00 80.88 337 VAL A N 1
ATOM 2555 C CA . VAL A 1 337 ? 19.319 -9.819 -8.248 1.00 80.88 337 VAL A CA 1
ATOM 2556 C C . VAL A 1 337 ? 20.450 -9.075 -7.517 1.00 80.88 337 VAL A C 1
ATOM 2558 O O . VAL A 1 337 ? 21.591 -9.075 -7.988 1.00 80.88 337 VAL A O 1
ATOM 2561 N N . HIS A 1 338 ? 20.179 -8.503 -6.339 1.00 75.00 338 HIS A N 1
ATOM 2562 C CA . HIS A 1 338 ? 21.163 -7.741 -5.561 1.00 75.00 338 HIS A CA 1
ATOM 2563 C C . HIS A 1 338 ? 22.132 -8.572 -4.732 1.00 75.00 338 HIS A C 1
ATOM 2565 O O . HIS A 1 338 ? 23.254 -8.110 -4.539 1.00 75.00 338 HIS A O 1
ATOM 2571 N N . ARG A 1 339 ? 21.791 -9.807 -4.337 1.00 71.06 339 ARG A N 1
ATOM 2572 C CA . ARG A 1 339 ? 22.732 -10.714 -3.638 1.00 71.06 339 ARG A CA 1
ATOM 2573 C C . ARG A 1 339 ? 24.070 -10.881 -4.363 1.00 71.06 339 ARG A C 1
ATOM 2575 O O . ARG A 1 339 ? 25.084 -11.130 -3.726 1.00 71.06 339 ARG A O 1
ATOM 2582 N N . ASN A 1 340 ? 24.074 -10.714 -5.683 1.00 66.25 340 ASN A N 1
ATOM 2583 C CA . ASN A 1 340 ? 25.253 -10.897 -6.526 1.00 66.25 340 ASN A CA 1
ATOM 2584 C C . ASN A 1 340 ? 25.927 -9.580 -6.953 1.00 66.25 340 ASN A C 1
ATOM 2586 O O . ASN A 1 340 ? 26.878 -9.610 -7.732 1.00 66.25 340 ASN A O 1
ATOM 2590 N N . THR A 1 341 ? 25.447 -8.422 -6.483 1.00 62.31 341 THR A N 1
ATOM 2591 C CA . THR A 1 341 ? 26.002 -7.110 -6.845 1.00 62.31 341 THR A CA 1
ATOM 2592 C C . THR A 1 341 ? 26.687 -6.488 -5.626 1.00 62.31 341 THR A C 1
ATOM 2594 O O . THR A 1 341 ? 26.013 -6.273 -4.622 1.00 62.31 341 THR A O 1
ATOM 2597 N N . PRO A 1 342 ? 27.990 -6.150 -5.679 1.00 57.47 342 PRO A N 1
ATOM 2598 C CA . PRO A 1 342 ? 28.648 -5.429 -4.595 1.00 57.47 342 PRO A CA 1
ATOM 2599 C C . PRO A 1 342 ? 27.957 -4.080 -4.398 1.00 57.47 342 PRO A C 1
ATOM 2601 O O . PRO A 1 342 ? 28.038 -3.201 -5.262 1.00 57.47 342 PRO A O 1
ATOM 2604 N N . VAL A 1 343 ? 27.243 -3.918 -3.286 1.00 58.19 343 VAL A N 1
ATOM 2605 C CA . VAL A 1 343 ? 26.602 -2.646 -2.980 1.00 58.19 343 VAL A CA 1
ATOM 2606 C C . VAL A 1 343 ? 27.674 -1.680 -2.505 1.00 58.19 343 VAL A C 1
ATOM 2608 O O . VAL A 1 343 ? 28.353 -1.903 -1.505 1.00 58.19 343 VAL A O 1
ATOM 2611 N N . ARG A 1 344 ? 27.859 -0.603 -3.264 1.00 55.88 344 ARG A N 1
ATOM 2612 C CA . ARG A 1 344 ? 28.769 0.474 -2.900 1.00 55.88 344 ARG A CA 1
ATOM 2613 C C . ARG A 1 344 ? 27.982 1.449 -2.039 1.00 55.88 344 ARG A C 1
ATOM 2615 O O . ARG A 1 344 ? 27.281 2.295 -2.584 1.00 55.88 344 ARG A O 1
ATOM 2622 N N . ASP A 1 345 ? 28.068 1.298 -0.724 1.00 57.34 345 ASP A N 1
ATOM 2623 C CA . ASP A 1 345 ? 27.524 2.291 0.197 1.00 57.34 345 ASP A CA 1
ATOM 2624 C C . ASP A 1 345 ? 28.207 3.651 -0.074 1.00 57.34 345 ASP A C 1
ATOM 2626 O O . ASP A 1 345 ? 29.433 3.759 0.045 1.00 57.34 345 ASP A O 1
ATOM 2630 N N . PRO A 1 346 ? 27.460 4.689 -0.496 1.00 53.78 346 PRO A N 1
ATOM 2631 C CA . PRO A 1 346 ? 28.025 6.012 -0.740 1.00 53.78 346 PRO A CA 1
ATOM 2632 C C . PRO A 1 346 ? 28.392 6.759 0.554 1.00 53.78 346 PRO A C 1
ATOM 2634 O O . PRO A 1 346 ? 29.073 7.782 0.474 1.00 53.78 346 PRO A O 1
ATOM 2637 N N . THR A 1 347 ? 27.951 6.278 1.720 1.00 59.31 347 THR A N 1
ATOM 2638 C CA . THR A 1 347 ? 28.183 6.895 3.035 1.00 59.31 347 THR A CA 1
ATOM 2639 C C . THR A 1 347 ? 29.318 6.244 3.831 1.00 59.31 347 THR A C 1
ATOM 2641 O O . THR A 1 347 ? 29.915 6.905 4.678 1.00 59.31 347 THR A O 1
ATOM 2644 N N . GLY A 1 348 ? 29.679 4.996 3.518 1.00 56.44 348 GLY A N 1
ATOM 2645 C CA . GLY A 1 348 ? 30.738 4.239 4.194 1.00 56.44 348 GLY A CA 1
ATOM 2646 C C . GLY A 1 348 ? 30.372 3.744 5.599 1.00 56.44 348 GLY A C 1
ATOM 2647 O O . GLY A 1 348 ? 31.261 3.290 6.320 1.00 56.44 348 GLY A O 1
ATOM 2648 N N . VAL A 1 349 ? 29.100 3.833 5.993 1.00 49.47 349 VAL A N 1
ATOM 2649 C CA . VAL A 1 349 ? 28.566 3.355 7.268 1.00 49.47 349 VAL A CA 1
ATOM 2650 C C . VAL A 1 349 ? 27.710 2.123 6.986 1.00 49.47 349 VAL A C 1
ATOM 2652 O O . VAL A 1 349 ? 26.543 2.210 6.612 1.00 49.47 349 VAL A O 1
ATOM 2655 N N . ILE A 1 350 ? 28.311 0.951 7.176 1.00 51.38 350 ILE A N 1
ATOM 2656 C CA . ILE A 1 350 ? 27.608 -0.324 7.058 1.00 51.38 350 ILE A CA 1
ATOM 2657 C C . ILE A 1 350 ? 26.813 -0.539 8.351 1.00 51.38 350 ILE A C 1
ATOM 2659 O O . ILE A 1 350 ? 27.355 -1.038 9.333 1.00 51.38 350 ILE A O 1
ATOM 2663 N N . GLU A 1 351 ? 25.540 -0.146 8.372 1.00 55.66 351 GLU A N 1
ATOM 2664 C CA . GLU A 1 351 ? 24.588 -0.687 9.349 1.00 55.66 351 GLU A CA 1
ATOM 2665 C C . GLU A 1 351 ? 24.285 -2.151 8.986 1.00 55.66 351 GLU A C 1
ATOM 2667 O O . GLU A 1 351 ? 24.093 -2.471 7.811 1.00 55.66 351 GLU A O 1
ATOM 2672 N N . ASP A 1 352 ? 24.237 -3.050 9.974 1.00 57.88 352 ASP A N 1
ATOM 2673 C CA . ASP A 1 352 ? 24.038 -4.495 9.752 1.00 57.88 352 ASP A CA 1
ATOM 2674 C C . ASP A 1 352 ? 22.742 -4.812 8.974 1.00 57.88 352 ASP A C 1
ATOM 2676 O O . ASP A 1 352 ? 22.706 -5.747 8.174 1.00 57.88 352 ASP A O 1
ATOM 2680 N N . ASP A 1 353 ? 21.709 -3.970 9.098 1.00 55.25 353 ASP A N 1
ATOM 2681 C CA . ASP A 1 353 ? 20.451 -4.087 8.345 1.00 55.25 353 ASP A CA 1
ATOM 2682 C C . ASP A 1 353 ? 20.615 -3.797 6.834 1.00 55.25 353 ASP A C 1
ATOM 2684 O O . ASP A 1 353 ? 19.867 -4.335 6.015 1.00 55.25 353 ASP A O 1
ATOM 2688 N N . LEU A 1 354 ? 21.614 -2.999 6.425 1.00 56.66 354 LEU A N 1
ATOM 2689 C CA . LEU A 1 354 ? 21.911 -2.709 5.009 1.00 56.66 354 LEU A CA 1
ATOM 2690 C C . LEU A 1 354 ? 22.648 -3.857 4.309 1.00 56.66 354 LEU A C 1
ATOM 2692 O O . LEU A 1 354 ? 22.672 -3.909 3.074 1.00 56.66 354 LEU A O 1
ATOM 2696 N N . GLN A 1 355 ? 23.208 -4.799 5.074 1.00 60.31 355 GLN A N 1
ATOM 2697 C CA . GLN A 1 355 ? 23.750 -6.040 4.523 1.00 60.31 355 GLN A CA 1
ATOM 2698 C C . GLN A 1 355 ? 22.647 -7.015 4.111 1.00 60.31 355 GLN A C 1
ATOM 2700 O O . GLN A 1 355 ? 22.932 -7.968 3.385 1.00 60.31 355 GLN A O 1
ATOM 2705 N N . ASN A 1 356 ? 21.392 -6.788 4.524 1.00 66.81 356 ASN A N 1
ATOM 2706 C CA . ASN A 1 356 ? 20.293 -7.629 4.092 1.00 66.81 356 ASN A CA 1
ATOM 2707 C C . ASN A 1 356 ? 19.943 -7.305 2.621 1.00 66.81 356 ASN A C 1
ATOM 2709 O O . ASN A 1 356 ? 19.341 -6.267 2.338 1.00 66.81 356 ASN A O 1
ATOM 2713 N N . PRO A 1 357 ? 20.255 -8.191 1.655 1.00 66.81 357 PRO A N 1
ATOM 2714 C CA . PRO A 1 357 ? 19.947 -7.987 0.238 1.00 66.81 357 PRO A CA 1
ATOM 2715 C C . PRO A 1 357 ? 18.447 -7.771 -0.004 1.00 66.81 357 PRO A C 1
ATOM 2717 O O . PRO A 1 357 ? 18.059 -7.212 -1.030 1.00 66.81 357 PRO A O 1
ATOM 2720 N N . VAL A 1 358 ? 17.597 -8.196 0.940 1.00 68.19 358 VAL A N 1
ATOM 2721 C CA . VAL A 1 358 ? 16.148 -8.060 0.838 1.00 68.19 358 VAL A CA 1
ATOM 2722 C C . VAL A 1 358 ? 15.699 -6.605 0.803 1.00 68.19 358 VAL A C 1
ATOM 2724 O O . VAL A 1 358 ? 14.843 -6.229 0.003 1.00 68.19 358 VAL A O 1
ATOM 2727 N N . VAL A 1 359 ? 16.392 -5.767 1.561 1.00 67.94 359 VAL A N 1
ATOM 2728 C CA . VAL A 1 359 ? 16.142 -4.335 1.715 1.00 67.94 359 VAL A CA 1
ATOM 2729 C C . VAL A 1 359 ? 16.335 -3.577 0.384 1.00 67.94 359 VAL A C 1
ATOM 2731 O O . VAL A 1 359 ? 15.563 -2.675 0.054 1.00 67.94 359 VAL A O 1
ATOM 2734 N N . TRP A 1 360 ? 17.261 -4.031 -0.467 1.00 77.69 360 TRP A N 1
ATOM 2735 C CA . TRP A 1 360 ? 17.517 -3.469 -1.803 1.00 77.69 360 TRP A CA 1
ATOM 2736 C C . TRP A 1 360 ? 16.454 -3.841 -2.846 1.00 77.69 360 TRP A C 1
ATOM 2738 O O . TRP A 1 360 ? 16.348 -3.198 -3.891 1.00 77.69 360 TRP A O 1
ATOM 2748 N N . GLY A 1 361 ? 15.613 -4.841 -2.566 1.00 88.62 361 GLY A N 1
ATOM 2749 C CA . GLY A 1 361 ? 14.497 -5.216 -3.436 1.00 88.62 361 GLY A CA 1
ATOM 2750 C C . GLY A 1 361 ? 13.483 -4.083 -3.644 1.00 88.62 361 GLY A C 1
ATOM 2751 O O . GLY A 1 361 ? 12.878 -3.965 -4.710 1.00 88.62 361 GLY A O 1
ATOM 2752 N N . VAL A 1 362 ? 13.354 -3.180 -2.667 1.00 92.62 362 VAL A N 1
ATOM 2753 C CA . VAL A 1 362 ? 12.480 -1.996 -2.745 1.00 92.62 362 VAL A CA 1
ATOM 2754 C C . VAL A 1 362 ? 12.915 -1.035 -3.858 1.00 92.62 362 VAL A C 1
ATOM 2756 O O . VAL A 1 362 ? 12.081 -0.411 -4.517 1.00 92.62 362 VAL A O 1
ATOM 2759 N N . GLU A 1 363 ? 14.214 -0.939 -4.141 1.00 90.38 363 GLU A N 1
ATOM 2760 C CA . GLU A 1 363 ? 14.702 -0.153 -5.276 1.00 90.38 363 GLU A CA 1
ATOM 2761 C C . GLU A 1 363 ? 14.262 -0.740 -6.614 1.00 90.38 363 GLU A C 1
ATOM 2763 O O . GLU A 1 363 ? 13.867 -0.006 -7.529 1.00 90.38 363 GLU A O 1
ATOM 2768 N N . TYR A 1 364 ? 14.313 -2.069 -6.711 1.00 90.00 364 TYR A N 1
ATOM 2769 C CA . TYR A 1 364 ? 13.885 -2.800 -7.892 1.00 90.00 364 TYR A CA 1
ATOM 2770 C C . TYR A 1 364 ? 12.390 -2.603 -8.150 1.00 90.00 364 TYR A C 1
ATOM 2772 O O . TYR A 1 364 ? 12.003 -2.410 -9.300 1.00 90.00 364 TYR A O 1
ATOM 2780 N N . TYR A 1 365 ? 11.570 -2.544 -7.093 1.00 93.81 365 TYR A N 1
ATOM 2781 C CA . TYR A 1 365 ? 10.152 -2.199 -7.207 1.00 93.81 365 TYR A CA 1
ATOM 2782 C C . TYR A 1 365 ? 9.923 -0.870 -7.926 1.00 93.81 365 TYR A C 1
ATOM 2784 O O . TYR A 1 365 ? 9.111 -0.790 -8.849 1.00 93.81 365 TYR A O 1
ATOM 2792 N N . ARG A 1 366 ? 10.673 0.174 -7.554 1.00 90.38 366 ARG A N 1
ATOM 2793 C CA . ARG A 1 366 ? 10.464 1.511 -8.119 1.00 90.38 366 ARG A CA 1
ATOM 2794 C C . ARG A 1 366 ? 10.820 1.591 -9.599 1.00 90.38 366 ARG A C 1
ATOM 2796 O O . ARG A 1 366 ? 10.161 2.307 -10.355 1.00 90.38 366 ARG A O 1
ATOM 2803 N N . ALA A 1 367 ? 11.902 0.935 -10.000 1.00 85.62 367 ALA A N 1
ATOM 2804 C CA . ALA A 1 367 ? 12.341 0.917 -11.386 1.00 85.62 367 ALA A CA 1
ATOM 2805 C C . ALA A 1 367 ? 13.175 -0.342 -11.672 1.00 85.62 367 ALA A C 1
ATOM 2807 O O . ALA A 1 367 ? 14.406 -0.303 -11.528 1.00 85.62 367 ALA A O 1
ATOM 2808 N N . PRO A 1 368 ? 12.535 -1.434 -12.134 1.00 79.12 368 PRO A N 1
ATOM 2809 C CA . PRO A 1 368 ? 13.233 -2.662 -12.496 1.00 79.12 368 PRO A CA 1
ATOM 2810 C C . PRO A 1 368 ? 14.399 -2.377 -13.455 1.00 79.12 368 PRO A C 1
ATOM 2812 O O . PRO A 1 368 ? 14.236 -1.706 -14.476 1.00 79.12 368 PRO A O 1
ATOM 2815 N N . GLY A 1 369 ? 15.604 -2.833 -13.101 1.00 75.75 369 GLY A N 1
ATOM 2816 C CA . GLY A 1 369 ? 16.828 -2.623 -13.891 1.00 75.75 369 GLY A CA 1
ATOM 2817 C C . GLY A 1 369 ? 17.524 -1.261 -13.723 1.00 75.75 369 GLY A C 1
ATOM 2818 O O . GLY A 1 369 ? 18.525 -1.008 -14.392 1.00 75.75 369 GLY A O 1
ATOM 2819 N N . LYS A 1 370 ? 17.041 -0.379 -12.837 1.00 78.06 370 LYS A N 1
ATOM 2820 C CA . LYS A 1 370 ? 17.667 0.925 -12.526 1.00 78.06 370 LYS A CA 1
ATOM 2821 C C . LYS A 1 370 ? 18.138 1.040 -11.073 1.00 78.06 370 LYS A C 1
ATOM 2823 O O . LYS A 1 370 ? 18.187 2.144 -10.540 1.00 78.06 370 LYS A O 1
ATOM 2828 N N . VAL A 1 371 ? 18.479 -0.072 -10.435 1.00 73.62 371 VAL A N 1
ATOM 2829 C CA . VAL A 1 371 ? 18.882 -0.078 -9.021 1.00 73.62 371 VAL A CA 1
ATOM 2830 C C . VAL A 1 371 ? 20.220 0.642 -8.815 1.00 73.62 371 VAL A C 1
ATOM 2832 O O . VAL A 1 371 ? 21.060 0.681 -9.719 1.00 73.62 371 VAL A O 1
ATOM 2835 N N . GLY A 1 372 ? 20.394 1.264 -7.646 1.00 68.69 372 GLY A N 1
ATOM 2836 C CA . GLY A 1 372 ? 21.554 2.082 -7.298 1.00 68.69 372 GLY A CA 1
ATOM 2837 C C . GLY A 1 372 ? 21.544 3.454 -7.976 1.00 68.69 372 GLY A C 1
ATOM 2838 O O . GLY A 1 372 ? 22.504 4.219 -7.871 1.00 68.69 372 GLY A O 1
ATOM 2839 N N . LYS A 1 373 ? 20.472 3.798 -8.701 1.00 78.62 373 LYS A N 1
ATOM 2840 C CA . LYS A 1 373 ? 20.274 5.149 -9.228 1.00 78.62 373 LYS A CA 1
ATOM 2841 C C . LYS A 1 373 ? 19.717 6.028 -8.113 1.00 78.62 373 LYS A C 1
ATOM 2843 O O . LYS A 1 373 ? 18.920 5.599 -7.288 1.00 78.62 373 LYS A O 1
ATOM 2848 N N . GLN A 1 374 ? 20.050 7.315 -8.154 1.00 79.94 374 GLN A N 1
ATOM 2849 C CA . GLN A 1 374 ? 19.617 8.288 -7.145 1.00 79.94 374 GLN A CA 1
ATOM 2850 C C . GLN A 1 374 ? 18.099 8.271 -6.880 1.00 79.94 374 GLN A C 1
ATOM 2852 O O . GLN A 1 374 ? 17.658 8.491 -5.755 1.00 79.94 374 GLN A O 1
ATOM 2857 N N . THR A 1 375 ? 17.283 8.014 -7.905 1.00 83.19 375 THR A N 1
ATOM 2858 C CA . THR A 1 375 ? 15.822 7.959 -7.772 1.00 83.19 375 THR A CA 1
ATOM 2859 C C . THR A 1 375 ? 15.323 6.731 -7.014 1.00 83.19 375 THR A C 1
ATOM 2861 O O . THR A 1 375 ? 14.359 6.860 -6.263 1.00 83.19 375 THR A O 1
ATOM 2864 N N . THR A 1 376 ? 15.939 5.560 -7.210 1.00 86.19 376 THR A N 1
ATOM 2865 C CA . THR A 1 376 ? 15.543 4.315 -6.534 1.00 86.19 376 THR A CA 1
ATOM 2866 C C . THR A 1 376 ? 16.039 4.313 -5.094 1.00 86.19 376 THR A C 1
ATOM 2868 O O . THR A 1 376 ? 15.246 4.064 -4.192 1.00 86.19 376 THR A O 1
ATOM 2871 N N . TRP A 1 377 ? 17.278 4.758 -4.871 1.00 84.19 377 TRP A N 1
ATOM 2872 C CA . TRP A 1 377 ? 17.853 4.953 -3.538 1.00 84.19 377 TRP A CA 1
ATOM 2873 C C . TRP A 1 377 ? 16.998 5.877 -2.660 1.00 84.19 377 TRP A C 1
ATOM 2875 O O . TRP A 1 377 ? 16.595 5.517 -1.560 1.00 84.19 377 TRP A O 1
ATOM 2885 N N . ARG A 1 378 ? 16.609 7.051 -3.178 1.00 90.56 378 ARG A N 1
ATOM 2886 C CA . ARG A 1 378 ? 15.743 7.982 -2.434 1.00 90.56 378 ARG A CA 1
ATOM 2887 C C . ARG A 1 378 ? 14.376 7.395 -2.105 1.00 90.56 378 ARG A C 1
ATOM 2889 O O . ARG A 1 378 ? 13.756 7.832 -1.142 1.00 90.56 378 ARG A O 1
ATOM 2896 N N . TYR A 1 379 ? 13.834 6.526 -2.958 1.00 93.31 379 TYR A N 1
ATOM 2897 C CA . TYR A 1 379 ? 12.566 5.854 -2.671 1.00 93.31 379 TYR A CA 1
ATOM 2898 C C . TYR A 1 379 ? 12.743 4.869 -1.519 1.00 93.31 379 TYR A C 1
ATOM 2900 O O . TYR A 1 379 ? 12.000 4.935 -0.544 1.00 93.31 379 TYR A O 1
ATOM 2908 N N . PHE A 1 380 ? 13.790 4.052 -1.596 1.00 91.69 380 PHE A N 1
ATOM 2909 C CA . PHE A 1 380 ? 14.183 3.138 -0.540 1.00 91.69 380 PHE A CA 1
ATOM 2910 C C . PHE A 1 380 ? 14.369 3.848 0.819 1.00 91.69 380 PHE A C 1
ATOM 2912 O O . PHE A 1 380 ? 13.724 3.467 1.793 1.00 91.69 380 PHE A O 1
ATOM 2919 N N . GLU A 1 381 ? 15.128 4.949 0.880 1.00 91.31 381 GLU A N 1
ATOM 2920 C CA . GLU A 1 381 ? 15.300 5.746 2.110 1.00 91.31 381 GLU A CA 1
ATOM 2921 C C . GLU A 1 381 ? 13.964 6.215 2.712 1.00 91.31 381 GLU A C 1
ATOM 2923 O O . GLU A 1 381 ? 13.793 6.255 3.933 1.00 91.31 381 GLU A O 1
ATOM 2928 N N . ARG A 1 382 ? 12.997 6.599 1.865 1.00 95.19 382 ARG A N 1
ATOM 2929 C CA . ARG A 1 382 ? 11.674 7.041 2.328 1.00 95.19 382 ARG A CA 1
ATOM 2930 C C . ARG A 1 382 ? 10.843 5.874 2.849 1.00 95.19 382 ARG A C 1
ATOM 2932 O O . ARG A 1 382 ? 10.235 6.022 3.905 1.00 95.19 382 ARG A O 1
ATOM 2939 N N . VAL A 1 383 ? 10.878 4.722 2.180 1.00 95.75 383 VAL A N 1
ATOM 2940 C CA . VAL A 1 383 ? 10.235 3.488 2.662 1.00 95.75 383 VAL A CA 1
ATOM 2941 C C . VAL A 1 383 ? 10.803 3.080 4.022 1.00 95.75 383 VAL A C 1
ATOM 2943 O O . VAL A 1 383 ? 10.026 2.857 4.947 1.00 95.75 383 VAL A O 1
ATOM 2946 N N . GLN A 1 384 ? 12.129 3.093 4.201 1.00 93.69 384 GLN A N 1
ATOM 2947 C CA . GLN A 1 384 ? 12.753 2.794 5.499 1.00 93.69 384 GLN A CA 1
ATOM 2948 C C . GLN A 1 384 ? 12.347 3.789 6.581 1.00 93.69 384 GLN A C 1
ATOM 2950 O O . GLN A 1 384 ? 12.038 3.401 7.705 1.00 93.69 384 GLN A O 1
ATOM 2955 N N . ARG A 1 385 ? 12.282 5.082 6.246 1.00 95.75 385 ARG A N 1
ATOM 2956 C CA . ARG A 1 385 ? 11.799 6.100 7.182 1.00 95.75 385 ARG A CA 1
ATOM 2957 C C . ARG A 1 385 ? 10.370 5.808 7.642 1.00 95.75 385 ARG A C 1
ATOM 2959 O O . ARG A 1 385 ? 10.076 5.988 8.819 1.00 95.75 385 ARG A O 1
ATOM 2966 N N . TRP A 1 386 ? 9.486 5.373 6.745 1.00 97.75 386 TRP A N 1
ATOM 2967 C CA . TRP A 1 386 ? 8.118 4.998 7.109 1.00 97.75 386 TRP A CA 1
ATOM 2968 C C . TRP A 1 386 ? 8.049 3.696 7.904 1.00 97.75 386 TRP A C 1
ATOM 2970 O O . TRP A 1 386 ? 7.346 3.661 8.911 1.00 97.75 386 TRP A O 1
ATOM 2980 N N . ARG A 1 387 ? 8.835 2.681 7.527 1.00 96.25 387 ARG A N 1
ATOM 2981 C CA . ARG A 1 387 ? 9.002 1.438 8.295 1.00 96.25 387 ARG A CA 1
ATOM 2982 C C . ARG A 1 387 ? 9.444 1.723 9.733 1.00 96.25 387 ARG A C 1
ATOM 2984 O O . ARG A 1 387 ? 8.908 1.139 10.664 1.00 96.25 387 ARG A O 1
ATOM 2991 N N . ASN A 1 388 ? 10.370 2.657 9.936 1.00 96.00 388 ASN A N 1
ATOM 2992 C CA . ASN A 1 388 ? 10.803 3.038 11.282 1.00 96.00 388 ASN A CA 1
ATOM 2993 C C . ASN A 1 388 ? 9.701 3.795 12.039 1.00 96.00 388 ASN A C 1
ATOM 2995 O O . ASN A 1 388 ? 9.468 3.522 13.210 1.00 96.00 388 ASN A O 1
ATOM 2999 N N . LYS A 1 389 ? 8.973 4.699 11.370 1.00 97.56 389 LYS A N 1
ATOM 3000 C CA . LYS A 1 389 ? 7.874 5.458 11.990 1.00 97.56 389 LYS A CA 1
ATOM 3001 C C . LYS A 1 389 ? 6.700 4.588 12.436 1.00 97.56 389 LYS A C 1
ATOM 3003 O O . LYS A 1 389 ? 6.143 4.857 13.490 1.00 97.56 389 LYS A O 1
ATOM 3008 N N . ILE A 1 390 ? 6.315 3.567 11.666 1.00 97.75 390 ILE A N 1
ATOM 3009 C CA . ILE A 1 390 ? 5.200 2.676 12.044 1.00 97.75 390 ILE A CA 1
ATOM 3010 C C . ILE A 1 390 ? 5.557 1.743 13.217 1.00 97.75 390 ILE A C 1
ATOM 3012 O O . ILE A 1 390 ? 4.691 1.062 13.752 1.00 97.75 390 ILE A O 1
ATOM 3016 N N . ARG A 1 391 ? 6.829 1.724 13.631 1.00 97.19 391 ARG A N 1
ATOM 3017 C CA . ARG A 1 391 ? 7.348 0.962 14.776 1.00 97.19 391 ARG A CA 1
ATOM 3018 C C . ARG A 1 391 ? 7.684 1.833 15.981 1.00 97.19 391 ARG A C 1
ATOM 3020 O O . ARG A 1 391 ? 8.054 1.299 17.020 1.00 97.19 391 ARG A O 1
ATOM 3027 N N . ASP A 1 392 ? 7.617 3.154 15.834 1.00 97.81 392 ASP A N 1
ATOM 3028 C CA . ASP A 1 392 ? 7.936 4.083 16.911 1.00 97.81 392 ASP A CA 1
ATOM 3029 C C . ASP A 1 392 ? 6.795 4.062 17.942 1.00 97.81 392 ASP A C 1
ATOM 3031 O O . ASP A 1 392 ? 5.680 4.481 17.609 1.00 97.81 392 ASP A O 1
ATOM 3035 N N . PRO A 1 393 ? 7.041 3.590 19.180 1.00 98.25 393 PRO A N 1
ATOM 3036 C CA . PRO A 1 393 ? 5.997 3.469 20.191 1.00 98.25 393 PRO A CA 1
ATOM 3037 C C . PRO A 1 393 ? 5.341 4.814 20.510 1.00 98.25 393 PRO A C 1
ATOM 3039 O O . PRO A 1 393 ? 4.131 4.855 20.702 1.00 98.25 393 PRO A O 1
ATOM 3042 N N . ASN A 1 394 ? 6.091 5.921 20.467 1.00 98.31 394 ASN A N 1
ATOM 3043 C CA . ASN A 1 394 ? 5.531 7.244 20.742 1.00 98.31 394 ASN A CA 1
ATOM 3044 C C . ASN A 1 394 ? 4.574 7.688 19.628 1.00 98.31 394 ASN A C 1
ATOM 3046 O O . ASN A 1 394 ? 3.564 8.333 19.892 1.00 98.31 394 ASN A O 1
ATOM 3050 N N . LEU A 1 395 ? 4.879 7.355 18.366 1.00 98.06 395 LEU A N 1
ATOM 3051 C CA . LEU A 1 395 ? 3.986 7.665 17.245 1.00 98.06 395 LEU A CA 1
ATOM 3052 C C . LEU A 1 395 ? 2.750 6.767 17.229 1.00 98.06 395 LEU A C 1
ATOM 3054 O O . LEU A 1 395 ? 1.692 7.227 16.806 1.00 98.06 395 LEU A O 1
ATOM 3058 N N . LEU A 1 396 ? 2.877 5.514 17.668 1.00 98.50 396 LEU A N 1
ATOM 3059 C CA . LEU A 1 396 ? 1.746 4.600 17.823 1.00 98.50 396 LEU A CA 1
ATOM 3060 C C . LEU A 1 396 ? 0.810 5.063 18.945 1.00 98.50 396 LEU A C 1
ATOM 3062 O O . LEU A 1 396 ? -0.391 5.159 18.715 1.00 98.50 396 LEU A O 1
ATOM 3066 N N . GLU A 1 397 ? 1.354 5.437 20.105 1.00 98.50 397 GLU A N 1
ATOM 3067 C CA . GLU A 1 397 ? 0.585 6.005 21.220 1.00 98.50 397 GLU A CA 1
ATOM 3068 C C . GLU A 1 397 ? -0.093 7.320 20.816 1.00 98.50 397 GLU A C 1
ATOM 3070 O O . GLU A 1 397 ? -1.293 7.488 21.019 1.00 98.50 397 GLU A O 1
ATOM 3075 N N . ALA A 1 398 ? 0.636 8.221 20.146 1.00 98.44 398 ALA A N 1
ATOM 3076 C CA . ALA A 1 398 ? 0.057 9.455 19.622 1.00 98.44 398 ALA A CA 1
ATOM 3077 C C . ALA A 1 398 ? -1.051 9.183 18.595 1.00 98.44 398 ALA A C 1
ATOM 3079 O O . ALA A 1 398 ? -2.039 9.908 18.562 1.00 98.44 398 ALA A O 1
ATOM 3080 N N . ALA A 1 399 ? -0.906 8.148 17.761 1.00 98.44 399 ALA A N 1
ATOM 3081 C CA . ALA A 1 399 ? -1.935 7.764 16.804 1.00 98.44 399 ALA A CA 1
ATOM 3082 C C . ALA A 1 399 ? -3.181 7.174 17.467 1.00 98.44 399 ALA A C 1
ATOM 3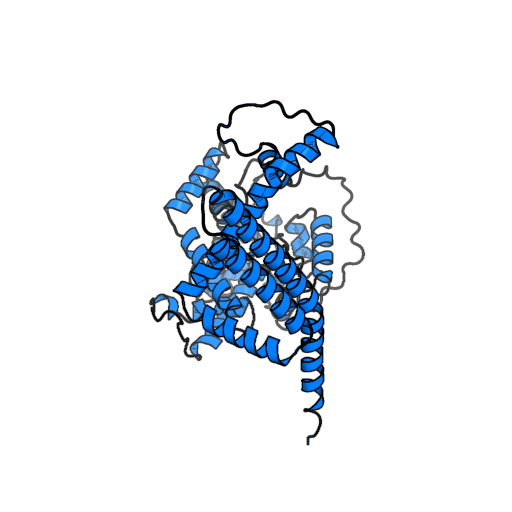084 O O . ALA A 1 399 ? -4.282 7.441 16.986 1.00 98.44 399 ALA A O 1
ATOM 3085 N N . ALA A 1 400 ? -3.015 6.418 18.552 1.00 98.62 400 ALA A N 1
ATOM 3086 C CA . ALA A 1 400 ? -4.121 5.904 19.348 1.00 98.62 400 ALA A CA 1
ATOM 3087 C C . ALA A 1 400 ? -4.868 7.043 20.053 1.00 98.62 400 ALA A C 1
ATOM 3089 O O . ALA A 1 400 ? -6.066 7.207 19.838 1.00 98.62 400 ALA A O 1
ATOM 3090 N N . ALA A 1 401 ? -4.149 7.896 20.788 1.00 98.38 401 ALA A N 1
ATOM 3091 C CA . ALA A 1 401 ? -4.728 9.031 21.507 1.00 98.38 401 ALA A CA 1
ATOM 3092 C C . ALA A 1 401 ? -5.488 9.987 20.570 1.00 98.38 401 ALA A C 1
ATOM 3094 O O . ALA A 1 401 ? -6.628 10.356 20.840 1.00 98.38 401 ALA A O 1
ATOM 3095 N N . ASP A 1 402 ? -4.888 10.329 19.426 1.00 98.31 402 ASP A N 1
ATOM 3096 C CA . ASP A 1 402 ? -5.501 11.173 18.395 1.00 98.31 402 ASP A CA 1
ATOM 3097 C C . ASP A 1 402 ? -6.762 10.534 17.778 1.00 98.31 402 ASP A C 1
ATOM 3099 O O . ASP A 1 402 ? -7.704 11.237 17.404 1.00 98.31 402 ASP A O 1
ATOM 3103 N N . PHE A 1 403 ? -6.807 9.203 17.654 1.00 98.44 403 PHE A N 1
ATOM 3104 C CA . PHE A 1 403 ? -8.008 8.494 17.212 1.00 98.44 403 PHE A CA 1
ATOM 3105 C C . PHE A 1 403 ? -9.101 8.542 18.283 1.00 98.44 403 PHE A C 1
ATOM 3107 O O . PHE A 1 403 ? -10.232 8.910 17.977 1.00 98.44 403 PHE A O 1
ATOM 3114 N N . GLU A 1 404 ? -8.773 8.214 19.527 1.00 98.25 404 GLU A N 1
ATOM 3115 C CA . GLU A 1 404 ? -9.730 8.122 20.636 1.00 98.25 404 GLU A CA 1
ATOM 3116 C C . GLU A 1 404 ? -10.336 9.478 21.011 1.00 98.25 404 GLU A C 1
ATOM 3118 O O . GLU A 1 404 ? -11.524 9.557 21.317 1.00 98.25 404 GLU A O 1
ATOM 3123 N N . GLU A 1 405 ? -9.572 10.567 20.884 1.00 98.00 405 GLU A N 1
ATOM 3124 C CA . GLU A 1 405 ? -10.078 11.933 21.066 1.00 98.00 405 GLU A CA 1
ATOM 3125 C C . GLU A 1 405 ? -11.232 12.261 20.099 1.00 98.00 405 GLU A C 1
ATOM 3127 O O . GLU A 1 405 ? -12.177 12.966 20.459 1.00 98.00 405 GLU A O 1
ATOM 3132 N N . ARG A 1 406 ? -11.187 11.734 18.868 1.00 97.75 406 ARG A N 1
ATOM 3133 C CA . ARG A 1 406 ? -12.203 11.992 17.833 1.00 97.75 406 ARG A CA 1
ATOM 3134 C C . ARG A 1 406 ? -13.343 10.984 17.803 1.00 97.75 406 ARG A C 1
ATOM 3136 O O . ARG A 1 406 ? -14.363 11.261 17.174 1.00 97.75 406 ARG A O 1
ATOM 3143 N N . ASN A 1 407 ? -13.162 9.819 18.415 1.00 97.81 407 ASN A N 1
ATOM 3144 C CA . ASN A 1 407 ? -14.061 8.680 18.276 1.00 97.81 407 ASN A CA 1
ATOM 3145 C C . ASN A 1 407 ? -14.567 8.239 19.645 1.00 97.81 407 ASN A C 1
ATOM 3147 O O . ASN A 1 407 ? -14.054 7.306 20.257 1.00 97.81 407 ASN A O 1
ATOM 3151 N N . SER A 1 408 ? -15.618 8.903 20.128 1.00 94.19 408 SER A N 1
ATOM 3152 C CA . SER A 1 408 ? -16.257 8.506 21.379 1.00 94.19 408 SER A CA 1
ATOM 3153 C C . SER A 1 408 ? -16.912 7.129 21.227 1.00 94.19 408 SER A C 1
ATOM 3155 O O . SER A 1 408 ? -17.871 6.987 20.469 1.00 94.19 408 SER A O 1
ATOM 3157 N N . GLY A 1 409 ? -16.433 6.138 21.980 1.00 95.88 409 GLY A N 1
ATOM 3158 C CA . GLY A 1 409 ? -17.061 4.815 22.076 1.00 95.88 409 GLY A CA 1
ATOM 3159 C C . GLY A 1 409 ? -16.367 3.684 21.317 1.00 95.88 409 GLY A C 1
ATOM 3160 O O . GLY A 1 409 ? -16.907 2.583 21.305 1.00 95.88 409 GLY A O 1
ATOM 3161 N N . ILE A 1 410 ? -15.199 3.925 20.716 1.00 98.00 410 ILE A N 1
ATOM 3162 C CA . ILE A 1 410 ? -14.334 2.865 20.186 1.00 98.00 410 ILE A CA 1
ATOM 3163 C C . ILE A 1 410 ? -12.866 3.245 20.397 1.00 98.00 410 ILE A C 1
ATOM 3165 O O . ILE A 1 410 ? -12.440 4.343 20.038 1.00 98.00 410 ILE A O 1
ATOM 3169 N N . THR A 1 411 ? -12.097 2.344 20.999 1.00 98.38 411 THR A N 1
ATOM 3170 C CA . THR A 1 411 ? -10.646 2.507 21.151 1.00 98.38 411 THR A CA 1
ATOM 3171 C C . THR A 1 411 ? -9.936 2.286 19.820 1.00 98.38 411 THR A C 1
ATOM 3173 O O . THR A 1 411 ? -10.475 1.662 18.899 1.00 98.38 411 THR A O 1
ATOM 3176 N N . PHE A 1 412 ? -8.704 2.782 19.687 1.00 98.38 412 PHE A N 1
ATOM 3177 C CA . PHE A 1 412 ? -7.962 2.556 18.446 1.00 98.38 412 PHE A CA 1
ATOM 3178 C C . PHE A 1 412 ? -7.657 1.066 18.218 1.00 98.38 412 PHE A C 1
ATOM 3180 O O . PHE A 1 412 ? -7.733 0.590 17.084 1.00 98.38 412 PHE A O 1
ATOM 3187 N N . ASP A 1 413 ? -7.404 0.312 19.287 1.00 98.56 413 ASP A N 1
ATOM 3188 C CA . ASP A 1 413 ? -7.174 -1.132 19.212 1.00 98.56 413 ASP A CA 1
ATOM 3189 C C . ASP A 1 413 ? -8.437 -1.903 18.806 1.00 98.56 413 ASP A C 1
ATOM 3191 O O . ASP A 1 413 ? -8.353 -2.781 17.949 1.00 98.56 413 ASP A O 1
ATOM 3195 N N . GLU A 1 414 ? -9.616 -1.555 19.336 1.00 98.31 414 GLU A N 1
ATOM 3196 C CA . GLU A 1 414 ? -10.890 -2.150 18.894 1.00 98.31 414 GLU A CA 1
ATOM 3197 C C . GLU A 1 414 ? -11.158 -1.858 17.414 1.00 98.31 414 GLU A C 1
ATOM 3199 O O . GLU A 1 414 ? -11.549 -2.753 16.664 1.00 98.31 414 GLU A O 1
ATOM 3204 N N . TYR A 1 415 ? -10.897 -0.626 16.968 1.00 98.19 415 TYR A N 1
ATOM 3205 C CA . TYR A 1 415 ? -11.011 -0.249 15.560 1.00 98.19 415 TYR A CA 1
ATOM 3206 C C . TYR A 1 415 ? -10.096 -1.089 14.663 1.00 98.19 415 TYR A C 1
ATOM 3208 O O . TYR A 1 415 ? -10.531 -1.590 13.623 1.00 98.19 415 TYR A O 1
ATOM 3216 N N . LEU A 1 416 ? -8.827 -1.253 15.047 1.00 98.38 416 LEU A N 1
ATOM 3217 C CA . LEU A 1 416 ? -7.894 -2.096 14.304 1.00 98.38 416 LEU A CA 1
ATOM 3218 C C . LEU A 1 416 ? -8.322 -3.565 14.335 1.00 98.38 416 LEU A C 1
ATOM 3220 O O . LEU A 1 416 ? -8.300 -4.202 13.286 1.00 98.38 416 LEU A O 1
ATOM 3224 N N . GLY A 1 417 ? -8.772 -4.066 15.487 1.00 98.38 417 GLY A N 1
ATOM 3225 C CA . GLY A 1 417 ? -9.294 -5.421 15.652 1.00 98.38 417 GLY A CA 1
ATOM 3226 C C . GLY A 1 417 ? -10.420 -5.726 14.667 1.00 98.38 417 GLY A C 1
ATOM 3227 O O . GLY A 1 417 ? -10.329 -6.701 13.929 1.00 98.38 417 GLY A O 1
ATOM 3228 N N . GLN A 1 418 ? -11.402 -4.832 14.543 1.00 97.75 418 GLN A N 1
ATOM 3229 C CA . GLN A 1 418 ? -12.493 -4.964 13.568 1.00 97.75 418 GLN A CA 1
ATOM 3230 C C . GLN A 1 418 ? -11.990 -4.986 12.114 1.00 97.75 418 GLN A C 1
ATOM 3232 O O . GLN A 1 418 ? -12.426 -5.799 11.303 1.00 97.75 418 GLN A O 1
ATOM 3237 N N . TRP A 1 419 ? -11.024 -4.133 11.752 1.00 97.31 419 TRP A N 1
ATOM 3238 C CA . TRP A 1 419 ? -10.412 -4.196 10.416 1.00 97.31 419 TRP A CA 1
ATOM 3239 C C . TRP A 1 419 ? -9.644 -5.500 10.175 1.00 97.31 419 TRP A C 1
ATOM 3241 O O . TRP A 1 419 ? -9.618 -6.004 9.050 1.00 97.31 419 TRP A O 1
ATOM 3251 N N . HIS A 1 420 ? -9.004 -6.036 11.211 1.00 97.88 420 HIS A N 1
ATOM 3252 C CA . HIS A 1 420 ? -8.242 -7.280 11.142 1.00 97.88 420 HIS A CA 1
ATOM 3253 C C . HIS A 1 420 ? -9.165 -8.493 11.027 1.00 97.88 420 HIS A C 1
ATOM 3255 O O . HIS A 1 420 ? -8.868 -9.396 10.247 1.00 97.88 420 HIS A O 1
ATOM 3261 N N . GLU A 1 421 ? -10.308 -8.475 11.712 1.00 96.94 421 GLU A N 1
ATOM 3262 C CA . GLU A 1 421 ? -11.377 -9.471 11.581 1.00 96.94 421 GLU A CA 1
ATOM 3263 C C . GLU A 1 421 ? -11.924 -9.538 10.150 1.00 96.94 421 GLU A C 1
ATOM 3265 O O . GLU A 1 421 ? -12.276 -10.619 9.693 1.00 96.94 421 GLU A O 1
ATOM 3270 N N . MET A 1 422 ? -11.903 -8.434 9.391 1.00 95.94 422 MET A N 1
ATOM 3271 C CA . MET A 1 422 ? -12.300 -8.403 7.973 1.00 95.94 422 MET A CA 1
ATOM 3272 C C . MET A 1 422 ? -11.223 -8.910 6.999 1.00 95.94 422 MET A C 1
ATOM 3274 O O . MET A 1 422 ? -11.457 -8.946 5.788 1.00 95.94 422 MET A O 1
ATOM 3278 N N . ALA A 1 423 ? -10.025 -9.283 7.462 1.00 95.19 423 ALA A N 1
ATOM 3279 C CA . ALA A 1 423 ? -8.969 -9.795 6.584 1.00 95.19 423 ALA A CA 1
ATOM 3280 C C . ALA A 1 423 ? -9.364 -11.063 5.783 1.00 95.19 423 ALA A C 1
ATOM 3282 O O . ALA A 1 423 ? -8.987 -11.143 4.607 1.00 95.19 423 ALA A O 1
ATOM 3283 N N . PRO A 1 424 ? -10.146 -12.023 6.323 1.00 95.19 424 PRO A N 1
ATOM 3284 C CA . PRO A 1 424 ? -10.677 -13.157 5.567 1.00 95.19 424 PRO A CA 1
ATOM 3285 C C . PRO A 1 424 ? -11.549 -12.755 4.375 1.00 95.19 424 PRO A C 1
ATOM 3287 O O . PRO A 1 424 ? -11.487 -13.437 3.356 1.00 95.19 424 PRO A O 1
ATOM 3290 N N . ASN A 1 425 ? -12.249 -11.610 4.422 1.00 94.19 425 ASN A N 1
ATOM 3291 C CA . ASN A 1 425 ? -13.016 -11.097 3.275 1.00 94.19 425 ASN A CA 1
ATOM 3292 C C . ASN A 1 425 ? -12.125 -10.848 2.059 1.00 94.19 425 ASN A C 1
ATOM 3294 O O . ASN A 1 425 ? -12.622 -10.818 0.946 1.00 94.19 425 ASN A O 1
ATOM 3298 N N . TRP A 1 426 ? -10.813 -10.685 2.242 1.00 94.62 426 TRP A N 1
ATOM 3299 C CA . TRP A 1 426 ? -9.839 -10.546 1.158 1.00 94.62 426 TRP A CA 1
ATOM 3300 C C . TRP A 1 426 ? -9.261 -11.879 0.667 1.00 94.62 426 TRP A C 1
ATOM 3302 O O . TRP A 1 426 ? -8.378 -11.873 -0.191 1.00 94.62 426 TRP A O 1
ATOM 3312 N N . GLY A 1 427 ? -9.704 -13.007 1.225 1.00 95.75 427 GLY A N 1
ATOM 3313 C CA . GLY A 1 427 ? -9.170 -14.338 0.955 1.00 95.75 427 GLY A CA 1
ATOM 3314 C C . GLY A 1 427 ? -7.840 -14.621 1.657 1.00 95.75 427 GLY A C 1
ATOM 3315 O O . GLY A 1 427 ? -7.028 -15.377 1.124 1.00 95.75 427 GLY A O 1
ATOM 3316 N N . LEU A 1 428 ? -7.577 -14.004 2.820 1.00 96.25 428 LEU A N 1
ATOM 3317 C CA . LEU A 1 428 ? -6.301 -14.179 3.528 1.00 96.25 428 LEU A CA 1
ATOM 3318 C C . LEU A 1 428 ? -6.048 -15.638 3.920 1.00 96.25 428 LEU A C 1
ATOM 3320 O O . LEU A 1 428 ? -4.947 -16.127 3.692 1.00 96.25 428 LEU A O 1
ATOM 3324 N N . GLU A 1 429 ? -7.061 -16.344 4.422 1.00 95.38 429 GLU A N 1
ATOM 3325 C CA . GLU A 1 429 ? -6.954 -17.766 4.781 1.00 95.38 429 GLU A CA 1
ATOM 3326 C C . GLU A 1 429 ? -6.646 -18.640 3.560 1.00 95.38 429 GLU A C 1
ATOM 3328 O O . GLU A 1 429 ? -5.718 -19.450 3.575 1.00 95.38 429 GLU A O 1
ATOM 3333 N N . THR A 1 430 ? -7.363 -18.422 2.454 1.00 95.88 430 THR A N 1
ATOM 3334 C CA . THR A 1 430 ? -7.095 -19.094 1.175 1.00 95.88 430 THR A CA 1
ATOM 3335 C C . THR A 1 430 ? -5.661 -18.833 0.715 1.00 95.88 430 THR A C 1
ATOM 3337 O O . THR A 1 430 ? -4.967 -19.750 0.283 1.00 95.88 430 THR A O 1
ATOM 3340 N N . TYR A 1 431 ? -5.184 -17.595 0.849 1.00 96.62 431 TYR A N 1
ATOM 3341 C CA . TYR A 1 431 ? -3.840 -17.201 0.446 1.00 96.62 431 TYR A CA 1
ATOM 3342 C C . TYR A 1 431 ? -2.727 -17.818 1.312 1.00 96.62 431 TYR A C 1
ATOM 3344 O O . TYR A 1 431 ? -1.677 -18.180 0.774 1.00 96.62 431 TYR A O 1
ATOM 3352 N N . THR A 1 432 ? -2.921 -17.933 2.629 1.00 95.56 432 THR A N 1
ATOM 3353 C CA . THR A 1 432 ? -1.920 -18.500 3.549 1.00 95.56 432 THR A CA 1
ATOM 3354 C C . THR A 1 432 ? -1.937 -20.025 3.587 1.00 95.56 432 THR A C 1
ATOM 3356 O O . THR A 1 432 ? -0.886 -20.619 3.782 1.00 95.56 432 THR A O 1
ATOM 3359 N N . SER A 1 433 ? -3.078 -20.669 3.322 1.00 93.94 433 SER A N 1
ATOM 3360 C CA . SER A 1 433 ? -3.207 -22.139 3.321 1.00 93.94 433 SER A CA 1
ATOM 3361 C C . SER A 1 433 ? -2.410 -22.870 2.229 1.00 93.94 433 SER A C 1
ATOM 3363 O O . SER A 1 433 ? -2.258 -24.088 2.292 1.00 93.94 433 SER A O 1
ATOM 3365 N N . LEU A 1 434 ? -1.926 -22.143 1.218 1.00 83.88 434 LEU A N 1
ATOM 3366 C CA . LEU A 1 434 ? -1.148 -22.683 0.096 1.00 83.88 434 LEU A CA 1
ATOM 3367 C C . LEU A 1 434 ? 0.373 -22.530 0.268 1.00 83.88 434 LEU A C 1
ATOM 3369 O O . LEU A 1 434 ? 1.114 -22.788 -0.683 1.00 83.88 434 LEU A O 1
ATOM 3373 N N . GLN A 1 435 ? 0.823 -22.052 1.430 1.00 70.06 435 GLN A N 1
ATOM 3374 C CA . GLN A 1 435 ? 2.236 -22.011 1.826 1.00 70.06 435 GLN A CA 1
ATOM 3375 C C . GLN A 1 435 ? 2.619 -23.330 2.491 1.00 70.06 435 GLN A C 1
ATOM 3377 O O . GLN A 1 435 ? 3.726 -23.824 2.178 1.00 70.06 435 GLN A O 1
#

pLDDT: mean 72.07, std 24.63, range [29.17, 98.62]

Secondary structure (DSSP, 8-state):
--S-SSHHHHHHHHHHHHHHHHHHHHHHHHHHHHHHHHHHHHHHHHHHHT-SS--HHHHHHHHHHHHHHHHHHHHHTT-HHHHHHHHHHHHHHHTSHHHHHHHHHHHHHHHHHHHHHHHHHHHHHHHHTS--------------HHHHHHHHHHHS-S------------------PPPPTT--THHHH----GGG------TT-----TTSHHHHHHHHHTTHHHHHHHHHHTTPPTTHHHHHHHHHTTT-TTPBPTT-SS-BTTTTB-HHHHHHTT---SS---SSS-HHHHHHHHHHHHHTTT-HHHHTTT-GGGSHHHHHHHHHHHHHHHHHHHTTS----SS----GGGG-TTTTHHHHHHSTT-TTSHHHHHHHHHHHHHHHHTT-HHHHHHHHHHHHHH-TT--HHHHHHHHHHTGGGGTHHHHHTT-

Sequence (435 aa):
MTNKSIEGVSTIACGLDNIKQSTEPWLDKALFIGGLNGAGTLALMEVIQNSDFSEPATALTSAAYGAATMLVNGAAYGSQRLRGTMGWINTYLDKTRPVSWAKSGILTAGAIGVLLGLYPHAKQIATDDLGMFVEEQVVATEIPTSLEKRLEQAAVEDIKPVAVASDKPKVNKLGKVKPSRNRPEIYDLLSYDSDLGIEHDFSGTSIVNKNTNIGRIQRTLRWQPIYRAIEEKYDLPQDILAGMIMEESYGNPVQPNATGDGGLGVVHVQGTTAEMWGLNIYGNSNSAHDPKHGKEIKTMLNSCSFDLACVQKYDERAHLIKVLDTAARIVSTGSYVHRNTPVRDPTGVIEDDLQNPVVWGVEYYRAPGKVGKQTTWRYFERVQRWRNKIRDPNLLEAAAADFEERNSGITFDEYLGQWHEMAPNWGLETYTSLQ